Protein AF-A0A7X7EWR9-F1 (afdb_monomer)

Secondary structure (DSSP, 8-state):
-EEEEEETTEEEEEE--TTEEE---GGGGGGBPP---S-----PPPP-------------------------TTS----TTSSPPSEEEEEEESPPPPPTT-EEEEEEEEEEEETTEEEEEEEEEEEEEEETTEEEEEEEEETTEEEEEEEEETT-SEEEEEE----PPP--------------------------------------------------------------------PEEE-S--TTHHHHHHHHHHHHTTPEEEEEEEEEETTEEEEEE-STTSSHHHHHHHHHHHT-EEEESSEEEEEEETTEEEEE--S-STT----EEEEEEEEEEEE-SS-EEEEE-THHHHHHHHTTB---TT-HHHHHHHHHHHHHHHHHSEEEEEEE-SSTHHHHHHHTT--HHHHHHHHHHHHHHHTT--EEEE---STTTTTS-TT-EEEEEE--SPPP-TT-EEEEEETTEEEEEEEEEEEEETTEEEEEEE-SS-SSPPP-EEGGGEEEEEEEEEETTEEEEPP-SPPPHHHHHHHHHHHHHHHTTT-

pLDDT: mean 74.85, std 25.67, range [22.12, 98.25]

Solvent-accessible surface area (backbone atoms only — not comparable to full-atom values): 32845 Å² total; per-residue (Å²): 60,77,50,42,34,48,55,71,88,40,36,39,32,39,35,35,55,86,60,34,44,78,48,63,49,67,26,46,58,61,30,47,58,84,88,64,100,62,84,86,75,79,84,74,78,87,82,87,87,87,83,82,88,86,89,84,89,80,94,75,90,71,89,69,87,75,85,79,74,92,71,66,102,81,69,74,89,75,55,85,85,69,65,81,59,67,29,36,34,41,49,42,81,32,82,60,78,82,67,87,79,46,42,82,65,45,80,41,57,36,71,42,86,47,100,92,48,77,43,74,74,74,44,77,32,36,38,32,30,42,37,92,63,35,37,36,41,41,35,57,39,75,84,72,71,39,48,35,31,40,41,39,44,62,97,53,55,58,31,37,36,18,38,38,64,81,78,74,78,79,91,70,81,85,85,83,84,88,84,84,88,89,87,84,86,85,82,84,88,85,88,87,87,84,87,90,88,93,88,85,92,82,90,87,88,86,89,89,89,84,82,90,87,86,88,89,82,89,83,88,83,92,87,85,86,87,82,93,84,78,90,73,96,63,87,75,75,86,54,49,76,42,57,83,44,50,84,67,55,40,60,50,53,51,47,54,56,36,35,73,71,38,31,46,46,33,45,30,14,33,33,39,50,98,91,38,14,37,36,34,28,54,60,89,88,41,45,42,55,58,51,42,51,52,40,42,74,76,68,35,48,64,44,42,53,49,58,32,40,40,40,82,52,97,91,39,46,31,39,17,29,56,68,82,42,69,84,40,58,85,32,69,41,53,46,55,35,39,32,43,39,35,76,39,77,34,75,45,43,38,68,44,58,65,73,63,27,25,53,56,51,56,74,34,35,74,82,68,93,68,46,67,65,47,51,50,35,46,53,50,44,33,45,55,43,46,75,74,29,50,34,27,40,29,28,35,44,101,51,72,65,47,58,57,59,55,60,75,35,66,48,67,70,54,27,53,52,30,50,51,54,53,49,41,21,74,73,64,36,70,45,77,45,69,35,80,55,58,45,29,18,86,85,43,44,61,74,25,37,36,33,32,32,36,64,59,96,68,81,88,50,60,31,43,41,30,32,30,55,30,56,50,32,68,48,64,29,29,26,72,38,67,48,74,56,96,88,41,67,29,38,26,34,28,29,59,28,44,92,51,51,46,71,77,35,55,65,86,41,48,54,18,34,46,56,31,37,32,51,96,90,45,79,37,71,48,68,55,71,85,77,62,70,70,64,23,51,55,44,40,50,50,51,55,51,54,55,68,72,77,111

Foldseek 3Di:
DWWWFAFPNAIEIEDEDPLAAEDADLLRVLRTDDDDPDDDDDDDDDDDDDDDDDDDDDDDDDPDDPPPDPDDPPDDDPPPVPDDGQAYEYEDEADDDDDPFWDWLDWDFDWDQDVPGIDGPRHTAKTWIDGPQKIKIWGFDVVVTWIKIWIGGHPDRYIYIYTYAPDPDPPDDDDDDDDDDDDDDDDDDDDDDDDDDDDDDDDDDDDDDDDDDDDDDDDDDDDDDDDDDDDDPDDDSVRHYDHRQPPPNVVVVVCCSQLVVLKFKFFFKWWQDPQAIETEFEDPPQCRVLVLVLCVVVPTGTQDRTIWIWDQDPNFIKIWDGSPDSPHHTDMGTHQAYEHGHADPAWAKDWDADPRQLVSRVVGTDDDPSDPVSVVSNSVSSNSCRVRHTYMYTHHDSHNVNVVVVVVLPDPVLLVVQVVVLVCLVVFHKDWDADCDLLQPPLHDGRKIWIWTRDDPDDDDALWWFWFDHVSHTDIWGFHDWDADPNAIWTWTGRLLGPDIGDTHHPVRTGTTTQWIADPNDTDGRGRDRDDVVSSVVSNVVNVVVVVVVD

Sequence (551 aa):
MTVDLVIAGRRIRLCSREDVAIRPDERFRAFEVPSDDRHIMFIDAAPGIFTDADTGMIDTGIPFWTAGAVSDPAAGTESYLAAEADLVVEVEPGAGEIPDGVEKVFDAQMMEEVPGGVRNSGEPFWEVFSGEGVTCARVFLREPERMALLVMPHGEKRWKIFSDTPHGKPDSGSRPGLDAEDTLPGPDVEDTLPGPDATDDQPQDSCGDKPGVNSHTGPIPDRYAPDLSADNSNARTSGITVDPLPWPLDGLLLYFLFSRAGEIMIHGSGVLCGGRGWLFTGRSGSGKTTLARIFDRVGDRVIHDDRLVLRLEDGSWVMHNTPVYRNDEPRSAPLDHLWVIRHGAANVSEPVAGAEAVAMILSNCIQQNWDREVASRLAAAADDLAATVRVSRLSFLPDDTIRDYLMLRETEEKQLAAATVIGMLGEGRTVAVTAGGFSMWPAIRPGDMVVISPHGAGQAAAGQIVALRRDGGFVLHRIIKVMKVSGRKRIVTCGDAAVRADEPAGRETIIGMVLSVTRSGRQLPAPRRRLPRWINRMGAMVAGWVRRRQA

Mean predicted aligned error: 15.95 Å

Structure (mmCIF, N/CA/C/O backbone):
data_AF-A0A7X7EWR9-F1
#
_entry.id   AF-A0A7X7EWR9-F1
#
loop_
_atom_site.group_PDB
_atom_site.id
_atom_site.type_symbol
_atom_site.label_atom_id
_atom_site.label_alt_id
_atom_site.label_comp_id
_atom_site.label_asym_id
_atom_site.label_entity_id
_atom_site.label_seq_id
_atom_site.pdbx_PDB_ins_code
_atom_site.Cartn_x
_atom_site.Cartn_y
_atom_site.Cartn_z
_atom_site.occupancy
_atom_site.B_iso_or_equiv
_atom_site.auth_seq_id
_atom_site.auth_comp_id
_atom_site.auth_asym_id
_atom_site.auth_atom_id
_atom_site.pdbx_PDB_model_num
ATOM 1 N N . MET A 1 1 ? 23.332 -13.056 -27.420 1.00 83.31 1 MET A N 1
ATOM 2 C CA . MET A 1 1 ? 23.043 -13.848 -26.196 1.00 83.31 1 MET A CA 1
ATOM 3 C C . MET A 1 1 ? 21.647 -13.507 -25.678 1.00 83.31 1 MET A C 1
ATOM 5 O O . MET A 1 1 ? 21.093 -12.498 -26.108 1.00 83.31 1 MET A O 1
ATOM 9 N N . THR A 1 2 ? 21.055 -14.317 -24.794 1.00 89.75 2 THR A N 1
ATOM 10 C CA . THR A 1 2 ? 19.721 -14.038 -24.224 1.00 89.75 2 THR A CA 1
ATOM 11 C C . THR A 1 2 ? 19.675 -14.362 -22.736 1.00 89.75 2 THR A C 1
ATOM 13 O O . THR A 1 2 ? 20.201 -15.391 -22.323 1.00 89.75 2 THR A O 1
ATOM 16 N N . VAL A 1 3 ? 19.039 -13.488 -21.956 1.00 91.88 3 VAL A N 1
ATOM 17 C CA . VAL A 1 3 ? 18.732 -13.683 -20.533 1.00 91.88 3 VAL A CA 1
ATOM 18 C C . VAL A 1 3 ? 17.251 -13.376 -20.337 1.00 91.88 3 VAL A C 1
ATOM 20 O O . VAL A 1 3 ? 16.791 -12.306 -20.731 1.00 91.88 3 VAL A O 1
ATOM 23 N N . ASP A 1 4 ? 16.502 -14.305 -19.750 1.00 94.00 4 ASP A N 1
ATOM 24 C CA . ASP A 1 4 ? 15.091 -14.104 -19.417 1.00 94.00 4 ASP A CA 1
ATOM 25 C C . ASP A 1 4 ? 14.954 -13.832 -17.914 1.00 94.00 4 ASP A C 1
ATOM 27 O O . ASP A 1 4 ? 15.455 -14.596 -17.092 1.00 94.00 4 ASP A O 1
ATOM 31 N N . LEU A 1 5 ? 14.256 -12.755 -17.561 1.00 94.94 5 LEU A N 1
ATOM 32 C CA . LEU A 1 5 ? 13.923 -12.375 -16.189 1.00 94.94 5 LEU A CA 1
ATOM 33 C C . LEU A 1 5 ? 12.415 -12.502 -15.970 1.00 94.94 5 LEU A C 1
ATOM 35 O O . LEU A 1 5 ? 11.637 -12.171 -16.866 1.00 94.94 5 LEU A O 1
ATOM 39 N N . VAL A 1 6 ? 11.987 -12.907 -14.775 1.00 95.19 6 VAL A N 1
ATOM 40 C CA . VAL A 1 6 ? 10.580 -12.837 -14.353 1.00 95.19 6 VAL A CA 1
ATOM 41 C C . VAL A 1 6 ? 10.464 -11.933 -13.136 1.00 95.19 6 VAL A C 1
ATOM 43 O O . VAL A 1 6 ? 10.889 -12.300 -12.046 1.00 95.19 6 VAL A O 1
ATOM 46 N N . ILE A 1 7 ? 9.864 -10.754 -13.310 1.00 95.38 7 ILE A N 1
ATOM 47 C CA . ILE A 1 7 ? 9.702 -9.753 -12.245 1.00 95.38 7 ILE A CA 1
ATOM 48 C C . ILE A 1 7 ? 8.221 -9.428 -12.105 1.00 95.38 7 ILE A C 1
ATOM 50 O O . ILE A 1 7 ? 7.577 -9.042 -13.077 1.00 95.38 7 ILE A O 1
ATOM 54 N N . ALA A 1 8 ? 7.675 -9.600 -10.897 1.00 94.62 8 ALA A N 1
ATOM 55 C CA . ALA A 1 8 ? 6.250 -9.410 -10.612 1.00 94.62 8 ALA A CA 1
ATOM 56 C C . ALA A 1 8 ? 5.326 -10.121 -11.623 1.00 94.62 8 ALA A C 1
ATOM 58 O O . ALA A 1 8 ? 4.328 -9.560 -12.069 1.00 94.62 8 ALA A O 1
ATOM 59 N N . GLY A 1 9 ? 5.696 -11.338 -12.041 1.00 91.38 9 GLY A N 1
ATOM 60 C CA . GLY A 1 9 ? 4.954 -12.140 -13.021 1.00 91.38 9 GLY A CA 1
ATOM 61 C C . GLY A 1 9 ? 5.103 -11.714 -14.488 1.00 91.38 9 GLY A C 1
ATOM 62 O O . GLY A 1 9 ? 4.489 -12.341 -15.343 1.00 91.38 9 GLY A O 1
ATOM 63 N N . ARG A 1 10 ? 5.913 -10.692 -14.803 1.00 93.38 10 ARG A N 1
ATOM 64 C CA . ARG A 1 10 ? 6.218 -10.271 -16.182 1.00 93.38 10 ARG A CA 1
ATOM 65 C C . ARG A 1 10 ? 7.530 -10.875 -16.665 1.00 93.38 10 ARG A C 1
ATOM 67 O O . ARG A 1 10 ? 8.547 -10.740 -15.983 1.00 93.38 10 ARG A O 1
ATOM 74 N N . ARG A 1 11 ? 7.525 -11.483 -17.854 1.00 94.94 11 ARG A N 1
ATOM 75 C CA . ARG A 1 11 ? 8.730 -12.007 -18.512 1.00 94.94 11 ARG A CA 1
ATOM 76 C C . ARG A 1 11 ? 9.418 -10.911 -19.324 1.00 94.94 11 ARG A C 1
ATOM 78 O O . ARG A 1 11 ? 8.870 -10.431 -20.316 1.00 94.94 11 ARG A O 1
ATOM 85 N N . ILE A 1 12 ? 10.636 -10.553 -18.932 1.00 96.38 12 ILE A N 1
ATOM 86 C CA . ILE A 1 12 ? 11.490 -9.579 -19.616 1.00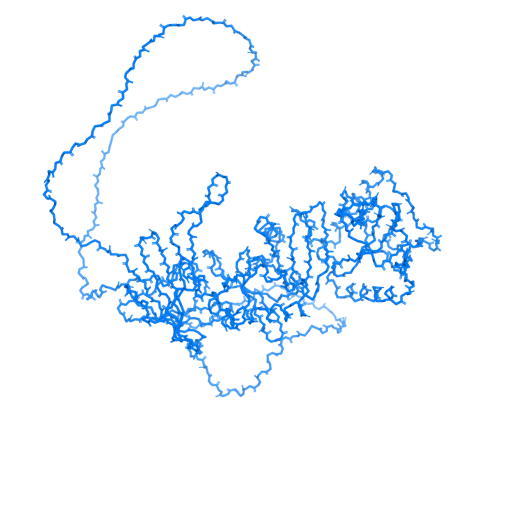 96.38 12 ILE A CA 1
ATOM 87 C C . ILE A 1 12 ? 12.644 -10.336 -20.269 1.00 96.38 12 ILE A C 1
ATOM 89 O O . ILE A 1 12 ? 13.481 -10.918 -19.582 1.00 96.38 12 ILE A O 1
ATOM 93 N N . ARG A 1 13 ? 12.697 -10.319 -21.598 1.00 95.81 13 ARG A N 1
ATOM 94 C CA . ARG A 1 13 ? 13.749 -10.958 -22.387 1.00 95.81 13 ARG A CA 1
ATOM 95 C C . ARG A 1 13 ? 14.803 -9.940 -22.782 1.00 95.81 13 ARG A C 1
ATOM 97 O O . ARG A 1 13 ? 14.536 -9.078 -23.613 1.00 95.81 13 ARG A O 1
ATOM 104 N N . LEU A 1 14 ? 16.005 -10.071 -22.242 1.00 94.81 14 LEU A N 1
ATOM 105 C CA . LEU A 1 14 ? 17.166 -9.279 -22.633 1.00 94.81 14 LEU A CA 1
ATOM 106 C C . LEU A 1 14 ? 17.909 -10.016 -23.746 1.00 94.81 14 LEU A C 1
ATOM 108 O O . LEU A 1 14 ? 18.286 -11.175 -23.569 1.00 94.81 14 LEU A O 1
ATOM 112 N N . CYS A 1 15 ? 18.131 -9.375 -24.889 1.00 93.62 15 CYS A N 1
ATOM 113 C CA . CYS A 1 15 ? 18.844 -9.978 -26.011 1.00 93.62 15 CYS A CA 1
ATOM 114 C C . CYS A 1 15 ? 19.947 -9.071 -26.557 1.00 93.62 15 CYS A C 1
ATOM 116 O O . CYS A 1 15 ? 19.816 -7.856 -26.597 1.00 93.62 15 CYS A O 1
ATOM 118 N N . SER A 1 16 ? 21.047 -9.677 -26.987 1.00 91.69 16 SER A N 1
ATOM 119 C CA . SER A 1 16 ? 22.197 -8.998 -27.590 1.00 91.69 16 SER A CA 1
ATOM 120 C C . SER A 1 16 ? 22.708 -9.768 -28.804 1.00 91.69 16 SER A C 1
ATOM 122 O O . SER A 1 16 ? 22.370 -10.943 -29.005 1.00 91.69 16 SER A O 1
ATOM 124 N N . ARG A 1 17 ? 23.593 -9.130 -29.574 1.00 87.44 17 ARG A N 1
ATOM 125 C CA . ARG A 1 17 ? 24.391 -9.774 -30.630 1.00 87.44 17 ARG A CA 1
ATOM 126 C C . ARG A 1 17 ? 25.307 -10.864 -30.038 1.00 87.44 17 ARG A C 1
ATOM 128 O O . ARG A 1 17 ? 25.497 -10.937 -28.823 1.00 87.44 17 ARG A O 1
ATOM 135 N N . GLU A 1 18 ? 25.807 -11.777 -30.868 1.00 79.19 18 GLU A N 1
ATOM 136 C CA . GLU A 1 18 ? 26.559 -12.963 -30.408 1.00 79.19 18 GLU A CA 1
ATOM 137 C C . GLU A 1 18 ? 27.879 -12.626 -29.697 1.00 79.19 18 GLU A C 1
ATOM 139 O O . GLU A 1 18 ? 28.294 -13.346 -28.792 1.00 79.19 18 GLU A O 1
ATOM 144 N N . ASP A 1 19 ? 28.505 -11.513 -30.065 1.00 83.19 19 ASP A N 1
ATOM 145 C CA . ASP A 1 19 ? 29.769 -11.001 -29.532 1.00 83.19 19 ASP A CA 1
ATOM 146 C C . ASP A 1 19 ? 29.621 -10.192 -28.230 1.00 83.19 19 ASP A C 1
ATOM 148 O O . ASP A 1 19 ? 30.621 -9.812 -27.612 1.00 83.19 19 ASP A O 1
ATOM 152 N N . VAL A 1 20 ? 28.384 -9.957 -27.785 1.00 85.25 20 VAL A N 1
ATOM 153 C CA . VAL A 1 20 ? 28.067 -9.182 -26.582 1.00 85.25 20 VAL A CA 1
ATOM 154 C C . VAL A 1 20 ? 27.455 -10.099 -25.527 1.00 85.25 20 VAL A C 1
ATOM 156 O O . VAL A 1 20 ? 26.320 -10.565 -25.659 1.00 85.25 20 VAL A O 1
ATOM 159 N N . ALA A 1 21 ? 28.190 -10.338 -24.446 1.00 86.56 21 ALA A N 1
ATOM 160 C CA . ALA A 1 21 ? 27.691 -11.054 -23.283 1.00 86.56 21 ALA A CA 1
ATOM 161 C C . ALA A 1 21 ? 26.853 -10.113 -22.403 1.00 86.56 21 ALA A C 1
ATOM 163 O O . ALA A 1 21 ? 27.320 -9.054 -21.982 1.00 86.56 21 ALA A O 1
ATOM 164 N N . ILE A 1 22 ? 25.617 -10.512 -22.104 1.00 88.62 22 ILE A N 1
ATOM 165 C CA . ILE A 1 22 ? 24.742 -9.797 -21.173 1.00 88.62 22 ILE A CA 1
ATOM 166 C C . ILE A 1 22 ? 24.907 -10.418 -19.792 1.00 88.62 22 ILE A C 1
ATOM 168 O O . ILE A 1 22 ? 24.756 -11.631 -19.642 1.00 88.62 22 ILE A O 1
ATOM 172 N N . ARG A 1 23 ? 25.178 -9.590 -18.785 1.00 87.88 23 ARG A N 1
ATOM 173 C CA . ARG A 1 23 ? 25.214 -10.026 -17.391 1.00 87.88 23 ARG A CA 1
ATOM 174 C C . ARG A 1 23 ? 24.553 -8.970 -16.507 1.00 87.88 23 ARG A C 1
ATOM 176 O O . ARG A 1 23 ? 25.231 -8.009 -16.150 1.00 87.88 23 ARG A O 1
ATOM 183 N N . PRO A 1 24 ? 23.257 -9.125 -16.187 1.00 86.50 24 PRO A N 1
ATOM 184 C CA . PRO A 1 24 ? 22.575 -8.230 -15.264 1.00 86.50 24 PRO A CA 1
ATOM 185 C C . PRO A 1 24 ? 23.285 -8.170 -13.911 1.00 86.50 24 PRO A C 1
ATOM 187 O O . PRO A 1 24 ? 23.968 -9.119 -13.507 1.00 86.50 24 PRO A O 1
ATOM 190 N N . ASP A 1 25 ? 23.108 -7.052 -13.211 1.00 87.19 25 ASP A N 1
ATOM 191 C CA . ASP A 1 25 ? 23.540 -6.893 -11.825 1.00 87.19 25 ASP A CA 1
ATOM 192 C C . ASP A 1 25 ? 23.084 -8.072 -10.939 1.00 87.19 25 ASP A C 1
ATOM 194 O O . ASP A 1 25 ? 22.011 -8.649 -11.129 1.00 87.19 25 ASP A O 1
ATOM 198 N N . GLU A 1 26 ? 23.894 -8.423 -9.934 1.00 86.94 26 GLU A N 1
ATOM 199 C CA . GLU A 1 26 ? 23.669 -9.587 -9.064 1.00 86.94 26 GLU A CA 1
ATOM 200 C C . GLU A 1 26 ? 22.282 -9.591 -8.395 1.00 86.94 26 GLU A C 1
ATOM 202 O O . GLU A 1 26 ? 21.737 -10.664 -8.140 1.00 86.94 26 GLU A O 1
ATOM 207 N N . ARG A 1 27 ? 21.668 -8.416 -8.182 1.00 91.94 27 ARG A N 1
ATOM 208 C CA . ARG A 1 27 ? 20.291 -8.274 -7.669 1.00 91.94 27 ARG A CA 1
ATOM 209 C C . ARG A 1 27 ? 19.231 -8.982 -8.515 1.00 91.94 27 ARG A C 1
ATOM 211 O O . ARG A 1 27 ? 18.191 -9.363 -7.991 1.00 91.94 27 ARG A O 1
ATOM 218 N N . PHE A 1 28 ? 19.476 -9.172 -9.809 1.00 91.81 28 PHE A N 1
ATOM 219 C CA . PHE A 1 28 ? 18.539 -9.826 -10.724 1.00 91.81 28 PHE A CA 1
ATOM 220 C C . PHE A 1 28 ? 18.692 -11.342 -10.761 1.00 91.81 28 PHE A C 1
ATOM 222 O O . PHE A 1 28 ? 17.815 -12.023 -11.284 1.00 91.81 28 PHE A O 1
ATOM 229 N N . ARG A 1 29 ? 19.761 -11.892 -10.177 1.00 90.38 29 ARG A N 1
ATOM 230 C CA . ARG A 1 29 ? 20.120 -13.305 -10.324 1.00 90.38 29 ARG A CA 1
ATOM 231 C C . ARG A 1 29 ? 19.018 -14.263 -9.871 1.00 90.38 29 ARG A C 1
ATOM 233 O O . ARG A 1 29 ? 18.795 -15.280 -10.513 1.00 90.38 29 ARG A O 1
ATOM 240 N N . ALA A 1 30 ? 18.317 -13.948 -8.783 1.00 91.19 30 ALA A N 1
ATOM 241 C CA . ALA A 1 30 ? 17.209 -14.771 -8.288 1.00 91.19 30 ALA A CA 1
ATOM 242 C C . ALA A 1 30 ? 15.930 -14.665 -9.145 1.00 91.19 30 ALA A C 1
ATOM 244 O O . ALA A 1 30 ? 15.002 -15.449 -8.964 1.00 91.19 30 ALA A O 1
ATOM 245 N N . PHE A 1 31 ? 15.874 -13.691 -10.056 1.00 93.12 31 PHE A N 1
ATOM 246 C CA . PHE A 1 31 ? 14.770 -13.446 -10.984 1.00 93.12 31 PHE A CA 1
ATOM 247 C C . PHE A 1 31 ? 15.066 -13.997 -12.389 1.00 93.12 31 PHE A C 1
ATOM 249 O O . PHE A 1 31 ? 14.184 -13.966 -13.247 1.00 93.12 31 PHE A O 1
ATOM 256 N N . GLU A 1 32 ? 16.284 -14.492 -12.640 1.00 92.25 32 GLU A N 1
ATOM 257 C CA . GLU A 1 32 ? 16.662 -15.139 -13.897 1.00 92.25 32 GLU A CA 1
ATOM 258 C C . GLU A 1 32 ? 15.968 -16.496 -14.047 1.00 92.25 32 GLU A C 1
ATOM 260 O O . GLU A 1 32 ? 15.961 -17.326 -13.137 1.00 92.25 32 GLU A O 1
ATOM 265 N N . VAL A 1 33 ? 15.405 -16.740 -15.230 1.00 87.06 33 VAL A N 1
ATOM 266 C CA . VAL A 1 33 ? 14.894 -18.056 -15.610 1.00 87.06 33 VAL A CA 1
ATOM 267 C C . VAL A 1 33 ? 16.094 -18.938 -15.963 1.00 87.06 33 VAL A C 1
ATOM 269 O O . VAL A 1 33 ? 16.835 -18.590 -16.888 1.00 87.06 33 VAL A O 1
ATOM 272 N N . PRO A 1 34 ? 16.307 -20.075 -15.272 1.00 77.38 34 PRO A N 1
ATOM 273 C CA . PRO A 1 34 ? 17.408 -20.974 -15.586 1.00 77.38 34 PRO A CA 1
ATOM 274 C C . PRO A 1 34 ? 17.345 -21.426 -17.047 1.00 77.38 34 PRO A C 1
ATOM 276 O O . PRO A 1 34 ? 16.294 -21.840 -17.534 1.00 77.38 34 PRO A O 1
ATOM 279 N N . SER A 1 35 ? 18.475 -21.355 -17.745 1.00 62.25 35 SER A N 1
ATOM 280 C CA . SER A 1 35 ? 18.558 -21.604 -19.186 1.00 62.25 35 SER A CA 1
ATOM 281 C C . SER A 1 35 ? 18.685 -23.078 -19.591 1.00 62.25 35 SER A C 1
ATOM 283 O O . SER A 1 35 ? 18.746 -23.357 -20.784 1.00 62.25 35 SER A O 1
ATOM 285 N N . ASP A 1 36 ? 18.765 -24.032 -18.662 1.00 50.50 36 ASP A N 1
ATOM 286 C CA . ASP A 1 36 ? 19.327 -25.346 -18.996 1.00 50.50 36 ASP A CA 1
ATOM 287 C C . ASP A 1 36 ? 18.300 -26.420 -19.392 1.00 50.50 36 ASP A C 1
ATOM 289 O O . ASP A 1 36 ? 17.354 -26.724 -18.661 1.00 50.50 36 ASP A O 1
ATOM 293 N N . ASP A 1 37 ? 18.624 -27.109 -20.495 1.00 42.78 37 ASP A N 1
ATOM 294 C CA . ASP A 1 37 ? 18.532 -28.566 -20.622 1.00 42.78 37 ASP A CA 1
ATOM 295 C C . ASP A 1 37 ? 19.024 -29.223 -19.323 1.00 42.78 37 ASP A C 1
ATOM 297 O O . ASP A 1 37 ? 20.202 -29.544 -19.159 1.00 42.78 37 ASP A O 1
ATOM 301 N N . ARG A 1 38 ? 18.127 -29.385 -18.354 1.00 33.78 38 ARG A N 1
ATOM 302 C CA . ARG A 1 38 ? 18.253 -30.308 -17.228 1.00 33.78 38 ARG A CA 1
ATOM 303 C C . ARG A 1 38 ? 16.894 -30.417 -16.555 1.00 33.78 38 ARG A C 1
ATOM 305 O O . ARG A 1 38 ? 16.368 -29.448 -16.023 1.00 33.78 38 ARG A O 1
ATOM 312 N N . HIS A 1 39 ? 16.341 -31.625 -16.632 1.00 32.59 39 HIS A N 1
ATOM 313 C CA . HIS A 1 39 ? 15.123 -32.078 -15.971 1.00 32.59 39 HIS A CA 1
ATOM 314 C C . HIS A 1 39 ? 14.792 -31.301 -14.692 1.00 32.59 39 HIS A C 1
ATOM 316 O O . HIS A 1 39 ? 15.553 -31.320 -13.724 1.00 32.59 39 HIS A O 1
ATOM 322 N N . ILE A 1 40 ? 13.616 -30.673 -14.695 1.00 32.19 40 ILE A N 1
ATOM 323 C CA . ILE A 1 40 ? 12.989 -30.086 -13.515 1.00 32.19 40 ILE A CA 1
ATOM 324 C C . ILE A 1 40 ? 12.788 -31.212 -12.491 1.00 32.19 40 ILE A C 1
ATOM 326 O O . ILE A 1 40 ? 11.903 -32.054 -12.635 1.00 32.19 40 ILE A O 1
ATOM 330 N N . MET A 1 41 ? 13.637 -31.240 -11.465 1.00 26.11 41 MET A N 1
ATOM 331 C CA . MET A 1 41 ? 13.340 -31.911 -10.205 1.00 26.11 41 MET A CA 1
ATOM 332 C C . MET A 1 41 ? 12.395 -30.995 -9.430 1.00 26.11 41 MET A C 1
ATOM 334 O O . MET A 1 41 ? 12.760 -29.880 -9.058 1.00 26.11 41 MET A O 1
ATOM 338 N N . PHE A 1 42 ? 11.172 -31.470 -9.213 1.00 31.11 42 PHE A N 1
ATOM 339 C CA . PHE A 1 42 ? 10.254 -30.911 -8.230 1.00 31.11 42 PHE A CA 1
ATOM 340 C C . PHE A 1 42 ? 10.941 -30.901 -6.859 1.00 31.11 42 PHE A C 1
ATOM 342 O O . PHE A 1 42 ? 11.499 -31.914 -6.439 1.00 31.11 42 PHE A O 1
ATOM 349 N N . ILE A 1 43 ? 10.912 -29.765 -6.159 1.00 29.80 43 ILE A N 1
ATOM 350 C CA . ILE A 1 43 ? 11.293 -29.727 -4.746 1.00 29.80 43 ILE A CA 1
ATOM 351 C C . ILE A 1 43 ? 10.119 -30.287 -3.945 1.00 29.80 43 ILE A C 1
ATOM 353 O O . ILE A 1 43 ? 9.044 -29.689 -3.885 1.00 29.80 43 ILE A O 1
ATOM 357 N N . ASP A 1 44 ? 10.367 -31.461 -3.370 1.00 28.06 44 ASP A N 1
ATOM 358 C CA . ASP A 1 44 ? 9.532 -32.166 -2.408 1.00 28.06 44 ASP A CA 1
ATOM 359 C C . ASP A 1 44 ? 9.156 -31.280 -1.212 1.00 28.06 44 ASP A C 1
ATOM 361 O O . ASP A 1 44 ? 9.999 -30.640 -0.576 1.00 28.06 44 ASP A O 1
ATOM 365 N N . ALA A 1 45 ? 7.875 -31.335 -0.851 1.00 30.67 45 ALA A N 1
ATOM 366 C CA . ALA A 1 45 ? 7.430 -31.064 0.504 1.00 30.67 45 ALA A CA 1
ATOM 367 C C . ALA A 1 45 ? 8.057 -32.110 1.444 1.00 30.67 45 ALA A C 1
ATOM 369 O O . ALA A 1 45 ? 8.028 -33.308 1.167 1.00 30.67 45 ALA A O 1
ATOM 370 N N . ALA A 1 46 ? 8.639 -31.660 2.555 1.00 27.11 46 ALA A N 1
ATOM 371 C CA . ALA A 1 46 ? 9.313 -32.533 3.513 1.00 27.11 46 ALA A CA 1
ATOM 372 C C . ALA A 1 46 ? 8.390 -33.661 4.053 1.00 27.11 46 ALA A C 1
ATOM 374 O O . ALA A 1 46 ? 7.222 -33.391 4.349 1.00 27.11 46 ALA A O 1
ATOM 375 N N . PRO A 1 47 ? 8.896 -34.902 4.241 1.00 29.25 47 PRO A N 1
ATOM 376 C CA . PRO A 1 47 ? 8.101 -36.039 4.707 1.00 29.25 47 PRO A CA 1
ATOM 377 C C . PRO A 1 47 ? 8.204 -36.318 6.223 1.00 29.25 47 PRO A C 1
ATOM 379 O O . PRO A 1 47 ? 9.265 -36.174 6.829 1.00 29.25 47 PRO A O 1
ATOM 382 N N . GLY A 1 48 ? 7.108 -36.857 6.785 1.00 26.25 48 GLY A N 1
ATOM 383 C CA . GLY A 1 48 ? 7.028 -37.583 8.070 1.00 26.25 48 GLY A CA 1
ATOM 384 C C . GLY A 1 48 ? 6.448 -36.750 9.226 1.00 26.25 48 GLY A C 1
ATOM 385 O O . GLY A 1 48 ? 6.903 -35.646 9.470 1.00 26.25 48 GLY A O 1
ATOM 386 N N . ILE A 1 49 ? 5.468 -37.186 10.027 1.00 24.73 49 ILE A N 1
ATOM 387 C CA . ILE A 1 49 ? 5.005 -38.533 10.399 1.00 24.73 49 ILE A CA 1
ATOM 388 C C . ILE A 1 49 ? 3.507 -38.438 10.762 1.00 24.73 49 ILE A C 1
ATOM 390 O O . ILE A 1 49 ? 3.135 -37.618 11.597 1.00 24.73 49 ILE A O 1
ATOM 394 N N . PHE A 1 50 ? 2.666 -39.313 10.201 1.00 24.78 50 PHE A N 1
ATOM 395 C CA . PHE A 1 50 ? 1.371 -39.689 10.782 1.00 24.78 50 PHE A CA 1
ATOM 396 C C . PHE A 1 50 ? 1.379 -41.205 10.994 1.00 24.78 50 PHE A C 1
ATOM 398 O O . PHE A 1 50 ? 1.628 -41.957 10.053 1.00 24.78 50 PHE A O 1
ATOM 405 N N . THR A 1 51 ? 1.089 -41.640 12.218 1.00 27.38 51 THR A N 1
ATOM 406 C CA . THR A 1 51 ? 0.588 -42.986 12.504 1.00 27.38 51 THR A CA 1
ATOM 407 C C . THR A 1 51 ? -0.795 -42.849 13.127 1.00 27.38 51 THR A C 1
ATOM 409 O O . THR A 1 51 ? -0.930 -42.262 14.198 1.00 27.38 51 THR A O 1
ATOM 412 N N . ASP A 1 52 ? -1.762 -43.395 12.394 1.00 26.59 52 ASP A N 1
ATOM 413 C CA . ASP A 1 52 ? -3.012 -44.039 12.796 1.00 26.59 52 ASP A CA 1
ATOM 414 C C . ASP A 1 52 ? -4.089 -43.282 13.598 1.00 26.59 52 ASP A C 1
ATOM 416 O O . ASP A 1 52 ? -3.962 -42.995 14.782 1.00 26.59 52 ASP A O 1
ATOM 420 N N . ALA A 1 53 ? -5.203 -43.098 12.872 1.00 27.27 53 ALA A N 1
ATOM 421 C CA . ALA A 1 53 ? -6.596 -43.390 13.226 1.00 27.27 53 ALA A CA 1
ATOM 422 C C . ALA A 1 53 ? -7.188 -42.789 14.517 1.00 27.27 53 ALA A C 1
ATOM 424 O O . ALA A 1 53 ? -6.841 -43.190 15.619 1.00 27.27 53 ALA A O 1
ATOM 425 N N . ASP A 1 54 ? -8.226 -41.951 14.387 1.00 24.72 54 ASP A N 1
ATOM 426 C CA . ASP A 1 54 ? -9.606 -42.459 14.398 1.00 24.72 54 ASP A CA 1
ATOM 427 C C . ASP A 1 54 ? -10.646 -41.386 13.996 1.00 24.72 54 ASP A C 1
ATOM 429 O O . ASP A 1 54 ? -10.362 -40.203 13.832 1.00 24.72 54 ASP A O 1
ATOM 433 N N . THR A 1 55 ? -11.857 -41.877 13.786 1.00 31.47 55 THR A N 1
ATOM 434 C CA . THR A 1 55 ? -12.949 -41.413 12.929 1.00 31.47 55 THR A CA 1
ATOM 435 C C . THR A 1 55 ? -13.847 -40.320 13.547 1.00 31.47 55 THR A C 1
ATOM 437 O O . THR A 1 55 ? -14.294 -40.473 14.680 1.00 31.47 55 THR A O 1
ATOM 440 N N . GLY A 1 56 ? -14.258 -39.301 12.764 1.00 24.14 56 GLY A N 1
ATOM 441 C CA . GLY A 1 56 ? -15.591 -38.677 12.921 1.00 24.14 56 GLY A CA 1
ATOM 442 C C . GLY A 1 56 ? -15.731 -37.152 12.754 1.00 24.14 56 GLY A C 1
ATOM 443 O O . GLY A 1 56 ? -15.472 -36.433 13.707 1.00 24.14 56 GLY A O 1
ATOM 444 N N . MET A 1 57 ? -16.312 -36.731 11.609 1.00 24.91 57 MET A N 1
ATOM 445 C CA . MET A 1 57 ? -17.010 -35.448 11.305 1.00 24.91 57 MET A CA 1
ATOM 446 C C . MET A 1 57 ? -16.189 -34.144 11.507 1.00 24.91 57 MET A C 1
ATOM 448 O O . MET A 1 57 ? -15.432 -34.013 12.449 1.00 24.91 57 MET A O 1
ATOM 452 N N . ILE A 1 58 ? -16.252 -33.085 10.694 1.00 26.59 58 ILE A N 1
ATOM 453 C CA . ILE A 1 58 ? -17.368 -32.397 10.035 1.00 26.59 58 ILE A CA 1
ATOM 454 C C . ILE A 1 58 ? -16.775 -31.498 8.931 1.00 26.59 58 ILE A C 1
ATOM 456 O O . ILE A 1 58 ? -15.667 -30.986 9.060 1.00 26.59 58 ILE A O 1
ATOM 460 N N . ASP A 1 59 ? -17.567 -31.310 7.886 1.00 34.06 59 ASP A N 1
ATOM 461 C CA . ASP A 1 59 ? -17.424 -30.417 6.737 1.00 34.06 59 ASP A CA 1
ATOM 462 C C . ASP A 1 59 ? -16.992 -28.971 7.091 1.00 34.06 59 ASP A C 1
ATOM 464 O O . ASP A 1 59 ? -17.740 -28.228 7.728 1.00 34.06 59 ASP A O 1
ATOM 468 N N . THR A 1 60 ? -15.795 -28.567 6.648 1.00 27.06 60 THR A N 1
ATOM 469 C CA . THR A 1 60 ? -15.399 -27.162 6.454 1.00 27.06 60 THR A CA 1
ATOM 470 C C . THR A 1 60 ? -14.626 -27.031 5.143 1.00 27.06 60 THR A C 1
ATOM 472 O O . THR A 1 60 ? -13.424 -27.282 5.050 1.00 27.06 60 THR A O 1
ATOM 475 N N . GLY A 1 61 ? -15.355 -26.639 4.098 1.00 24.23 61 GLY A N 1
ATOM 476 C CA . GLY A 1 61 ? -14.811 -26.301 2.790 1.00 24.23 61 GLY A CA 1
ATOM 477 C C . GLY A 1 61 ? -13.820 -25.139 2.860 1.00 24.23 61 GLY A C 1
ATOM 478 O O . GLY A 1 61 ? -14.194 -23.988 3.066 1.00 24.23 61 GLY A O 1
ATOM 479 N N . ILE A 1 62 ? -12.551 -25.458 2.628 1.00 28.09 62 ILE A N 1
ATOM 480 C CA . ILE A 1 62 ? -11.550 -24.532 2.100 1.00 28.09 62 ILE A CA 1
ATOM 481 C C . ILE A 1 62 ? -11.735 -24.561 0.576 1.00 28.09 62 ILE A C 1
ATOM 483 O O . ILE A 1 62 ? -11.694 -25.659 0.011 1.00 28.09 62 ILE A O 1
ATOM 487 N N . PRO A 1 63 ? -11.943 -23.429 -0.124 1.00 25.86 63 PRO A N 1
ATOM 488 C CA . PRO A 1 63 ? -11.944 -23.438 -1.577 1.00 25.86 63 PRO A CA 1
ATOM 489 C C . PRO A 1 63 ? -10.514 -23.715 -2.046 1.00 25.86 63 PRO A C 1
ATOM 491 O O . PRO A 1 63 ? -9.635 -22.856 -2.039 1.00 25.86 63 PRO A O 1
ATOM 494 N N . PHE A 1 64 ? -10.292 -24.980 -2.387 1.00 25.83 64 PHE A N 1
ATOM 495 C CA . PHE A 1 64 ? -9.140 -25.461 -3.122 1.00 25.83 64 PHE A CA 1
ATOM 496 C C . PHE A 1 64 ? -9.099 -24.766 -4.483 1.00 25.83 64 PHE A C 1
ATOM 498 O O . PHE A 1 64 ? -10.125 -24.591 -5.140 1.00 25.83 64 PHE A O 1
ATOM 505 N N . TRP A 1 65 ? -7.892 -24.408 -4.905 1.00 24.92 65 TRP A N 1
ATOM 506 C CA . TRP A 1 65 ? -7.583 -23.937 -6.244 1.00 24.92 65 TRP A CA 1
ATOM 507 C C . TRP A 1 65 ? -8.073 -24.951 -7.283 1.00 24.92 65 TRP A C 1
ATOM 509 O O . TRP A 1 65 ? -7.425 -25.966 -7.534 1.00 24.92 65 TRP A O 1
ATOM 519 N N . THR A 1 66 ? -9.214 -24.685 -7.911 1.00 23.45 66 THR A N 1
ATOM 520 C CA . THR A 1 66 ? -9.567 -25.316 -9.181 1.00 23.45 66 THR A CA 1
ATOM 521 C C . THR A 1 66 ? -8.832 -24.587 -10.294 1.00 23.45 66 THR A C 1
ATOM 523 O O . THR A 1 66 ? -9.359 -23.653 -10.894 1.00 23.45 66 THR A O 1
ATOM 526 N N . ALA A 1 67 ? -7.617 -25.046 -10.594 1.00 30.22 67 ALA A N 1
ATOM 527 C CA . ALA A 1 67 ? -7.057 -24.925 -11.933 1.00 30.22 67 ALA A CA 1
ATOM 528 C C . ALA A 1 67 ? -7.912 -25.799 -12.867 1.00 30.22 67 ALA A C 1
ATOM 530 O O . ALA A 1 67 ? -7.674 -26.991 -13.043 1.00 30.22 67 ALA A O 1
ATOM 531 N N . GLY A 1 68 ? -8.995 -25.218 -13.378 1.00 22.44 68 GLY A N 1
ATOM 532 C CA . GLY A 1 68 ? -9.905 -25.845 -14.325 1.00 22.44 68 GLY A CA 1
ATOM 533 C C . GLY A 1 68 ? -9.574 -25.439 -15.754 1.00 22.44 68 GLY A C 1
ATOM 534 O O . GLY A 1 68 ? -10.323 -24.681 -16.356 1.00 22.44 68 GLY A O 1
ATOM 535 N N . ALA A 1 69 ? -8.482 -25.968 -16.303 1.00 26.02 69 ALA A N 1
ATOM 536 C CA . ALA A 1 69 ? -8.332 -26.144 -17.742 1.00 26.02 69 ALA A CA 1
ATOM 537 C C . ALA A 1 69 ? -8.236 -27.650 -17.999 1.00 26.02 69 ALA A C 1
ATOM 539 O O . ALA A 1 69 ? -7.180 -28.261 -17.865 1.00 26.02 69 ALA A O 1
ATOM 540 N N . VAL A 1 70 ? -9.375 -28.270 -18.317 1.00 29.67 70 VAL A N 1
ATOM 541 C CA . VAL A 1 70 ? -9.376 -29.584 -18.960 1.00 29.67 70 VAL A CA 1
ATOM 542 C C . VAL A 1 70 ? -9.014 -29.330 -20.415 1.00 29.67 70 VAL A C 1
ATOM 544 O O . VAL A 1 70 ? -9.875 -29.011 -21.231 1.00 29.67 70 VAL A O 1
ATOM 547 N N . SER A 1 71 ? -7.729 -29.440 -20.724 1.00 29.88 71 SER A N 1
ATOM 548 C CA . SER A 1 71 ? -7.252 -29.641 -22.086 1.00 29.88 71 SER A CA 1
ATOM 549 C C . SER A 1 71 ? -6.561 -30.998 -22.153 1.00 29.88 71 SER A C 1
ATOM 551 O O . SER A 1 71 ? -5.554 -31.225 -21.492 1.00 29.88 71 SER A O 1
ATOM 553 N N . ASP A 1 72 ? -7.212 -31.885 -22.899 1.00 27.45 72 ASP A N 1
ATOM 554 C CA . ASP A 1 72 ? -6.726 -33.067 -23.614 1.00 27.45 72 ASP A CA 1
ATOM 555 C C . ASP A 1 72 ? -5.322 -33.621 -23.246 1.00 27.45 72 ASP A C 1
ATOM 557 O O . ASP A 1 72 ? -4.325 -32.925 -23.452 1.00 27.45 72 ASP A O 1
ATOM 561 N N . PRO A 1 73 ? -5.170 -34.899 -22.824 1.00 28.98 73 PRO A N 1
ATOM 562 C CA . PRO A 1 73 ? -3.868 -35.492 -22.478 1.00 28.98 73 PRO A CA 1
ATOM 563 C C . PRO A 1 73 ? -2.921 -35.720 -23.677 1.00 28.98 73 PRO A C 1
ATOM 565 O O . PRO A 1 73 ? -1.929 -36.434 -23.545 1.00 28.98 73 PRO A O 1
ATOM 568 N N . ALA A 1 74 ? -3.228 -35.162 -24.850 1.00 31.39 74 ALA A N 1
ATOM 569 C CA . ALA A 1 74 ? -2.486 -35.353 -26.094 1.00 31.39 74 ALA A CA 1
ATOM 570 C C . ALA A 1 74 ? -1.847 -34.066 -26.659 1.00 31.39 74 ALA A C 1
ATOM 572 O O . ALA A 1 74 ? -1.245 -34.115 -27.732 1.00 31.39 74 ALA A O 1
ATOM 573 N N . ALA A 1 75 ? -1.934 -32.928 -25.960 1.00 30.22 75 ALA A N 1
ATOM 574 C CA . ALA A 1 75 ? -1.225 -31.705 -26.337 1.00 30.22 75 ALA A CA 1
ATOM 575 C C . ALA A 1 75 ? 0.108 -31.609 -25.582 1.00 30.22 75 ALA A C 1
ATOM 577 O O . ALA A 1 75 ? 0.171 -31.748 -24.363 1.00 30.22 75 ALA A O 1
ATOM 578 N N . GLY A 1 76 ? 1.176 -31.459 -26.357 1.00 29.59 76 GLY A N 1
ATOM 579 C CA . GLY A 1 76 ? 2.553 -31.704 -25.962 1.00 29.59 76 GLY A CA 1
ATOM 580 C C . GLY A 1 76 ? 3.120 -30.770 -24.901 1.00 29.59 76 GLY A C 1
ATOM 581 O O . GLY A 1 76 ? 2.600 -29.706 -24.589 1.00 29.59 76 GLY A O 1
ATOM 582 N N . THR A 1 77 ? 4.264 -31.209 -24.393 1.00 31.94 77 THR A N 1
ATOM 583 C CA . THR A 1 77 ? 5.228 -30.460 -23.598 1.00 31.94 77 THR A CA 1
ATOM 584 C C . THR A 1 77 ? 5.573 -29.135 -24.291 1.00 31.94 77 THR A C 1
ATOM 586 O O . THR A 1 77 ? 6.505 -29.073 -25.092 1.00 31.94 77 THR A O 1
ATOM 589 N N . GLU A 1 78 ? 4.828 -28.064 -24.015 1.00 31.19 78 G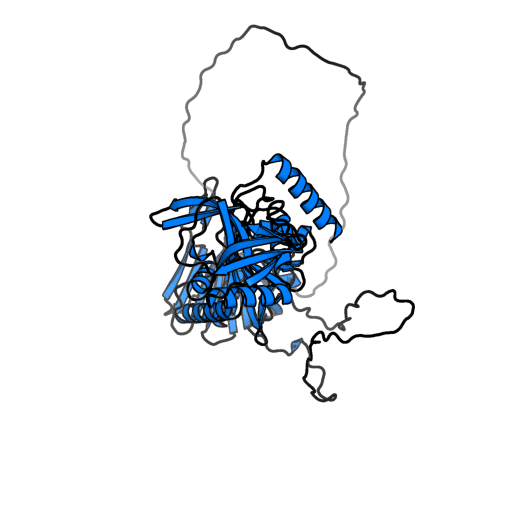LU A N 1
ATOM 590 C CA . GLU A 1 78 ? 5.281 -26.719 -24.353 1.00 31.19 78 GLU A CA 1
ATOM 591 C C . GLU A 1 78 ? 6.481 -26.406 -23.462 1.00 31.19 78 GLU A C 1
ATOM 593 O O . GLU A 1 78 ? 6.391 -26.273 -22.243 1.00 31.19 78 GLU A O 1
ATOM 598 N N . SER A 1 79 ? 7.648 -26.373 -24.096 1.00 38.00 79 SER A N 1
ATOM 599 C CA . SER A 1 79 ? 8.887 -25.902 -23.498 1.00 38.00 79 SER A CA 1
ATOM 600 C C . SER A 1 79 ? 8.656 -24.543 -22.828 1.00 38.00 79 SER A C 1
ATOM 602 O O . SER A 1 79 ? 8.184 -23.611 -23.476 1.00 38.00 79 SER A O 1
ATOM 604 N N . TYR A 1 80 ? 9.055 -24.384 -21.563 1.00 39.34 80 TYR A N 1
ATOM 605 C CA . TYR A 1 80 ? 9.063 -23.089 -20.860 1.00 39.34 80 TYR A CA 1
ATOM 606 C C . TYR A 1 80 ? 9.847 -21.988 -21.625 1.00 39.34 80 TYR A C 1
ATOM 608 O O . TYR A 1 80 ? 9.663 -20.790 -21.383 1.00 39.34 80 TYR A O 1
ATOM 616 N N . LEU A 1 81 ? 10.686 -22.358 -22.603 1.00 39.34 81 LEU A N 1
ATOM 617 C CA . LEU A 1 81 ? 11.381 -21.429 -23.505 1.00 39.34 81 LEU A CA 1
ATOM 618 C C . LEU A 1 81 ? 10.465 -20.807 -24.583 1.00 39.34 81 LEU A C 1
ATOM 620 O O . LEU A 1 81 ? 10.825 -19.771 -25.143 1.00 39.34 81 LEU A O 1
ATOM 624 N N . ALA A 1 82 ? 9.292 -21.393 -24.852 1.00 43.19 82 ALA A N 1
ATOM 625 C CA . ALA A 1 82 ? 8.370 -20.975 -25.913 1.00 43.19 82 ALA A CA 1
ATOM 626 C C . ALA A 1 82 ? 7.348 -19.900 -25.494 1.00 43.19 82 ALA A C 1
ATOM 628 O O . ALA A 1 82 ? 6.753 -19.276 -26.369 1.00 43.19 82 ALA A O 1
ATOM 629 N N . ALA A 1 83 ? 7.149 -19.645 -24.195 1.00 60.00 83 ALA A N 1
ATOM 630 C CA . ALA A 1 83 ? 6.209 -18.609 -23.760 1.00 60.00 83 ALA A CA 1
ATOM 631 C C . ALA A 1 83 ? 6.693 -17.206 -24.181 1.00 60.00 83 ALA A C 1
ATOM 633 O O . ALA A 1 83 ? 7.844 -16.836 -23.917 1.00 60.00 83 ALA A O 1
ATOM 634 N N . GLU A 1 84 ? 5.814 -16.439 -24.837 1.00 80.25 84 GLU A N 1
ATOM 635 C CA . GLU A 1 84 ? 6.102 -15.082 -25.314 1.00 80.25 84 GLU A CA 1
ATOM 636 C C . GLU A 1 84 ? 6.553 -14.168 -24.166 1.00 80.25 84 GLU A C 1
ATOM 638 O O . GLU A 1 84 ? 6.029 -14.223 -23.054 1.00 80.25 84 GLU A O 1
ATOM 643 N N . ALA A 1 85 ? 7.546 -13.319 -24.432 1.00 87.62 85 ALA A N 1
ATOM 644 C CA . ALA A 1 85 ? 7.983 -12.319 -23.467 1.00 87.62 85 ALA A CA 1
ATOM 645 C C . ALA A 1 85 ? 6.977 -11.156 -23.413 1.00 87.62 85 ALA A C 1
ATOM 647 O O . ALA A 1 85 ? 6.534 -10.665 -24.455 1.00 87.62 85 ALA A O 1
ATOM 648 N N . ASP A 1 86 ? 6.661 -10.670 -22.209 1.00 93.69 86 ASP A N 1
ATOM 649 C CA . ASP A 1 86 ? 5.881 -9.441 -22.025 1.00 93.69 86 ASP A CA 1
ATOM 650 C C . ASP A 1 86 ? 6.633 -8.218 -22.563 1.00 93.69 86 ASP A C 1
ATOM 652 O O . ASP A 1 86 ? 6.017 -7.281 -23.075 1.00 93.69 86 ASP A O 1
ATOM 656 N N . LEU A 1 87 ? 7.964 -8.251 -22.461 1.00 96.25 87 LEU A N 1
ATOM 657 C CA . LEU A 1 87 ? 8.873 -7.232 -22.964 1.00 96.25 87 LEU A CA 1
ATOM 658 C C . LEU A 1 87 ? 10.147 -7.885 -23.512 1.00 96.25 87 LEU A C 1
ATOM 660 O O . LEU A 1 87 ? 10.771 -8.704 -22.843 1.00 96.25 87 LEU A O 1
ATOM 664 N N . VAL A 1 88 ? 10.568 -7.477 -24.705 1.00 96.69 88 VAL A N 1
ATOM 665 C CA . VAL A 1 88 ? 11.882 -7.785 -25.276 1.00 96.69 88 VAL A CA 1
ATOM 666 C C . VAL A 1 88 ? 12.727 -6.517 -25.246 1.00 96.69 88 VAL A C 1
ATOM 668 O O . VAL A 1 88 ? 12.272 -5.463 -25.684 1.00 96.69 88 VAL A O 1
ATOM 671 N N . VAL A 1 89 ? 13.956 -6.613 -24.753 1.00 96.88 89 VAL A N 1
ATOM 672 C CA . VAL A 1 89 ? 14.900 -5.498 -24.665 1.00 96.88 89 VAL A CA 1
ATOM 673 C C . VAL A 1 89 ? 16.178 -5.870 -25.398 1.00 96.88 89 VAL A C 1
ATOM 675 O O . VAL A 1 89 ? 16.913 -6.763 -24.976 1.00 96.88 89 VAL A O 1
ATOM 678 N N . GLU A 1 90 ? 16.443 -5.176 -26.497 1.00 95.69 90 GLU A N 1
ATOM 679 C CA . GLU A 1 90 ? 17.693 -5.297 -27.242 1.00 95.69 90 GLU A CA 1
ATOM 680 C C . GLU A 1 90 ? 18.780 -4.475 -26.547 1.00 95.69 90 GLU A C 1
ATOM 682 O O . GLU A 1 90 ? 18.622 -3.275 -26.340 1.00 95.69 90 GLU A O 1
ATOM 687 N N . VAL A 1 91 ? 19.879 -5.120 -26.172 1.00 94.06 91 VAL A N 1
ATOM 688 C CA . VAL A 1 91 ? 21.017 -4.506 -25.487 1.00 94.06 91 VAL A CA 1
ATOM 689 C C . VAL A 1 91 ? 22.135 -4.286 -26.499 1.00 94.06 91 VAL A C 1
ATOM 691 O O . VAL A 1 91 ? 22.697 -5.245 -27.038 1.00 94.06 91 VAL A O 1
ATOM 694 N N . GLU A 1 92 ? 22.473 -3.021 -26.732 1.00 91.62 92 GLU A N 1
ATOM 695 C CA . GLU A 1 92 ? 23.545 -2.602 -27.629 1.00 91.62 92 GLU A CA 1
ATOM 696 C C . GLU A 1 92 ? 24.653 -1.876 -26.839 1.00 91.62 92 GLU A C 1
ATOM 698 O O . GLU A 1 92 ? 24.368 -0.952 -26.073 1.00 91.62 92 GLU A O 1
ATOM 703 N N . PRO A 1 93 ? 25.930 -2.280 -26.975 1.00 87.62 93 PRO A N 1
ATOM 704 C CA . PRO A 1 93 ? 27.041 -1.520 -26.415 1.00 87.62 93 PRO A CA 1
ATOM 705 C C . PRO A 1 93 ? 27.224 -0.171 -27.117 1.00 87.62 93 PRO A C 1
ATOM 707 O O . PRO A 1 93 ? 27.057 -0.071 -28.333 1.00 87.62 93 PRO A O 1
ATOM 710 N N . GLY A 1 94 ? 27.675 0.827 -26.360 1.00 84.56 94 GLY A N 1
ATOM 711 C CA . GLY A 1 94 ? 28.044 2.148 -26.867 1.00 84.56 94 GLY A CA 1
ATOM 712 C C . GLY A 1 94 ? 27.013 3.233 -26.564 1.00 84.56 94 GLY A C 1
ATOM 713 O O . GLY A 1 94 ? 26.004 3.003 -25.896 1.00 84.56 94 GLY A O 1
ATOM 714 N N . ALA A 1 95 ? 27.302 4.442 -27.042 1.00 79.50 95 ALA A N 1
ATOM 715 C CA . ALA A 1 95 ? 26.438 5.597 -26.853 1.00 79.50 95 ALA A CA 1
ATOM 716 C C . ALA A 1 95 ? 25.221 5.516 -27.789 1.00 79.50 95 ALA A C 1
ATOM 718 O O . ALA A 1 95 ? 25.363 5.474 -29.009 1.00 79.50 95 ALA A O 1
ATOM 719 N N . GLY A 1 96 ? 24.023 5.498 -27.207 1.00 84.12 96 GLY A N 1
ATOM 720 C CA . GLY A 1 96 ? 22.779 5.659 -27.954 1.00 84.12 96 GLY A CA 1
ATOM 721 C C . GLY A 1 96 ? 22.514 7.126 -28.283 1.00 84.12 96 GLY A C 1
ATOM 722 O O . GLY A 1 96 ? 22.861 8.016 -27.504 1.00 84.12 96 GLY A O 1
ATOM 723 N N . GLU A 1 97 ? 21.849 7.375 -29.406 1.00 88.62 97 GLU A N 1
ATOM 724 C CA . GLU A 1 97 ? 21.402 8.711 -29.796 1.00 88.62 97 GLU A CA 1
ATOM 725 C C . GLU A 1 97 ? 19.922 8.902 -29.457 1.00 88.62 97 GLU A C 1
ATOM 727 O O . GLU A 1 97 ? 19.098 7.999 -29.619 1.00 88.62 97 GLU A O 1
ATOM 732 N N . ILE A 1 98 ? 19.585 10.093 -28.962 1.00 89.94 98 ILE A N 1
ATOM 733 C CA . ILE A 1 98 ? 18.190 10.484 -28.773 1.00 89.94 98 ILE A CA 1
ATOM 734 C C . ILE A 1 98 ? 17.616 10.783 -30.167 1.00 89.94 98 ILE A C 1
ATOM 736 O O . ILE A 1 98 ? 18.209 11.604 -30.866 1.00 89.94 98 ILE A O 1
ATOM 740 N N . PRO A 1 99 ? 16.495 10.159 -30.574 1.00 89.62 99 PRO A N 1
ATOM 741 C CA . PRO A 1 99 ? 15.891 10.405 -31.882 1.00 89.62 99 PRO A CA 1
ATOM 742 C C . PRO A 1 99 ? 15.560 11.884 -32.112 1.00 89.62 99 PRO A C 1
ATOM 744 O O . PRO A 1 99 ? 15.149 12.579 -31.185 1.00 89.62 99 PRO A O 1
ATOM 747 N N . ASP A 1 100 ? 15.674 12.355 -33.352 1.00 86.94 100 ASP A N 1
ATOM 748 C CA . ASP A 1 100 ? 15.248 13.711 -33.710 1.00 86.94 100 ASP A CA 1
ATOM 749 C C . ASP A 1 100 ? 13.740 13.907 -33.467 1.00 86.94 100 ASP A C 1
ATOM 751 O O . ASP A 1 100 ? 12.937 12.992 -33.648 1.00 86.94 100 ASP A O 1
ATOM 755 N N . GLY A 1 101 ? 13.337 15.120 -33.077 1.00 86.19 101 GLY A N 1
ATOM 756 C CA . GLY A 1 101 ? 11.923 15.483 -32.897 1.00 86.19 101 GLY A CA 1
ATOM 757 C C . GLY A 1 101 ? 11.306 15.110 -31.544 1.00 86.19 101 GLY A C 1
ATOM 758 O O . GLY A 1 101 ? 10.141 15.423 -31.308 1.00 86.19 101 GLY A O 1
ATOM 759 N N . VAL A 1 102 ? 12.062 14.497 -30.626 1.00 93.38 102 VAL A N 1
ATOM 760 C CA . VAL A 1 102 ? 11.607 14.286 -29.241 1.00 93.38 102 VAL A CA 1
ATOM 761 C C . VAL A 1 102 ? 11.988 15.464 -28.346 1.00 93.38 102 VAL A C 1
ATOM 763 O O . VAL A 1 102 ? 13.076 16.031 -28.457 1.00 93.38 102 VAL A O 1
ATOM 766 N N . GLU A 1 103 ? 11.112 15.815 -27.407 1.00 94.25 103 GLU A N 1
ATOM 767 C CA . GLU A 1 103 ? 11.342 16.915 -26.469 1.00 94.25 103 GLU A CA 1
ATOM 768 C C . GLU A 1 103 ? 11.664 16.384 -25.072 1.00 94.25 103 GLU A C 1
ATOM 770 O O . GLU A 1 103 ? 11.164 15.333 -24.664 1.00 94.25 103 GLU A O 1
ATOM 775 N N . LYS A 1 104 ? 12.485 17.114 -24.304 1.00 95.12 104 LYS A N 1
ATOM 776 C CA . LYS A 1 104 ? 12.723 16.783 -22.893 1.00 95.12 104 LYS A CA 1
ATOM 777 C C . LYS A 1 104 ? 11.465 17.091 -22.079 1.00 95.12 104 LYS A C 1
ATOM 779 O O . LYS A 1 104 ? 11.064 18.246 -21.970 1.00 95.12 104 LYS A O 1
ATOM 784 N N . VAL A 1 105 ? 10.886 16.062 -21.466 1.00 93.88 105 VAL A N 1
ATOM 785 C CA . VAL A 1 105 ? 9.635 16.134 -20.690 1.00 93.88 105 VAL A CA 1
ATOM 786 C C . VAL A 1 105 ? 9.848 15.969 -19.184 1.00 93.88 105 VAL A C 1
ATOM 788 O O . VAL A 1 105 ? 8.974 16.326 -18.395 1.00 93.88 105 VAL A O 1
ATOM 791 N N . PHE A 1 106 ? 11.004 15.449 -18.766 1.00 92.31 106 PHE A N 1
ATOM 792 C CA . PHE A 1 106 ? 11.354 15.275 -17.358 1.00 92.31 106 PHE A CA 1
ATOM 793 C C . PHE A 1 106 ? 12.863 15.384 -17.141 1.00 92.31 106 PHE A C 1
ATOM 795 O O . PHE A 1 106 ? 13.654 14.968 -17.989 1.00 92.31 106 PHE A O 1
ATOM 802 N N . ASP A 1 107 ? 13.246 15.906 -15.980 1.00 90.56 107 ASP A N 1
ATOM 803 C CA . ASP A 1 107 ? 14.633 16.105 -15.574 1.00 90.56 107 ASP A CA 1
ATOM 804 C C . ASP A 1 107 ? 14.755 15.869 -14.062 1.00 90.56 107 ASP A C 1
ATOM 806 O O . ASP A 1 107 ? 14.121 16.567 -13.264 1.00 90.56 107 ASP A O 1
ATOM 810 N N . ALA A 1 108 ? 15.517 14.848 -13.672 1.00 87.31 108 ALA A N 1
ATOM 811 C CA . ALA A 1 108 ? 15.856 14.567 -12.287 1.00 87.31 108 ALA A CA 1
ATOM 812 C C . ALA A 1 108 ? 17.299 14.961 -12.004 1.00 87.31 108 ALA A C 1
ATOM 814 O O . ALA A 1 108 ? 18.239 14.472 -12.631 1.00 87.31 108 ALA A O 1
ATOM 815 N N . GLN A 1 109 ? 17.453 15.784 -10.972 1.00 85.94 109 GLN A N 1
ATOM 816 C CA . GLN A 1 109 ? 18.744 16.189 -10.442 1.00 85.94 109 GLN A CA 1
ATOM 817 C C . GLN A 1 109 ? 19.173 15.261 -9.306 1.00 85.94 109 GLN A C 1
ATOM 819 O O . GLN A 1 109 ? 18.343 14.722 -8.567 1.00 85.94 109 GLN A O 1
ATOM 824 N N . MET A 1 110 ? 20.481 15.083 -9.165 1.00 80.38 110 MET A N 1
ATOM 825 C CA . MET A 1 110 ? 21.073 14.257 -8.127 1.00 80.38 110 MET A CA 1
ATOM 826 C C . MET A 1 110 ? 20.845 14.878 -6.743 1.00 80.38 110 MET A C 1
ATOM 828 O O . MET A 1 110 ? 21.115 16.055 -6.491 1.00 80.38 110 MET A O 1
ATOM 832 N N . MET A 1 111 ? 20.355 14.048 -5.828 1.00 78.25 111 MET A N 1
ATOM 833 C CA . MET A 1 111 ? 20.068 14.412 -4.446 1.00 78.25 111 MET A CA 1
ATOM 834 C C . MET A 1 111 ? 21.012 13.631 -3.531 1.00 78.25 111 MET A C 1
ATOM 836 O O . MET A 1 111 ? 20.981 12.404 -3.514 1.00 78.25 111 MET A O 1
ATOM 840 N N . GLU A 1 112 ? 21.839 14.335 -2.764 1.00 73.50 112 GLU A N 1
ATOM 841 C CA . GLU A 1 112 ? 22.809 13.753 -1.834 1.00 73.50 112 GLU A CA 1
ATOM 842 C C . GLU A 1 112 ? 22.302 13.882 -0.393 1.00 73.50 112 GLU A C 1
ATOM 844 O O . GLU A 1 112 ? 21.915 14.967 0.052 1.00 73.50 112 GLU A O 1
ATOM 849 N N . GLU A 1 113 ? 22.323 12.789 0.368 1.00 66.50 113 GLU A N 1
ATOM 850 C CA . GLU A 1 113 ? 22.117 12.859 1.815 1.00 66.50 113 GLU A CA 1
ATOM 851 C C . GLU A 1 113 ? 23.395 13.371 2.486 1.00 66.50 113 GLU A C 1
ATOM 853 O O . GLU A 1 113 ? 24.430 12.707 2.488 1.00 66.50 113 GLU A O 1
ATOM 858 N N . VAL A 1 114 ? 23.325 14.567 3.069 1.00 76.12 114 VAL A N 1
ATOM 859 C CA . VAL A 1 114 ? 24.415 15.177 3.837 1.00 76.12 114 VAL A CA 1
ATOM 860 C C . VAL A 1 114 ? 24.010 15.312 5.308 1.00 76.12 114 VAL A C 1
ATOM 862 O O . VAL A 1 114 ? 22.816 15.385 5.621 1.00 76.12 114 VAL A O 1
ATOM 865 N N . PRO A 1 115 ? 24.965 15.382 6.257 1.00 54.09 115 PRO A N 1
ATOM 866 C CA . PRO A 1 115 ? 24.646 15.702 7.645 1.00 54.09 115 PRO A CA 1
ATOM 867 C C . PRO A 1 115 ? 23.899 17.046 7.724 1.00 54.09 115 PRO A C 1
ATOM 869 O O . PRO A 1 115 ? 24.484 18.104 7.512 1.00 54.09 115 PRO A O 1
ATOM 872 N N . GLY A 1 116 ? 22.588 17.002 7.986 1.00 65.25 116 GLY A N 1
ATOM 873 C CA . GLY A 1 116 ? 21.706 18.178 7.981 1.00 65.25 116 GLY A CA 1
ATOM 874 C C . GLY A 1 116 ? 20.535 18.122 6.992 1.00 65.25 116 GLY A C 1
ATOM 875 O O . GLY A 1 116 ? 19.659 18.982 7.065 1.00 65.25 116 GLY A O 1
ATOM 876 N N . GLY A 1 117 ? 20.464 17.113 6.118 1.00 69.81 117 GLY A N 1
ATOM 877 C CA . GLY A 1 117 ? 19.323 16.882 5.230 1.00 69.81 117 GLY A CA 1
ATOM 878 C C . GLY A 1 117 ? 19.735 16.483 3.817 1.00 69.81 117 GLY A C 1
ATOM 879 O O . GLY A 1 117 ? 20.855 16.050 3.574 1.00 69.81 117 GLY A O 1
ATOM 880 N N . VAL A 1 118 ? 18.813 16.633 2.871 1.00 72.06 118 VAL A N 1
ATOM 881 C CA . VAL A 1 118 ? 19.073 16.319 1.463 1.00 72.06 118 VAL A CA 1
ATOM 882 C C . VAL A 1 118 ? 19.560 17.577 0.753 1.00 72.06 118 VAL A C 1
ATOM 884 O O . VAL A 1 118 ? 18.873 18.602 0.770 1.00 72.06 118 VAL A O 1
ATOM 887 N N . ARG A 1 119 ? 20.736 17.508 0.129 1.00 74.81 119 ARG A N 1
ATOM 888 C CA . ARG A 1 119 ? 21.298 18.570 -0.706 1.00 74.81 119 ARG A CA 1
ATOM 889 C C . ARG A 1 119 ? 21.158 18.180 -2.171 1.00 74.81 119 ARG A C 1
ATOM 891 O O . ARG A 1 119 ? 21.639 17.135 -2.583 1.00 74.81 119 ARG A O 1
ATOM 898 N N . ASN A 1 120 ? 20.531 19.042 -2.960 1.00 75.62 120 ASN A N 1
ATOM 899 C CA . ASN A 1 120 ? 20.530 18.910 -4.413 1.00 75.62 120 ASN A CA 1
ATOM 900 C C . ASN A 1 120 ? 21.886 19.393 -4.947 1.00 75.62 120 ASN A C 1
ATOM 902 O O . ASN A 1 120 ? 22.249 20.544 -4.694 1.00 75.62 120 ASN A O 1
ATOM 906 N N . SER A 1 121 ? 22.643 18.535 -5.634 1.00 69.81 121 SER A N 1
ATOM 907 C CA . SER A 1 121 ? 23.920 18.939 -6.240 1.00 69.81 121 SER A CA 1
ATOM 908 C C . SER A 1 121 ? 23.727 19.737 -7.535 1.00 69.81 121 SER A C 1
ATOM 910 O O . SER A 1 121 ? 24.654 20.403 -7.985 1.00 69.81 121 SER A O 1
ATOM 912 N N . GLY A 1 122 ? 22.523 19.706 -8.120 1.00 72.62 122 GLY A N 1
ATOM 913 C CA . GLY A 1 122 ? 22.185 20.330 -9.400 1.00 72.62 122 GLY A CA 1
ATOM 914 C C . GLY A 1 122 ? 22.676 19.544 -10.616 1.00 72.62 122 GLY A C 1
ATOM 915 O O . GLY A 1 122 ? 22.346 19.905 -11.744 1.00 72.62 122 GLY A O 1
ATOM 916 N N . GLU A 1 123 ? 23.437 18.471 -10.402 1.00 76.62 123 GLU A N 1
ATOM 917 C CA . GLU A 1 123 ? 23.931 17.613 -11.472 1.00 76.62 123 GLU A CA 1
ATOM 918 C C . GLU A 1 123 ? 22.814 16.720 -12.024 1.00 76.62 123 GLU A C 1
ATOM 920 O O . GLU A 1 123 ? 21.968 16.252 -11.254 1.00 76.62 123 GLU A O 1
ATOM 925 N N . PRO A 1 124 ? 22.794 16.463 -13.342 1.00 77.88 124 PRO A N 1
ATOM 926 C CA . PRO A 1 124 ? 21.786 15.608 -13.945 1.00 77.88 124 PRO A CA 1
ATOM 927 C C . PRO A 1 124 ? 21.969 14.167 -13.465 1.00 77.88 124 PRO A C 1
ATOM 929 O O . PRO A 1 124 ? 23.080 13.639 -13.438 1.00 77.88 124 PRO A O 1
ATOM 932 N N . PHE A 1 125 ? 20.866 13.524 -13.092 1.00 88.38 125 PHE A N 1
ATOM 933 C CA . PHE A 1 125 ? 20.860 12.125 -12.684 1.00 88.38 125 PHE A CA 1
ATOM 934 C C . PHE A 1 125 ? 20.172 11.250 -13.734 1.00 88.38 125 PHE A C 1
ATOM 936 O O . PHE A 1 125 ? 20.773 10.305 -14.249 1.00 88.38 125 PHE A O 1
ATOM 943 N N . TRP A 1 126 ? 18.948 11.608 -14.128 1.00 92.81 126 TRP A N 1
ATOM 944 C CA . TRP A 1 126 ? 18.310 11.038 -15.312 1.00 92.81 126 TRP A CA 1
ATOM 945 C C . TRP A 1 126 ? 17.320 12.014 -15.949 1.00 92.81 126 TRP A C 1
ATOM 947 O O . TRP A 1 126 ? 16.755 12.884 -15.291 1.00 92.81 126 TRP A O 1
ATOM 957 N N . GLU A 1 127 ? 17.071 11.836 -17.237 1.00 94.38 127 GLU A N 1
ATOM 958 C CA . GLU A 1 127 ? 16.172 12.667 -18.034 1.00 94.38 127 GLU A CA 1
ATOM 959 C C . GLU A 1 127 ? 15.212 11.784 -18.827 1.00 94.38 127 GLU A C 1
ATOM 961 O O . GLU A 1 127 ? 15.544 10.649 -19.181 1.00 94.38 127 GLU A O 1
ATOM 966 N N . VAL A 1 128 ? 14.027 12.310 -19.137 1.00 95.62 128 VAL A N 1
ATOM 967 C CA . VAL A 1 128 ? 13.073 11.647 -20.032 1.00 95.62 128 VAL A CA 1
ATOM 968 C C . VAL A 1 128 ? 12.739 12.565 -21.191 1.00 95.62 128 VAL A C 1
ATOM 970 O O . VAL A 1 128 ? 12.460 13.751 -21.006 1.00 95.62 128 VAL A O 1
ATOM 973 N N . PHE A 1 129 ? 12.734 11.979 -22.379 1.00 95.94 129 PHE A N 1
ATOM 974 C CA . PHE A 1 129 ? 12.365 12.602 -23.634 1.00 95.94 129 PHE A CA 1
ATOM 975 C C . PHE A 1 129 ? 11.163 11.870 -24.219 1.00 95.94 129 PHE A C 1
ATOM 977 O O . PHE A 1 129 ? 11.074 10.647 -24.107 1.00 95.94 129 PHE A O 1
ATOM 984 N N . SER A 1 130 ? 10.235 12.589 -24.836 1.00 95.25 130 SER A N 1
ATOM 985 C CA . SER A 1 130 ? 9.069 11.981 -25.476 1.00 95.25 130 SER A CA 1
ATOM 986 C C . SER A 1 130 ? 8.617 12.818 -26.669 1.00 95.25 130 SER A C 1
ATOM 988 O O . SER A 1 130 ? 8.667 14.045 -26.623 1.00 95.25 130 SER A O 1
ATOM 990 N N . GLY A 1 131 ? 8.190 12.157 -27.738 1.00 93.25 131 GLY A N 1
ATOM 991 C CA . GLY A 1 131 ? 7.747 12.781 -28.986 1.00 93.25 131 GLY A CA 1
ATOM 992 C C . GLY A 1 131 ? 7.717 11.751 -30.110 1.00 93.25 131 GLY A C 1
ATOM 993 O O . GLY A 1 131 ? 8.284 10.675 -29.952 1.00 93.25 131 GLY A O 1
ATOM 994 N N . GLU A 1 132 ? 7.018 12.041 -31.210 1.00 90.38 132 GLU A N 1
ATOM 995 C CA . GLU A 1 132 ? 7.033 11.210 -32.433 1.00 90.38 132 GLU A CA 1
ATOM 996 C C . GLU A 1 132 ? 6.797 9.696 -32.199 1.00 90.38 132 GLU A C 1
ATOM 998 O O . GLU A 1 132 ? 7.363 8.840 -32.874 1.00 90.38 132 GLU A O 1
ATOM 1003 N N . GLY A 1 133 ? 5.966 9.339 -31.211 1.00 92.19 133 GLY A N 1
ATOM 1004 C CA . GLY A 1 133 ? 5.645 7.940 -30.895 1.00 92.19 133 GLY A CA 1
ATOM 1005 C C . GLY A 1 133 ? 6.747 7.164 -30.161 1.00 92.19 133 GLY A C 1
ATOM 1006 O O . GLY A 1 133 ? 6.698 5.936 -30.119 1.00 92.19 133 GLY A O 1
ATOM 1007 N N . VAL A 1 134 ? 7.734 7.837 -29.564 1.00 95.19 134 VAL A N 1
ATOM 1008 C CA . VAL A 1 134 ? 8.797 7.205 -28.771 1.00 95.19 134 VAL A CA 1
ATOM 1009 C C . VAL A 1 134 ? 9.021 7.942 -27.450 1.00 95.19 134 VAL A C 1
ATOM 1011 O O . VAL A 1 134 ? 8.869 9.157 -27.347 1.00 95.19 134 VAL A O 1
ATOM 1014 N N . THR A 1 135 ? 9.387 7.196 -26.407 1.00 96.31 135 THR A N 1
ATOM 1015 C CA . THR A 1 135 ? 9.895 7.751 -25.145 1.00 96.31 135 THR A CA 1
ATOM 1016 C C . THR A 1 135 ? 11.308 7.243 -24.918 1.00 96.31 135 THR A C 1
ATOM 1018 O O . THR A 1 135 ? 11.560 6.049 -25.062 1.00 96.31 135 THR A O 1
ATOM 1021 N N . CYS A 1 136 ? 12.222 8.127 -24.536 1.00 96.56 136 CYS A N 1
ATOM 1022 C CA . CYS A 1 136 ? 13.598 7.779 -24.210 1.00 96.56 136 CYS A CA 1
ATOM 1023 C C . CYS A 1 136 ? 13.924 8.196 -22.775 1.00 96.56 136 CYS A C 1
ATOM 1025 O O . CYS A 1 136 ? 13.570 9.297 -22.363 1.00 96.56 136 CYS A O 1
ATOM 1027 N N . ALA A 1 137 ? 14.620 7.349 -22.025 1.00 95.75 137 ALA A N 1
ATOM 1028 C CA . ALA A 1 137 ? 15.140 7.675 -20.704 1.00 95.75 137 ALA A CA 1
ATOM 1029 C C . ALA A 1 137 ? 16.669 7.622 -20.728 1.00 95.75 137 ALA A C 1
ATOM 1031 O O . ALA A 1 137 ? 17.252 6.595 -21.075 1.00 95.75 137 ALA A O 1
ATOM 1032 N N . ARG A 1 138 ? 17.311 8.732 -20.369 1.00 94.75 138 ARG A N 1
ATOM 1033 C CA . ARG A 1 138 ? 18.768 8.881 -20.355 1.00 94.75 138 ARG A CA 1
ATOM 1034 C C . ARG A 1 138 ? 19.264 8.940 -18.923 1.00 94.75 138 ARG A C 1
ATOM 1036 O O . ARG A 1 138 ? 18.741 9.722 -18.137 1.00 94.75 138 ARG A O 1
ATOM 1043 N N . VAL A 1 139 ? 20.263 8.133 -18.591 1.00 93.31 139 VAL A N 1
ATOM 1044 C CA . VAL A 1 139 ? 20.805 8.000 -17.235 1.00 93.31 139 VAL A CA 1
ATOM 1045 C C . VAL A 1 139 ? 22.297 8.307 -17.241 1.00 93.31 139 VAL A C 1
ATOM 1047 O O . VAL A 1 139 ? 23.030 7.812 -18.101 1.00 93.31 139 VAL A O 1
ATOM 1050 N N . PHE A 1 140 ? 22.735 9.094 -16.257 1.00 90.81 140 PHE A N 1
ATOM 1051 C CA . PHE A 1 140 ? 24.137 9.431 -16.025 1.00 90.81 140 PHE A CA 1
ATOM 1052 C C . PHE A 1 140 ? 24.669 8.590 -14.859 1.00 90.81 140 PHE A C 1
ATOM 1054 O O . PHE A 1 140 ? 24.211 8.711 -13.722 1.00 90.81 140 PHE A O 1
ATOM 1061 N N . LEU A 1 141 ? 25.617 7.701 -15.145 1.00 86.94 141 LEU A N 1
ATOM 1062 C CA . LEU A 1 141 ? 26.242 6.804 -14.172 1.00 86.94 141 LEU A CA 1
ATOM 1063 C C . LEU A 1 141 ? 27.620 7.366 -13.824 1.00 86.94 141 LEU A C 1
ATOM 1065 O O . LEU A 1 141 ? 28.323 7.783 -14.734 1.00 86.94 141 LEU A O 1
ATOM 1069 N N . ARG A 1 142 ? 28.013 7.390 -12.542 1.00 81.12 142 ARG A N 1
ATOM 1070 C CA . ARG A 1 142 ? 29.289 7.996 -12.095 1.00 81.12 142 ARG A CA 1
ATOM 1071 C C . ARG A 1 142 ? 30.456 7.018 -11.982 1.00 81.12 142 ARG A C 1
ATOM 1073 O O . ARG A 1 142 ? 31.605 7.425 -12.103 1.00 81.12 142 ARG A O 1
ATOM 1080 N N . GLU A 1 143 ? 30.184 5.739 -11.735 1.00 75.94 143 GLU A N 1
ATOM 1081 C CA . GLU A 1 143 ? 31.231 4.762 -11.421 1.00 75.94 143 GLU A CA 1
ATOM 1082 C C . GLU A 1 143 ? 31.057 3.453 -12.214 1.00 75.94 143 GLU A C 1
ATOM 1084 O O . GLU A 1 143 ? 30.196 2.626 -11.900 1.00 75.94 143 GLU A O 1
ATOM 1089 N N . PRO A 1 144 ? 31.878 3.236 -13.259 1.00 77.56 144 PRO A N 1
ATOM 1090 C CA . PRO A 1 144 ? 32.591 4.266 -14.027 1.00 77.56 144 PRO A CA 1
ATOM 1091 C C . PRO A 1 144 ? 31.632 5.266 -14.684 1.00 77.56 144 PRO A C 1
ATOM 1093 O O . PRO A 1 144 ? 30.480 4.914 -14.963 1.00 77.56 144 PRO A O 1
ATOM 1096 N N . GLU A 1 145 ? 32.133 6.479 -14.943 1.00 83.88 145 GLU A N 1
ATOM 1097 C CA . GLU A 1 145 ? 31.373 7.538 -15.605 1.00 83.88 145 GLU A CA 1
ATOM 1098 C C . GLU A 1 145 ? 30.970 7.093 -17.007 1.00 83.88 145 GLU A C 1
ATOM 1100 O O . GLU A 1 145 ? 31.826 6.780 -17.836 1.00 83.88 145 GLU A O 1
ATOM 1105 N N . ARG A 1 146 ? 29.663 6.987 -17.240 1.00 87.00 146 ARG A N 1
ATOM 1106 C CA . ARG A 1 146 ? 29.106 6.517 -18.507 1.00 87.00 146 ARG A CA 1
ATOM 1107 C C . ARG A 1 146 ? 27.648 6.922 -18.645 1.00 87.00 146 ARG A C 1
ATOM 1109 O O . ARG A 1 146 ? 26.984 7.271 -17.666 1.00 87.00 146 ARG A O 1
ATOM 1116 N N . MET A 1 147 ? 27.132 6.811 -19.861 1.00 89.00 147 MET A N 1
ATOM 1117 C CA . MET A 1 147 ? 25.732 7.088 -20.158 1.00 89.00 147 MET A CA 1
ATOM 1118 C C . MET A 1 147 ? 24.999 5.818 -20.573 1.00 89.00 147 MET A C 1
ATOM 1120 O O . MET A 1 147 ? 25.541 4.967 -21.278 1.00 89.00 147 MET A O 1
ATOM 1124 N N . ALA A 1 148 ? 23.744 5.711 -20.147 1.00 92.88 148 ALA A N 1
ATOM 1125 C CA . ALA A 1 148 ? 22.830 4.693 -20.639 1.00 92.88 148 ALA A CA 1
ATOM 1126 C C . ALA A 1 148 ? 21.567 5.344 -21.207 1.00 92.88 148 ALA A C 1
ATOM 1128 O O . ALA A 1 148 ? 21.075 6.341 -20.671 1.00 92.88 148 ALA A O 1
ATOM 1129 N N . LEU A 1 149 ? 21.046 4.778 -22.293 1.00 95.44 149 LEU A N 1
ATOM 1130 C CA . LEU A 1 149 ? 19.838 5.250 -22.960 1.00 95.44 149 LEU A CA 1
ATOM 1131 C C . LEU A 1 149 ? 18.866 4.088 -23.150 1.00 95.44 149 LEU A C 1
ATOM 1133 O O . LEU A 1 149 ? 19.165 3.134 -23.860 1.00 95.44 149 LEU A O 1
ATOM 1137 N N . LEU A 1 150 ? 17.687 4.196 -22.549 1.00 96.81 150 LEU A N 1
ATOM 1138 C CA . LEU A 1 150 ? 16.556 3.304 -22.781 1.00 96.81 150 LEU A CA 1
ATOM 1139 C C . LEU A 1 150 ? 15.610 3.950 -23.798 1.00 96.81 150 LEU A C 1
ATOM 1141 O O . LEU A 1 150 ? 15.092 5.033 -23.543 1.00 96.81 150 LEU A O 1
ATOM 1145 N N . VAL A 1 151 ? 15.359 3.282 -24.922 1.00 96.88 151 VAL A N 1
ATOM 1146 C CA . VAL A 1 151 ? 14.468 3.727 -26.005 1.00 96.88 151 VAL A CA 1
ATOM 1147 C C . VAL A 1 151 ? 13.231 2.835 -26.046 1.00 96.88 151 VAL A C 1
ATOM 1149 O O . VAL A 1 151 ? 13.336 1.613 -26.166 1.00 96.88 151 VAL A O 1
ATOM 1152 N N . MET A 1 152 ? 12.053 3.450 -25.948 1.00 96.94 152 MET A N 1
ATOM 1153 C CA . MET A 1 152 ? 10.770 2.772 -25.753 1.00 96.94 152 MET A CA 1
ATOM 1154 C C . MET A 1 152 ? 9.724 3.293 -26.750 1.00 96.94 152 MET A C 1
ATOM 1156 O O . MET A 1 152 ? 8.979 4.232 -26.420 1.00 96.94 152 MET A O 1
ATOM 1160 N N . PRO A 1 153 ? 9.627 2.693 -27.950 1.00 95.62 153 PRO A N 1
ATOM 1161 C CA . PRO A 1 153 ? 8.555 3.003 -28.890 1.00 95.62 153 PRO A CA 1
ATOM 1162 C C . PRO A 1 153 ? 7.175 2.800 -28.245 1.00 95.62 153 PRO A C 1
ATOM 1164 O O . PRO A 1 153 ? 6.988 1.958 -27.357 1.00 95.62 153 PRO A O 1
ATOM 1167 N N . HIS A 1 154 ? 6.207 3.627 -28.625 1.00 92.62 154 HIS A N 1
ATOM 1168 C CA . HIS A 1 154 ? 4.852 3.587 -28.078 1.00 92.62 154 HIS A CA 1
ATOM 1169 C C . HIS A 1 154 ? 4.090 2.393 -28.653 1.00 92.62 154 HIS A C 1
ATOM 1171 O O . HIS A 1 154 ? 4.117 2.141 -29.851 1.00 92.62 154 HIS A O 1
ATOM 1177 N N . GLY A 1 155 ? 3.400 1.641 -27.793 1.00 88.88 155 GLY A N 1
ATOM 1178 C CA . GLY A 1 155 ? 2.619 0.466 -28.202 1.00 88.88 155 GLY A CA 1
ATOM 1179 C C . GLY A 1 155 ? 3.442 -0.782 -28.548 1.00 88.88 155 GLY A C 1
ATOM 1180 O O . GLY A 1 155 ? 2.863 -1.852 -28.724 1.00 88.88 155 GLY A O 1
ATOM 1181 N N . GLU A 1 156 ? 4.772 -0.689 -28.589 1.00 91.12 156 GLU A N 1
ATOM 1182 C CA . GLU A 1 156 ? 5.643 -1.826 -28.880 1.00 91.12 156 GLU A CA 1
ATOM 1183 C C . GLU A 1 156 ? 6.164 -2.505 -27.608 1.00 91.12 156 GLU A C 1
ATOM 1185 O O . GLU A 1 156 ? 6.552 -1.859 -26.630 1.00 91.12 156 GLU A O 1
ATOM 1190 N N . LYS A 1 157 ? 6.242 -3.840 -27.660 1.00 92.06 157 LYS A N 1
ATOM 1191 C CA . LYS A 1 157 ? 6.864 -4.692 -26.631 1.00 92.06 157 LYS A CA 1
ATOM 1192 C C . LYS A 1 157 ? 8.359 -4.929 -26.879 1.00 92.06 157 LYS A C 1
ATOM 1194 O O . LYS A 1 157 ? 8.935 -5.852 -26.312 1.00 92.06 157 LYS A O 1
ATOM 1199 N N . ARG A 1 158 ? 8.978 -4.152 -27.771 1.00 95.88 158 ARG A N 1
ATOM 1200 C CA . ARG A 1 158 ? 10.393 -4.260 -28.133 1.00 95.88 158 ARG A CA 1
ATOM 1201 C C . ARG A 1 158 ? 11.083 -2.934 -27.864 1.00 95.88 158 ARG A C 1
ATOM 1203 O O . ARG A 1 158 ? 10.835 -1.955 -28.558 1.00 95.88 158 ARG A O 1
ATOM 1210 N N . TRP A 1 159 ? 11.915 -2.900 -26.835 1.00 96.88 159 TRP A N 1
ATOM 1211 C CA . TRP A 1 159 ? 12.669 -1.718 -26.424 1.00 96.88 159 TRP A CA 1
ATOM 1212 C C . TRP A 1 159 ? 14.155 -1.932 -26.669 1.00 96.88 159 TRP A C 1
ATOM 1214 O O . TRP A 1 159 ? 14.593 -3.049 -26.953 1.00 96.88 159 TRP A O 1
ATOM 1224 N N . LYS A 1 160 ? 14.936 -0.859 -26.555 1.00 96.62 160 LYS A N 1
ATOM 1225 C CA . LYS A 1 160 ? 16.392 -0.917 -26.697 1.00 96.62 160 LYS A CA 1
ATOM 1226 C C . LYS A 1 160 ? 17.084 -0.249 -25.525 1.00 96.62 160 LYS A C 1
ATOM 1228 O O . LYS A 1 160 ? 16.636 0.801 -25.076 1.00 96.62 160 LYS A O 1
ATOM 1233 N N . ILE A 1 161 ? 18.177 -0.836 -25.060 1.00 95.81 161 ILE A N 1
ATOM 1234 C CA . ILE A 1 161 ? 19.102 -0.2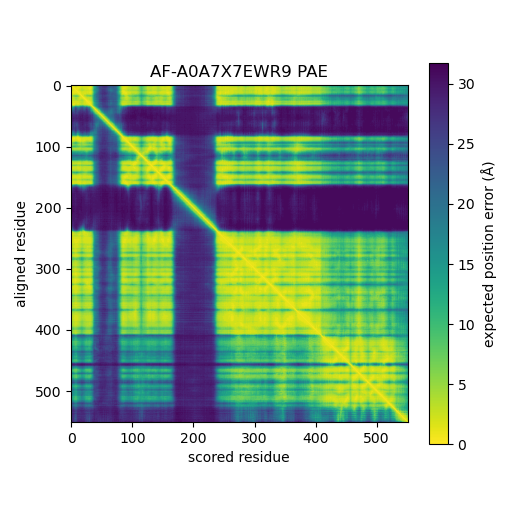26 -24.110 1.00 95.81 161 ILE A CA 1
ATOM 1235 C C . ILE A 1 161 ? 20.448 -0.077 -24.798 1.00 95.81 161 ILE A C 1
ATOM 1237 O O . ILE A 1 161 ? 21.050 -1.063 -25.216 1.00 95.81 161 ILE A O 1
ATOM 1241 N N . PHE A 1 162 ? 20.930 1.156 -24.847 1.00 92.62 162 PHE A N 1
ATOM 1242 C CA . PHE A 1 162 ? 22.314 1.465 -25.152 1.00 92.62 162 PHE A CA 1
ATOM 1243 C C . PHE A 1 162 ? 23.054 1.648 -23.837 1.00 92.62 162 PHE A C 1
ATOM 1245 O O . PHE A 1 162 ? 22.665 2.494 -23.028 1.00 92.62 162 PHE A O 1
ATOM 1252 N N . SER A 1 163 ? 24.087 0.846 -23.603 1.00 83.31 163 SER A N 1
ATOM 1253 C CA . SER A 1 163 ? 24.957 1.005 -22.441 1.00 83.31 163 SER A CA 1
ATOM 1254 C C . SER A 1 163 ? 26.357 1.298 -22.929 1.00 83.31 163 SER A C 1
ATOM 1256 O O . SER A 1 163 ? 27.015 0.430 -23.511 1.00 83.31 163 SER A O 1
ATOM 1258 N N . ASP A 1 164 ? 26.835 2.502 -22.640 1.00 76.00 164 ASP A N 1
ATOM 1259 C CA . ASP A 1 164 ? 28.210 2.845 -22.938 1.00 76.00 164 ASP A CA 1
ATOM 1260 C C . ASP A 1 164 ? 29.140 1.926 -22.130 1.00 76.00 164 ASP A C 1
ATOM 1262 O O . ASP A 1 164 ? 28.928 1.668 -20.942 1.00 76.00 164 ASP A O 1
ATOM 1266 N N . THR A 1 165 ? 30.110 1.309 -22.793 1.00 62.66 165 THR A N 1
ATOM 1267 C CA . THR A 1 165 ? 31.042 0.399 -22.121 1.00 62.66 165 THR A CA 1
ATOM 1268 C C . THR A 1 165 ? 32.168 1.217 -21.518 1.00 62.66 165 THR A C 1
ATOM 1270 O O . THR A 1 165 ? 32.650 2.126 -22.190 1.00 62.66 165 THR A O 1
ATOM 1273 N N . PRO A 1 166 ? 32.665 0.892 -20.311 1.00 55.25 166 PRO A N 1
ATOM 1274 C CA . PRO A 1 166 ? 33.829 1.577 -19.771 1.00 55.25 166 PRO A CA 1
ATOM 1275 C C . PRO A 1 166 ? 34.978 1.438 -20.772 1.00 55.25 166 PRO A C 1
ATOM 1277 O O . PRO A 1 166 ? 35.442 0.324 -21.027 1.00 55.25 166 PRO A O 1
ATOM 1280 N N . HIS A 1 167 ? 35.415 2.545 -21.376 1.00 42.50 167 HIS A N 1
ATOM 1281 C CA . HIS A 1 167 ? 36.572 2.532 -22.257 1.00 42.50 167 HIS A CA 1
ATOM 1282 C C . HIS A 1 167 ? 37.773 1.985 -21.476 1.00 42.50 167 HIS A C 1
ATOM 1284 O O . HIS A 1 167 ? 38.314 2.645 -20.586 1.00 42.50 167 HIS A O 1
ATOM 1290 N N . GLY A 1 168 ? 38.213 0.771 -21.814 1.00 35.81 168 GLY A N 1
ATOM 1291 C CA . GLY A 1 168 ? 39.567 0.343 -21.502 1.00 35.81 168 GLY A CA 1
ATOM 1292 C C . GLY A 1 168 ? 40.506 1.344 -22.163 1.00 35.81 168 GLY A C 1
ATOM 1293 O O . GLY A 1 168 ? 40.448 1.520 -23.380 1.00 35.81 168 GLY A O 1
ATOM 1294 N N . LYS A 1 169 ? 41.315 2.054 -21.370 1.00 25.75 169 LYS A N 1
ATOM 1295 C CA . LYS A 1 169 ? 42.344 2.951 -21.908 1.00 25.75 169 LYS A CA 1
ATOM 1296 C C . LYS A 1 169 ? 43.133 2.202 -22.989 1.00 25.75 169 LYS A C 1
ATOM 1298 O O . LYS A 1 169 ? 43.661 1.131 -22.680 1.00 25.75 169 LYS A O 1
ATOM 1303 N N . PRO A 1 170 ? 43.261 2.737 -24.214 1.00 29.02 170 PRO A N 1
ATOM 1304 C CA . PRO A 1 170 ? 44.276 2.243 -25.118 1.00 29.02 170 PRO A CA 1
ATOM 1305 C C . PRO A 1 170 ? 45.634 2.581 -24.504 1.00 29.02 170 PRO A C 1
ATOM 1307 O O . PRO A 1 170 ? 45.919 3.729 -24.153 1.00 29.02 170 PRO A O 1
ATOM 1310 N N . ASP A 1 171 ? 46.453 1.552 -24.335 1.00 37.25 171 ASP A N 1
ATOM 1311 C CA . ASP A 1 171 ? 47.867 1.692 -24.031 1.00 37.25 171 ASP A CA 1
ATOM 1312 C C . ASP A 1 171 ? 48.524 2.394 -25.230 1.00 37.25 171 ASP A C 1
ATOM 1314 O O . ASP A 1 171 ? 48.766 1.795 -26.277 1.00 37.25 171 ASP A O 1
ATOM 1318 N N . SER A 1 172 ? 48.752 3.703 -25.122 1.00 30.09 172 SER A N 1
ATOM 1319 C CA . SER A 1 172 ? 49.563 4.441 -26.088 1.00 30.09 172 SER A CA 1
ATOM 1320 C C . SER A 1 172 ? 50.304 5.594 -25.412 1.00 30.09 172 SER A C 1
ATOM 1322 O O . SER A 1 172 ? 49.744 6.659 -25.169 1.00 30.09 172 SER A O 1
ATOM 1324 N N . GLY A 1 173 ? 51.577 5.336 -25.109 1.00 28.09 173 GLY A N 1
ATOM 1325 C CA . GLY A 1 173 ? 52.714 6.195 -25.448 1.00 28.09 173 GLY A CA 1
ATOM 1326 C C . GLY A 1 173 ? 52.711 7.667 -25.015 1.00 28.09 173 GLY A C 1
ATOM 1327 O O . GLY A 1 173 ? 52.040 8.502 -25.603 1.00 28.09 173 GLY A O 1
ATOM 1328 N N . SER A 1 174 ? 53.668 7.978 -24.134 1.00 28.53 174 SER A N 1
ATOM 1329 C CA . SER A 1 174 ? 54.497 9.196 -24.188 1.00 28.53 174 SER A CA 1
ATOM 1330 C C . SER A 1 174 ? 53.825 10.540 -23.861 1.00 28.53 174 SER A C 1
ATOM 1332 O O . SER A 1 174 ? 53.289 11.222 -24.729 1.00 28.53 174 SER A O 1
ATOM 1334 N N . ARG A 1 175 ? 53.997 11.013 -22.618 1.00 26.69 175 ARG A N 1
ATOM 1335 C CA . ARG A 1 175 ? 53.934 12.453 -22.297 1.00 26.69 175 ARG A CA 1
ATOM 1336 C C . ARG A 1 175 ? 55.303 13.106 -22.565 1.00 26.69 175 ARG A C 1
ATOM 1338 O O . ARG A 1 175 ? 56.278 12.645 -21.970 1.00 26.69 175 ARG A O 1
ATOM 1345 N N . PRO A 1 176 ? 55.408 14.180 -23.367 1.00 29.41 176 PRO A N 1
ATOM 1346 C CA . PRO A 1 176 ? 56.478 15.164 -23.231 1.00 29.41 176 PRO A CA 1
ATOM 1347 C C . PRO A 1 176 ? 56.124 16.164 -22.113 1.00 29.41 176 PRO A C 1
ATOM 1349 O O . PRO A 1 176 ? 54.949 16.434 -21.871 1.00 29.41 176 PRO A O 1
ATOM 1352 N N . GLY A 1 177 ? 57.138 16.653 -21.397 1.00 25.59 177 GLY A N 1
ATOM 1353 C CA . GLY A 1 177 ? 56.994 17.541 -20.236 1.00 25.59 177 GLY A CA 1
ATOM 1354 C C . GLY A 1 177 ? 56.941 19.046 -20.541 1.00 25.59 177 GLY A C 1
ATOM 1355 O O . GLY A 1 177 ? 56.867 19.437 -21.706 1.00 25.59 177 GLY A O 1
ATOM 1356 N N . LEU A 1 178 ? 57.110 19.813 -19.445 1.00 28.66 178 LEU A N 1
ATOM 1357 C CA . LEU A 1 178 ? 57.234 21.282 -19.272 1.00 28.66 178 LEU A CA 1
ATOM 1358 C C . LEU A 1 178 ? 55.880 22.028 -19.147 1.00 28.66 178 LEU A C 1
ATOM 1360 O O . LEU A 1 178 ? 54.977 21.746 -19.923 1.00 28.66 178 LEU A O 1
ATOM 1364 N N . ASP A 1 179 ? 55.615 22.992 -18.251 1.00 26.23 179 ASP A N 1
ATOM 1365 C CA . ASP A 1 179 ? 56.322 23.639 -17.125 1.00 26.23 179 ASP A CA 1
ATOM 1366 C C . ASP A 1 179 ? 55.324 24.540 -16.335 1.00 26.23 179 ASP A C 1
ATOM 1368 O O . ASP A 1 179 ? 54.270 24.894 -16.863 1.00 26.23 179 ASP A O 1
ATOM 1372 N N . ALA A 1 180 ? 55.757 24.974 -15.137 1.00 27.72 180 ALA A N 1
ATOM 1373 C CA . ALA A 1 180 ? 55.440 26.227 -14.411 1.00 27.72 180 ALA A CA 1
ATOM 1374 C C . ALA A 1 180 ? 54.258 26.313 -13.403 1.00 27.72 180 ALA A C 1
ATOM 1376 O O . ALA A 1 180 ? 53.090 26.423 -13.760 1.00 27.72 180 ALA A O 1
ATOM 1377 N N . GLU A 1 181 ? 54.665 26.293 -12.122 1.00 26.77 181 GLU A N 1
ATOM 1378 C CA . GLU A 1 181 ? 54.390 27.229 -11.004 1.00 26.77 181 GLU A CA 1
ATOM 1379 C C . GLU A 1 181 ? 53.036 27.958 -10.895 1.00 26.77 181 GLU A C 1
ATOM 1381 O O . GLU A 1 181 ? 52.694 28.767 -11.748 1.00 26.77 181 GLU A O 1
ATOM 1386 N N . ASP A 1 182 ? 52.380 27.834 -9.727 1.00 27.17 182 ASP A N 1
ATOM 1387 C CA . ASP A 1 182 ? 52.108 29.031 -8.918 1.00 27.17 182 ASP A CA 1
ATOM 1388 C C . ASP A 1 182 ? 51.879 28.743 -7.420 1.00 27.17 182 ASP A C 1
ATOM 1390 O O . ASP A 1 182 ? 51.481 27.655 -7.001 1.00 27.17 182 ASP A O 1
ATOM 1394 N N . THR A 1 183 ? 52.202 29.756 -6.623 1.00 26.95 183 THR A N 1
ATOM 1395 C CA . THR A 1 183 ? 52.635 29.716 -5.218 1.00 26.95 183 THR A CA 1
ATOM 1396 C C . THR A 1 183 ? 51.494 30.024 -4.233 1.00 26.95 183 THR A C 1
ATOM 1398 O O . THR A 1 183 ? 50.663 30.888 -4.496 1.00 26.95 183 THR A O 1
ATOM 1401 N N . LEU A 1 184 ? 51.488 29.405 -3.043 1.00 26.64 184 LEU A N 1
ATOM 1402 C CA . LEU A 1 184 ? 50.696 29.842 -1.877 1.00 26.64 184 LEU A CA 1
ATOM 1403 C C . LEU A 1 184 ? 51.641 30.209 -0.718 1.00 26.64 184 LEU A C 1
ATOM 1405 O O . LEU A 1 184 ? 52.504 29.392 -0.393 1.00 26.64 184 LEU A O 1
ATOM 1409 N N . PRO A 1 185 ? 51.486 31.370 -0.051 1.00 30.25 185 PRO A N 1
ATOM 1410 C CA . PRO A 1 185 ? 52.237 31.678 1.157 1.00 30.25 185 PRO A CA 1
ATOM 1411 C C . PRO A 1 185 ? 51.432 31.322 2.418 1.00 30.25 185 PRO A C 1
ATOM 1413 O O . PRO A 1 185 ? 50.246 31.637 2.531 1.00 30.25 185 PRO A O 1
ATOM 1416 N N . GLY A 1 186 ? 52.100 30.699 3.387 1.00 25.56 186 GLY A N 1
ATOM 1417 C CA . GLY A 1 186 ? 51.689 30.724 4.794 1.00 25.56 186 GLY A CA 1
ATOM 1418 C C . GLY A 1 186 ? 52.327 31.909 5.532 1.00 25.56 186 GLY A C 1
ATOM 1419 O O . GLY A 1 186 ? 53.147 32.624 4.949 1.00 25.56 186 GLY A O 1
ATOM 1420 N N . PRO A 1 187 ? 51.996 32.106 6.817 1.00 31.20 187 PRO A N 1
ATOM 1421 C CA . PRO A 1 187 ? 52.899 32.781 7.736 1.00 31.20 187 PRO A CA 1
ATOM 1422 C C . PRO A 1 187 ? 53.298 31.893 8.926 1.00 31.20 187 PRO A C 1
ATOM 1424 O O . PRO A 1 187 ? 52.476 31.202 9.531 1.00 31.20 187 PRO A O 1
ATOM 1427 N N . ASP A 1 188 ? 54.590 31.981 9.226 1.00 26.08 188 ASP A N 1
ATOM 1428 C CA . ASP A 1 188 ? 55.353 31.433 10.349 1.00 26.08 188 ASP A CA 1
ATOM 1429 C C . ASP A 1 188 ? 55.002 32.128 11.693 1.00 26.08 188 ASP A C 1
ATOM 1431 O O . ASP A 1 188 ? 54.660 33.309 11.703 1.00 26.08 188 ASP A O 1
ATOM 1435 N N . VAL A 1 189 ? 54.848 31.373 12.795 1.00 28.89 189 VAL A N 1
ATOM 1436 C CA . VAL A 1 189 ? 55.804 31.133 13.918 1.00 28.89 189 VAL A CA 1
ATOM 1437 C C . VAL A 1 189 ? 55.760 32.198 15.029 1.00 28.89 189 VAL A C 1
ATOM 1439 O O . VAL A 1 189 ? 55.995 33.368 14.769 1.00 28.89 189 VAL A O 1
ATOM 1442 N N . GLU A 1 190 ? 55.533 31.769 16.282 1.00 26.34 190 GLU A N 1
ATOM 1443 C CA . GLU A 1 190 ? 56.505 31.958 17.382 1.00 26.34 190 GLU A CA 1
ATOM 1444 C C . GLU A 1 190 ? 56.159 31.160 18.658 1.00 26.34 190 GLU A C 1
ATOM 1446 O O . GLU A 1 190 ? 54.999 30.990 19.035 1.00 26.34 190 GLU A O 1
ATOM 1451 N N . ASP A 1 191 ? 57.233 30.642 19.260 1.00 26.56 191 ASP A N 1
ATOM 1452 C CA . ASP A 1 191 ? 57.377 29.788 20.444 1.00 26.56 191 ASP A CA 1
ATOM 1453 C C . ASP A 1 191 ? 56.819 30.383 21.753 1.00 26.56 191 ASP A C 1
ATOM 1455 O O . ASP A 1 191 ? 56.638 31.591 21.862 1.00 26.56 191 ASP A O 1
ATOM 1459 N N . THR A 1 192 ? 56.615 29.551 22.793 1.00 25.72 192 THR A N 1
ATOM 1460 C CA . THR A 1 192 ? 57.391 29.534 24.071 1.00 25.72 192 THR A CA 1
ATOM 1461 C C . THR A 1 192 ? 56.703 28.625 25.128 1.00 25.72 192 THR A C 1
ATOM 1463 O O . THR A 1 192 ? 55.512 28.756 25.396 1.00 25.72 192 THR A O 1
ATOM 1466 N N . LEU A 1 193 ? 57.460 27.723 25.773 1.00 31.06 193 LEU A N 1
ATOM 1467 C CA . LEU A 1 193 ? 57.140 26.991 27.029 1.00 31.06 193 LEU A CA 1
ATOM 1468 C C . LEU A 1 193 ? 57.820 27.704 28.226 1.00 31.06 193 LEU A C 1
ATOM 1470 O O . LEU A 1 193 ? 58.875 28.294 27.984 1.00 31.06 193 LEU A O 1
ATOM 1474 N N . PRO A 1 194 ? 57.337 27.647 29.499 1.00 32.78 194 PRO A N 1
ATOM 1475 C CA . PRO A 1 194 ? 57.468 26.450 30.371 1.00 32.78 194 PRO A CA 1
ATOM 1476 C C . PRO A 1 194 ? 56.366 26.250 31.466 1.00 32.78 194 PRO A C 1
ATOM 1478 O O . PRO A 1 194 ? 55.525 27.116 31.676 1.00 32.78 194 PRO A O 1
ATOM 1481 N N . GLY A 1 195 ? 56.363 25.088 32.159 1.00 23.59 195 GLY A N 1
ATOM 1482 C CA . GLY A 1 195 ? 55.495 24.749 33.331 1.00 23.59 195 GLY A CA 1
ATOM 1483 C C . GLY A 1 195 ? 55.915 25.437 34.657 1.00 23.59 195 GLY A C 1
ATOM 1484 O O . GLY A 1 195 ? 56.685 26.392 34.552 1.00 23.59 195 GLY A O 1
ATOM 1485 N N . PRO A 1 196 ? 55.544 24.984 35.895 1.00 44.53 196 PRO A N 1
ATOM 1486 C CA . PRO A 1 196 ? 54.832 23.759 36.341 1.00 44.53 196 PRO A CA 1
ATOM 1487 C C . PRO A 1 196 ? 53.766 23.974 37.487 1.00 44.53 196 PRO A C 1
ATOM 1489 O O . PRO A 1 196 ? 53.356 25.100 37.741 1.00 44.53 196 PRO A O 1
ATOM 1492 N N . ASP A 1 197 ? 53.385 22.874 38.175 1.00 26.89 197 ASP A N 1
ATOM 1493 C CA . ASP A 1 197 ? 52.806 22.704 39.545 1.00 26.89 197 ASP A CA 1
ATOM 1494 C C . ASP A 1 197 ? 51.325 22.286 39.792 1.00 26.89 197 ASP A C 1
ATOM 1496 O O . ASP A 1 197 ? 50.388 23.075 39.759 1.00 26.89 197 ASP A O 1
ATOM 1500 N N . ALA A 1 198 ? 51.190 20.981 40.095 1.00 26.28 198 ALA A N 1
ATOM 1501 C CA . ALA A 1 198 ? 50.656 20.296 41.293 1.00 26.28 198 ALA A CA 1
ATOM 1502 C C . ALA A 1 198 ? 49.318 20.663 41.987 1.00 26.28 198 ALA A C 1
ATOM 1504 O O . ALA A 1 198 ? 49.147 21.753 42.527 1.00 26.28 198 ALA A O 1
ATOM 1505 N N . THR A 1 199 ? 48.468 19.627 42.128 1.00 28.41 199 THR A N 1
ATOM 1506 C CA . THR A 1 199 ? 47.758 19.054 43.322 1.00 28.41 199 THR A CA 1
ATOM 1507 C C . THR A 1 199 ? 46.373 18.519 42.890 1.00 28.41 199 THR A C 1
ATOM 1509 O O . THR A 1 199 ? 45.798 19.063 41.955 1.00 28.41 199 THR A O 1
ATOM 1512 N N . ASP A 1 200 ? 45.684 17.539 43.481 1.00 28.20 200 ASP A N 1
ATOM 1513 C CA . ASP A 1 200 ? 45.934 16.279 44.209 1.00 28.20 200 ASP A CA 1
ATOM 1514 C C . ASP A 1 200 ? 44.525 15.626 44.408 1.00 28.20 200 ASP A C 1
ATOM 1516 O O . ASP A 1 200 ? 43.510 16.314 44.282 1.00 28.20 200 ASP A O 1
ATOM 1520 N N . ASP A 1 201 ? 44.479 14.330 44.733 1.00 28.41 201 ASP A N 1
ATOM 1521 C CA . ASP A 1 201 ? 43.380 13.534 45.329 1.00 28.41 201 ASP A CA 1
ATOM 1522 C C . ASP A 1 201 ? 42.188 12.968 44.509 1.00 28.41 201 ASP A C 1
ATOM 1524 O O . ASP A 1 201 ? 41.110 13.550 44.372 1.00 28.41 201 ASP A O 1
ATOM 1528 N N . GLN A 1 202 ? 42.335 11.674 44.177 1.00 27.36 202 GLN A N 1
ATOM 1529 C CA . GLN A 1 202 ? 41.305 10.616 44.210 1.00 27.36 202 GLN A CA 1
ATOM 1530 C C . GLN A 1 202 ? 41.970 9.308 44.721 1.00 27.36 202 GLN A C 1
ATOM 1532 O O . GLN A 1 202 ? 43.010 8.937 44.171 1.00 27.36 202 GLN A O 1
ATOM 1537 N N . PRO A 1 203 ? 41.406 8.559 45.697 1.00 35.62 203 PRO A N 1
ATOM 1538 C CA . PRO A 1 203 ? 41.900 7.227 46.077 1.00 35.62 203 PRO A CA 1
ATOM 1539 C C . PRO A 1 203 ? 41.139 6.117 45.317 1.00 35.62 203 PRO A C 1
ATOM 1541 O O . PRO A 1 203 ? 39.917 6.167 45.197 1.00 35.62 203 PRO A O 1
ATOM 1544 N N . GLN A 1 204 ? 41.847 5.255 44.578 1.00 28.73 204 GLN A N 1
ATOM 1545 C CA . GLN A 1 204 ? 42.373 3.921 44.947 1.00 28.73 204 GLN A CA 1
ATOM 1546 C C . GLN A 1 204 ? 41.333 2.786 44.993 1.00 28.73 204 GLN A C 1
ATOM 1548 O O . GLN A 1 204 ? 40.469 2.765 45.858 1.00 28.73 204 GLN A O 1
ATOM 1553 N N . ASP A 1 205 ? 41.515 1.789 44.115 1.00 27.84 205 ASP A N 1
ATOM 1554 C CA . ASP A 1 205 ? 41.731 0.400 44.545 1.00 27.84 205 ASP A CA 1
ATOM 1555 C C . ASP A 1 205 ? 42.426 -0.435 43.451 1.00 27.84 205 ASP A C 1
ATOM 1557 O O . ASP A 1 205 ? 42.365 -0.127 42.261 1.00 27.84 205 ASP A O 1
ATOM 1561 N N . SER A 1 206 ? 43.188 -1.437 43.893 1.00 26.39 206 SER A N 1
ATOM 1562 C CA . SER A 1 206 ? 44.378 -2.003 43.240 1.00 26.39 206 SER A CA 1
ATOM 1563 C C . SER A 1 206 ? 44.388 -3.547 43.215 1.00 26.39 206 SER A C 1
ATOM 1565 O O . SER A 1 206 ? 43.462 -4.178 43.714 1.00 26.39 206 SER A O 1
ATOM 1567 N N . CYS A 1 207 ? 45.492 -4.108 42.683 1.00 25.84 207 CYS A N 1
ATOM 1568 C CA . CYS A 1 207 ? 45.922 -5.516 42.494 1.00 25.84 207 CYS A CA 1
ATOM 1569 C C . CYS A 1 207 ? 45.556 -6.149 41.135 1.00 25.84 207 CYS A C 1
ATOM 1571 O O . CYS A 1 207 ? 44.386 -6.272 40.806 1.00 25.84 207 CYS A O 1
ATOM 1573 N N . GLY A 1 208 ? 46.471 -6.611 40.271 1.00 23.86 208 GLY A N 1
ATOM 1574 C CA . GLY A 1 208 ? 47.920 -6.848 40.368 1.00 23.86 208 GLY A CA 1
ATOM 1575 C C . GLY A 1 208 ? 48.241 -8.333 40.142 1.00 23.86 208 GLY A C 1
ATOM 1576 O O . GLY A 1 208 ? 47.902 -9.135 40.999 1.00 23.86 208 GLY A O 1
ATOM 1577 N N . ASP A 1 209 ? 48.809 -8.693 38.978 1.00 26.91 209 ASP A N 1
ATOM 1578 C CA . ASP A 1 209 ? 50.046 -9.501 38.856 1.00 26.91 209 ASP A CA 1
ATOM 1579 C C . ASP A 1 209 ? 50.348 -9.975 37.412 1.00 26.91 209 ASP A C 1
ATOM 1581 O O . ASP A 1 209 ? 49.507 -10.517 36.696 1.00 26.91 209 ASP A O 1
ATOM 1585 N N . LYS A 1 210 ? 51.611 -9.776 37.008 1.00 27.97 210 LYS A N 1
ATOM 1586 C CA . LYS A 1 210 ? 52.360 -10.416 35.901 1.00 27.97 210 LYS A CA 1
ATOM 1587 C C . LYS A 1 210 ? 53.688 -10.925 36.494 1.00 27.97 210 LYS A C 1
ATOM 1589 O O . LYS A 1 210 ? 54.107 -10.395 37.523 1.00 27.97 210 LYS A O 1
ATOM 1594 N N . PRO A 1 211 ? 54.401 -11.871 35.850 1.00 32.22 211 PRO A N 1
ATOM 1595 C CA . PRO A 1 211 ? 55.545 -11.513 34.969 1.00 32.22 211 PRO A CA 1
ATOM 1596 C C . PRO A 1 211 ? 55.641 -12.430 33.714 1.00 32.22 211 PRO A C 1
ATOM 1598 O O . PRO A 1 211 ? 55.172 -13.558 33.750 1.00 32.22 211 PRO A O 1
ATOM 1601 N N . GLY A 1 212 ? 56.043 -11.984 32.508 1.00 22.98 212 GLY A N 1
ATOM 1602 C CA . GLY A 1 212 ? 57.426 -11.744 32.020 1.00 22.98 212 GLY A CA 1
ATOM 1603 C C . GLY A 1 212 ? 58.044 -13.054 31.456 1.00 22.98 212 GLY A C 1
ATOM 1604 O O . GLY A 1 212 ? 58.064 -14.031 32.185 1.00 22.98 212 GLY A O 1
ATOM 1605 N N . VAL A 1 213 ? 58.540 -13.206 30.211 1.00 26.09 213 VAL A N 1
ATOM 1606 C CA . VAL A 1 213 ? 59.761 -12.587 29.637 1.00 26.09 213 VAL A CA 1
ATOM 1607 C C . VAL A 1 213 ? 60.052 -13.108 28.188 1.00 26.09 213 VAL A C 1
ATOM 1609 O O . VAL A 1 213 ? 59.919 -14.297 27.925 1.00 26.09 213 VAL A O 1
ATOM 1612 N N . ASN A 1 214 ? 60.501 -12.178 27.320 1.00 25.53 214 ASN A N 1
ATOM 1613 C CA . ASN A 1 214 ? 61.429 -12.169 26.150 1.00 25.53 214 ASN A CA 1
ATOM 1614 C C . ASN A 1 214 ? 61.290 -12.987 24.831 1.00 25.53 214 ASN A C 1
ATOM 1616 O O . ASN A 1 214 ? 61.529 -14.186 24.768 1.00 25.53 214 ASN A O 1
ATOM 1620 N N . SER A 1 215 ? 61.051 -12.208 23.758 1.00 26.31 215 SER A N 1
ATOM 1621 C CA . SER A 1 215 ? 61.779 -12.015 22.471 1.00 26.31 215 SER A CA 1
ATOM 1622 C C . SER A 1 215 ? 62.799 -13.036 21.931 1.00 26.31 215 SER A C 1
ATOM 1624 O O . SER A 1 215 ? 63.684 -13.451 22.664 1.00 26.31 215 SER A O 1
ATOM 1626 N N . HIS A 1 216 ? 62.796 -13.245 20.596 1.00 26.64 216 HIS A N 1
ATOM 1627 C CA . HIS A 1 216 ? 63.978 -13.305 19.697 1.00 26.64 216 HIS A CA 1
ATOM 1628 C C . HIS A 1 216 ? 63.587 -13.150 18.199 1.00 26.64 216 HIS A C 1
ATOM 1630 O O . HIS A 1 216 ? 62.432 -13.304 17.818 1.00 26.64 216 HIS A O 1
ATOM 1636 N N . THR A 1 217 ? 64.572 -12.759 17.388 1.00 25.39 217 THR A N 1
ATOM 1637 C CA . THR A 1 217 ? 64.557 -12.011 16.110 1.00 25.39 217 THR A CA 1
ATOM 1638 C C . THR A 1 217 ? 64.884 -12.828 14.834 1.00 25.39 217 THR A C 1
ATOM 1640 O O . THR A 1 217 ? 65.893 -13.520 14.851 1.00 25.39 217 THR A O 1
ATOM 1643 N N . GLY A 1 218 ? 64.130 -12.602 13.730 1.00 22.12 218 GLY A N 1
ATOM 1644 C CA . GLY A 1 218 ? 64.477 -12.639 12.267 1.00 22.12 218 GLY A CA 1
ATOM 1645 C C . GLY A 1 218 ? 64.994 -13.937 11.582 1.00 22.12 218 GLY A C 1
ATOM 1646 O O . GLY A 1 218 ? 65.353 -14.871 12.287 1.00 22.12 218 GLY A O 1
ATOM 1647 N N . PRO A 1 219 ? 65.199 -13.996 10.232 1.00 29.67 219 PRO A N 1
ATOM 1648 C CA . PRO A 1 219 ? 64.468 -13.450 9.064 1.00 29.67 219 PRO A CA 1
ATOM 1649 C C . PRO A 1 219 ? 64.131 -14.513 7.946 1.00 29.67 219 PRO A C 1
ATOM 1651 O O . PRO A 1 219 ? 64.411 -15.697 8.087 1.00 29.67 219 PRO A O 1
ATOM 1654 N N . ILE A 1 220 ? 63.516 -14.038 6.846 1.00 30.81 220 ILE A N 1
ATOM 1655 C CA . ILE A 1 220 ? 62.951 -14.656 5.600 1.00 30.81 220 ILE A CA 1
ATOM 1656 C C . ILE A 1 220 ? 63.880 -15.654 4.836 1.00 30.81 220 ILE A C 1
ATOM 1658 O O . ILE A 1 220 ? 65.100 -15.557 4.979 1.00 30.81 220 ILE A O 1
ATOM 1662 N N . PRO A 1 221 ? 63.357 -16.546 3.949 1.00 27.67 221 PRO A N 1
ATOM 1663 C CA . PRO A 1 221 ? 63.395 -16.211 2.506 1.00 27.67 221 PRO A CA 1
ATOM 1664 C C . PRO A 1 221 ? 62.203 -16.686 1.633 1.00 27.67 221 PRO A C 1
ATOM 1666 O O . PRO A 1 221 ? 61.626 -17.754 1.831 1.00 27.67 221 PRO A O 1
ATOM 1669 N N . ASP A 1 222 ? 61.926 -15.884 0.598 1.00 25.91 222 ASP A N 1
ATOM 1670 C CA . ASP A 1 222 ? 61.126 -16.191 -0.595 1.00 25.91 222 ASP A CA 1
ATOM 1671 C C . ASP A 1 222 ? 61.688 -17.360 -1.424 1.00 25.91 222 ASP A C 1
ATOM 1673 O O . ASP A 1 222 ? 62.907 -17.482 -1.573 1.00 25.91 222 ASP A O 1
ATOM 1677 N N . ARG A 1 223 ? 60.780 -18.124 -2.059 1.00 26.25 223 ARG A N 1
ATOM 1678 C CA . ARG A 1 223 ? 60.801 -18.624 -3.461 1.00 26.25 223 ARG A CA 1
ATOM 1679 C C . ARG A 1 223 ? 59.897 -19.855 -3.602 1.00 26.25 223 ARG A C 1
ATOM 1681 O O . ARG A 1 223 ? 60.183 -20.871 -2.983 1.00 26.25 223 ARG A O 1
ATOM 1688 N N . TYR A 1 224 ? 58.885 -19.788 -4.470 1.00 25.47 224 TYR A N 1
ATOM 1689 C CA . TYR A 1 224 ? 58.739 -20.645 -5.665 1.00 25.47 224 TYR A CA 1
ATOM 1690 C C . TYR A 1 224 ? 57.401 -20.366 -6.373 1.00 25.47 224 TYR A C 1
ATOM 1692 O O . TYR A 1 224 ? 56.329 -20.608 -5.826 1.00 25.47 224 TYR A O 1
ATOM 1700 N N . ALA A 1 225 ? 57.494 -19.877 -7.610 1.00 28.47 225 ALA A N 1
ATOM 1701 C CA . ALA A 1 225 ? 56.440 -19.952 -8.617 1.00 28.47 225 ALA A CA 1
ATOM 1702 C C . ALA A 1 225 ? 56.491 -21.318 -9.329 1.00 28.47 225 ALA A C 1
ATOM 1704 O O . ALA A 1 225 ? 57.559 -21.931 -9.401 1.00 28.47 225 ALA A O 1
ATOM 1705 N N . PRO A 1 226 ? 55.360 -21.778 -9.873 1.00 29.34 226 PRO A N 1
ATOM 1706 C CA . PRO A 1 226 ? 55.329 -22.287 -11.252 1.00 29.34 226 PRO A CA 1
ATOM 1707 C C . PRO A 1 226 ? 54.044 -21.805 -11.961 1.00 29.34 226 PRO A C 1
ATOM 1709 O O . PRO A 1 226 ? 53.092 -21.399 -11.306 1.00 29.34 226 PRO A O 1
ATOM 1712 N N . ASP A 1 227 ? 53.831 -21.845 -13.267 1.00 24.41 227 ASP A N 1
ATOM 1713 C CA . ASP A 1 227 ? 54.600 -21.964 -14.504 1.00 24.41 227 ASP A CA 1
ATOM 1714 C C . ASP A 1 227 ? 53.546 -21.599 -15.576 1.00 24.41 227 ASP A C 1
ATOM 1716 O O . ASP A 1 227 ? 52.404 -22.066 -15.511 1.00 24.41 227 ASP A O 1
ATOM 1720 N N . LEU A 1 228 ? 53.884 -20.702 -16.499 1.00 30.62 228 LEU A N 1
ATOM 1721 C CA . LEU A 1 228 ? 53.051 -20.327 -17.639 1.00 30.62 228 LEU A CA 1
ATOM 1722 C C . LEU A 1 228 ? 53.580 -21.085 -18.858 1.00 30.62 228 LEU A C 1
ATOM 1724 O O . LEU A 1 228 ? 54.596 -20.684 -19.412 1.00 30.62 228 LEU A O 1
ATOM 1728 N N . SER A 1 229 ? 52.878 -22.122 -19.316 1.00 31.03 229 SER A N 1
ATOM 1729 C CA . SER A 1 229 ? 52.712 -22.425 -20.751 1.00 31.03 229 SER A CA 1
ATOM 1730 C C . SER A 1 229 ? 51.917 -23.716 -20.966 1.00 31.03 229 SER A C 1
ATOM 1732 O O . SER A 1 229 ? 52.426 -24.826 -20.872 1.00 31.03 229 SER A O 1
ATOM 1734 N N . ALA A 1 230 ? 50.651 -23.562 -21.338 1.00 30.61 230 ALA A N 1
ATOM 1735 C CA . ALA A 1 230 ? 49.986 -24.523 -22.203 1.00 30.61 230 ALA A CA 1
ATOM 1736 C C . ALA A 1 230 ? 49.071 -23.729 -23.133 1.00 30.61 230 ALA A C 1
ATOM 1738 O O . ALA A 1 230 ? 48.036 -23.202 -22.720 1.00 30.61 230 ALA A O 1
ATOM 1739 N N . ASP A 1 231 ? 49.530 -23.595 -24.375 1.00 30.78 231 ASP A N 1
ATOM 1740 C CA . ASP A 1 231 ? 48.745 -23.133 -25.508 1.00 30.78 231 ASP A CA 1
ATOM 1741 C C . ASP A 1 231 ? 47.413 -23.882 -25.554 1.00 30.78 231 ASP A C 1
ATOM 1743 O O . ASP A 1 231 ? 47.372 -25.105 -25.688 1.00 30.78 231 ASP A O 1
ATOM 1747 N N . ASN A 1 232 ? 46.320 -23.129 -25.496 1.00 31.98 232 ASN A N 1
ATOM 1748 C CA . ASN A 1 232 ? 45.067 -23.570 -26.078 1.00 31.98 232 ASN A CA 1
ATOM 1749 C C . ASN A 1 232 ? 44.616 -22.471 -27.037 1.00 31.98 232 ASN A C 1
ATOM 1751 O O . ASN A 1 232 ? 43.969 -21.489 -26.666 1.00 31.98 232 ASN A O 1
ATOM 1755 N N . SER A 1 233 ? 45.059 -22.629 -28.278 1.00 36.69 233 SER A N 1
ATOM 1756 C CA . SER A 1 233 ? 44.661 -21.877 -29.455 1.00 36.69 233 SER A CA 1
ATOM 1757 C C . SER A 1 233 ? 43.206 -22.192 -29.813 1.00 36.69 233 SER A C 1
ATOM 1759 O O . SER A 1 233 ? 42.912 -22.840 -30.808 1.00 36.69 233 SER A O 1
ATOM 1761 N N . ASN A 1 234 ? 42.276 -21.680 -29.008 1.00 33.12 234 ASN A N 1
ATOM 1762 C CA . ASN A 1 234 ? 40.924 -21.383 -29.462 1.00 33.12 234 ASN A CA 1
ATOM 1763 C C . ASN A 1 234 ? 40.794 -19.865 -29.518 1.00 33.12 234 ASN A C 1
ATOM 1765 O O . ASN A 1 234 ? 40.986 -19.179 -28.513 1.00 33.12 234 ASN A O 1
ATOM 1769 N N . ALA A 1 235 ? 40.531 -19.356 -30.720 1.00 35.38 235 ALA A N 1
ATOM 1770 C CA . ALA A 1 235 ? 40.327 -17.948 -31.016 1.00 35.38 235 ALA A CA 1
ATOM 1771 C C . ALA A 1 235 ? 39.400 -17.307 -29.971 1.00 35.38 235 ALA A C 1
ATOM 1773 O O . ALA A 1 235 ? 38.200 -17.567 -29.940 1.00 35.38 235 ALA A O 1
ATOM 1774 N N . ARG A 1 236 ? 39.977 -16.488 -29.084 1.00 38.44 236 ARG A N 1
ATOM 1775 C CA . ARG A 1 236 ? 39.216 -15.665 -28.148 1.00 38.44 236 ARG A CA 1
ATOM 1776 C C . ARG A 1 236 ? 38.589 -14.542 -28.961 1.00 38.44 236 ARG A C 1
ATOM 1778 O O . ARG A 1 236 ? 39.244 -13.540 -29.229 1.00 38.44 236 ARG A O 1
ATOM 1785 N N . THR A 1 237 ? 37.330 -14.698 -29.353 1.00 40.94 237 THR A N 1
ATOM 1786 C CA . THR A 1 237 ? 36.462 -13.539 -29.551 1.00 40.94 237 THR A CA 1
ATOM 1787 C C . THR A 1 237 ? 36.488 -12.768 -28.235 1.00 40.94 237 THR A C 1
ATOM 1789 O O . THR A 1 237 ? 36.030 -13.252 -27.202 1.00 40.94 237 THR A O 1
ATOM 1792 N N . SER A 1 238 ? 37.137 -11.608 -28.238 1.00 45.97 238 SER A N 1
ATOM 1793 C CA . SER A 1 238 ? 37.141 -10.645 -27.141 1.00 45.97 238 SER A CA 1
ATOM 1794 C C . SER A 1 238 ? 35.720 -10.107 -26.962 1.00 45.97 238 SER A C 1
ATOM 1796 O O . SER A 1 238 ? 35.387 -9.049 -27.486 1.00 45.97 238 SER A O 1
ATOM 1798 N N . GLY A 1 239 ? 34.859 -10.895 -26.317 1.00 62.91 239 GLY A N 1
ATOM 1799 C CA . GLY A 1 239 ? 33.455 -10.562 -26.117 1.00 62.91 239 GLY A CA 1
ATOM 1800 C C . GLY A 1 239 ? 33.303 -9.426 -25.113 1.00 62.91 239 GLY A C 1
ATOM 1801 O O . GLY A 1 239 ? 33.875 -9.463 -24.022 1.00 62.91 239 GLY A O 1
ATOM 1802 N N . ILE A 1 240 ? 32.528 -8.412 -25.481 1.00 80.38 240 ILE A N 1
ATOM 1803 C CA . ILE A 1 240 ? 32.185 -7.297 -24.599 1.00 80.38 240 ILE A CA 1
ATOM 1804 C C . ILE A 1 240 ? 31.151 -7.811 -23.593 1.00 80.38 240 ILE A C 1
ATOM 1806 O O . ILE A 1 240 ? 30.134 -8.366 -23.998 1.00 80.38 240 ILE A O 1
ATOM 1810 N N . THR A 1 241 ? 31.389 -7.644 -22.289 1.00 84.12 241 THR A N 1
ATOM 1811 C CA . THR A 1 241 ? 30.382 -7.946 -21.255 1.00 84.12 241 THR A CA 1
ATOM 1812 C C . THR A 1 241 ? 29.721 -6.657 -20.787 1.00 84.12 241 THR A C 1
ATOM 1814 O O . THR A 1 241 ? 30.419 -5.720 -20.404 1.00 84.12 241 THR A O 1
ATOM 1817 N N . VAL A 1 242 ? 28.389 -6.616 -20.802 1.00 87.31 242 VAL A N 1
ATOM 1818 C CA . VAL A 1 242 ? 27.587 -5.439 -20.442 1.00 87.31 242 VAL A CA 1
ATOM 1819 C C . VAL A 1 242 ? 26.595 -5.799 -19.339 1.00 87.31 242 VAL A C 1
ATOM 1821 O O . VAL A 1 242 ? 25.922 -6.828 -19.428 1.00 87.31 242 VAL A O 1
ATOM 1824 N N . ASP A 1 243 ? 26.484 -4.929 -18.333 1.00 88.56 243 ASP A N 1
ATOM 1825 C CA . ASP A 1 243 ? 25.338 -4.903 -17.421 1.00 88.56 243 ASP A CA 1
ATOM 1826 C C . ASP A 1 243 ? 24.235 -4.022 -18.032 1.00 88.56 243 ASP A C 1
ATOM 1828 O O . ASP A 1 243 ? 24.419 -2.806 -18.131 1.00 88.56 243 ASP A O 1
ATOM 1832 N N . PRO A 1 244 ? 23.115 -4.607 -18.489 1.00 89.25 244 PRO A N 1
ATOM 1833 C CA . PRO A 1 244 ? 22.030 -3.871 -19.129 1.00 89.25 244 PRO A CA 1
ATOM 1834 C C . PRO A 1 244 ? 21.121 -3.131 -18.145 1.00 89.25 244 PRO A C 1
ATOM 1836 O O . PRO A 1 244 ? 20.325 -2.308 -18.588 1.00 89.25 244 PRO A O 1
ATOM 1839 N N . LEU A 1 245 ? 21.178 -3.434 -16.843 1.00 91.31 245 LEU A N 1
ATOM 1840 C CA . LEU A 1 245 ? 20.241 -2.912 -15.843 1.00 91.31 245 LEU A CA 1
ATOM 1841 C C . LEU A 1 245 ? 20.965 -2.242 -14.658 1.00 91.31 245 LEU A C 1
ATOM 1843 O O . LEU A 1 245 ? 20.663 -2.547 -13.499 1.00 91.31 245 LEU A O 1
ATOM 1847 N N . PRO A 1 246 ? 21.891 -1.295 -14.909 1.00 89.50 246 PRO A N 1
ATOM 1848 C CA . PRO A 1 246 ? 22.532 -0.557 -13.834 1.00 89.50 246 PRO A CA 1
ATOM 1849 C C . PRO A 1 246 ? 21.504 0.323 -13.118 1.00 89.50 246 PRO A C 1
ATOM 1851 O O . PRO A 1 246 ? 20.571 0.843 -13.731 1.00 89.50 246 PRO A O 1
ATOM 1854 N N . TRP A 1 247 ? 21.694 0.563 -11.825 1.00 87.50 247 TRP A N 1
ATOM 1855 C CA . TRP A 1 247 ? 20.886 1.554 -11.116 1.00 87.50 247 TRP A CA 1
ATOM 1856 C C . TRP A 1 247 ? 21.190 2.976 -11.619 1.00 87.50 247 TRP A C 1
ATOM 1858 O O . TRP A 1 247 ? 22.371 3.301 -11.762 1.00 87.50 247 TRP A O 1
ATOM 1868 N N . PRO A 1 248 ? 20.186 3.854 -11.837 1.00 90.62 248 PRO A N 1
ATOM 1869 C CA . PRO A 1 248 ? 18.732 3.675 -11.665 1.00 90.62 248 PRO A CA 1
ATOM 1870 C C . PRO A 1 248 ? 17.964 3.229 -12.932 1.00 90.62 248 PRO A C 1
ATOM 1872 O O . PRO A 1 248 ? 16.732 3.315 -12.958 1.00 90.62 248 PRO A O 1
ATOM 1875 N N . LEU A 1 249 ? 18.652 2.835 -14.011 1.00 92.81 249 LEU A N 1
ATOM 1876 C CA . LEU A 1 249 ? 18.016 2.438 -15.275 1.00 92.81 249 LEU A CA 1
ATOM 1877 C C . LEU A 1 249 ? 17.061 1.255 -15.084 1.00 92.81 249 LEU A C 1
ATOM 1879 O O . LEU A 1 249 ? 15.980 1.237 -15.670 1.00 92.81 249 LEU A O 1
ATOM 1883 N N . ASP A 1 250 ? 17.433 0.313 -14.220 1.00 92.88 250 ASP A N 1
ATOM 1884 C CA . ASP A 1 250 ? 16.573 -0.774 -13.761 1.00 92.88 250 ASP A CA 1
ATOM 1885 C C . ASP A 1 250 ? 15.187 -0.300 -13.299 1.00 92.88 250 ASP A C 1
ATOM 1887 O O . ASP A 1 250 ? 14.158 -0.752 -13.801 1.00 92.88 250 ASP A O 1
ATOM 1891 N N . GLY A 1 251 ? 15.149 0.649 -12.365 1.00 93.00 251 GLY A N 1
ATOM 1892 C CA . GLY A 1 251 ? 13.926 1.192 -11.800 1.00 93.00 251 GLY A CA 1
ATOM 1893 C C . GLY A 1 251 ? 13.098 1.938 -12.838 1.00 93.00 251 GLY A C 1
ATOM 1894 O O . GLY A 1 251 ? 11.873 1.867 -12.784 1.00 93.00 251 GLY A O 1
ATOM 1895 N N . LEU A 1 252 ? 13.742 2.610 -13.799 1.00 94.56 252 LEU A N 1
ATOM 1896 C CA . LEU A 1 252 ? 13.055 3.274 -14.910 1.00 94.56 252 LEU A CA 1
ATOM 1897 C C . LEU A 1 252 ? 12.422 2.266 -15.869 1.00 94.56 252 LEU A C 1
ATOM 1899 O O . LEU A 1 252 ? 11.266 2.444 -16.247 1.00 94.56 252 LEU A O 1
ATOM 1903 N N . LEU A 1 253 ? 13.133 1.193 -16.219 1.00 96.12 253 LEU A N 1
ATOM 1904 C CA . LEU A 1 253 ? 12.586 0.125 -17.051 1.00 96.12 253 LEU A CA 1
ATOM 1905 C C . LEU A 1 253 ? 11.357 -0.506 -16.394 1.00 96.12 253 LEU A C 1
ATOM 1907 O O . LEU A 1 253 ? 10.317 -0.628 -17.041 1.00 96.12 253 LEU A O 1
ATOM 1911 N N . LEU A 1 254 ? 11.449 -0.848 -15.104 1.00 95.75 254 LEU A N 1
ATOM 1912 C CA . LEU A 1 254 ? 10.315 -1.391 -14.351 1.00 95.75 254 LEU A CA 1
ATOM 1913 C C . LEU A 1 254 ? 9.173 -0.372 -14.258 1.00 95.75 254 LEU A C 1
ATOM 1915 O O . LEU A 1 254 ? 8.023 -0.719 -14.522 1.00 95.75 254 LEU A O 1
ATOM 1919 N N . TYR A 1 255 ? 9.480 0.895 -13.969 1.00 95.19 255 TYR A N 1
ATOM 1920 C CA . TYR A 1 255 ? 8.490 1.970 -13.933 1.00 95.19 255 TYR A CA 1
ATOM 1921 C C . TYR A 1 255 ? 7.707 2.069 -15.237 1.00 95.19 255 TYR A C 1
ATOM 1923 O O . TYR A 1 255 ? 6.478 2.029 -15.205 1.00 95.19 255 TYR A O 1
ATOM 1931 N N . PHE A 1 256 ? 8.379 2.156 -16.384 1.00 95.44 256 PHE A N 1
ATOM 1932 C CA . PHE A 1 256 ? 7.694 2.258 -17.670 1.00 95.44 256 PHE A CA 1
ATOM 1933 C C . PHE A 1 256 ? 6.950 0.977 -18.042 1.00 95.44 256 PHE A C 1
ATOM 1935 O O . PHE A 1 256 ? 5.866 1.071 -18.614 1.00 95.44 256 PHE A O 1
ATOM 1942 N N . LEU A 1 257 ? 7.477 -0.201 -17.696 1.00 95.94 257 LEU A N 1
ATOM 1943 C CA . LEU A 1 257 ? 6.814 -1.479 -17.958 1.00 95.94 257 LEU A CA 1
ATOM 1944 C C . LEU A 1 257 ? 5.472 -1.566 -17.220 1.00 95.94 257 LEU A C 1
ATOM 1946 O O . LEU A 1 257 ? 4.432 -1.762 -17.849 1.00 95.94 257 LEU A O 1
ATOM 1950 N N . PHE A 1 258 ? 5.488 -1.364 -15.901 1.00 96.06 258 PHE A N 1
ATOM 1951 C CA . PHE A 1 258 ? 4.302 -1.512 -15.057 1.00 96.06 258 PHE A CA 1
ATOM 1952 C C . PHE A 1 258 ? 3.320 -0.345 -15.234 1.00 96.06 258 PHE A C 1
ATOM 1954 O O . PHE A 1 258 ? 2.117 -0.556 -15.383 1.00 96.06 258 PHE A O 1
ATOM 1961 N N . SER A 1 259 ? 3.808 0.897 -15.312 1.00 93.62 259 SER A N 1
ATOM 1962 C CA . SER A 1 259 ? 2.929 2.069 -15.443 1.00 93.62 259 SER A CA 1
ATOM 1963 C C . SER A 1 259 ? 2.188 2.113 -16.786 1.00 93.62 259 SER A C 1
ATOM 1965 O O . SER A 1 259 ? 1.002 2.451 -16.823 1.00 93.62 259 SER A O 1
ATOM 1967 N N . ARG A 1 260 ? 2.824 1.685 -17.889 1.00 92.25 260 ARG A N 1
ATOM 1968 C CA . ARG A 1 260 ? 2.147 1.530 -19.189 1.00 92.25 260 ARG A CA 1
ATOM 1969 C C . ARG A 1 260 ? 1.133 0.385 -19.169 1.00 92.25 260 ARG A C 1
ATOM 1971 O O . ARG A 1 260 ? 0.135 0.475 -19.874 1.00 92.25 260 ARG A O 1
ATOM 1978 N N . ALA A 1 261 ? 1.320 -0.643 -18.348 1.00 92.06 261 ALA A N 1
ATOM 1979 C CA . ALA A 1 261 ? 0.319 -1.691 -18.153 1.00 92.06 261 ALA A CA 1
ATOM 1980 C C . ALA A 1 261 ? -0.851 -1.268 -17.236 1.00 92.06 261 ALA A C 1
ATOM 1982 O O . ALA A 1 261 ? -1.808 -2.024 -17.097 1.00 92.06 261 ALA A O 1
ATOM 1983 N N . GLY A 1 262 ? -0.806 -0.070 -16.634 1.00 92.56 262 GLY A N 1
ATOM 1984 C CA . GLY A 1 262 ? -1.793 0.375 -15.643 1.00 92.56 262 GLY A CA 1
ATOM 1985 C C . GLY A 1 262 ? -1.606 -0.266 -14.263 1.00 92.56 262 GLY A C 1
ATOM 1986 O O . GLY A 1 262 ? -2.514 -0.227 -13.438 1.00 92.56 262 GLY A O 1
ATOM 1987 N N . GLU A 1 263 ? -0.440 -0.856 -14.008 1.00 96.00 263 GLU A N 1
ATOM 1988 C CA . GLU A 1 263 ? -0.083 -1.497 -12.744 1.00 96.00 263 GLU A CA 1
ATOM 1989 C C . GLU A 1 263 ? 0.569 -0.471 -11.802 1.00 96.00 263 GLU A C 1
ATOM 1991 O O . GLU A 1 263 ? 1.192 0.506 -12.232 1.00 96.00 263 GLU A O 1
ATOM 1996 N N . ILE A 1 264 ? 0.406 -0.661 -10.491 1.00 97.19 264 ILE A N 1
ATOM 1997 C CA . ILE A 1 264 ? 0.788 0.355 -9.504 1.00 97.19 264 ILE A CA 1
ATOM 1998 C C . ILE A 1 264 ? 2.170 0.033 -8.947 1.00 97.19 264 ILE A C 1
ATOM 2000 O O . ILE A 1 264 ? 2.340 -0.960 -8.246 1.00 97.19 264 ILE A O 1
ATOM 2004 N N . MET A 1 265 ? 3.144 0.915 -9.167 1.00 96.69 265 MET A N 1
ATOM 2005 C CA . MET A 1 265 ? 4.384 0.901 -8.390 1.00 96.69 265 MET A CA 1
ATOM 2006 C C . MET A 1 265 ? 4.253 1.795 -7.161 1.00 96.69 265 MET A C 1
ATOM 2008 O O . MET A 1 265 ? 4.034 3.003 -7.278 1.00 96.69 265 MET A O 1
ATOM 2012 N N . ILE A 1 266 ? 4.418 1.208 -5.979 1.00 95.81 266 ILE A N 1
ATOM 2013 C CA . ILE A 1 266 ? 4.215 1.879 -4.694 1.00 95.81 266 ILE A CA 1
ATOM 2014 C C . ILE A 1 266 ? 5.414 1.686 -3.774 1.00 95.81 266 ILE A C 1
ATOM 2016 O O . ILE A 1 266 ? 6.006 0.608 -3.702 1.00 95.81 266 ILE A O 1
ATOM 2020 N N . HIS A 1 267 ? 5.760 2.744 -3.044 1.00 94.75 267 HIS A N 1
ATOM 2021 C CA . HIS A 1 267 ? 6.769 2.667 -1.999 1.00 94.75 267 HIS A CA 1
ATOM 2022 C C . HIS A 1 267 ? 6.120 2.236 -0.678 1.00 94.75 267 HIS A C 1
ATOM 2024 O O . HIS A 1 267 ? 5.188 2.879 -0.176 1.00 94.75 267 HIS A O 1
ATOM 2030 N N . GLY A 1 268 ? 6.587 1.136 -0.099 1.00 95.25 268 GLY A N 1
ATOM 2031 C CA . GLY A 1 268 ? 5.893 0.473 0.995 1.00 95.25 268 GLY A CA 1
ATOM 2032 C C . GLY A 1 268 ? 6.645 -0.727 1.552 1.00 95.25 268 GLY A C 1
ATOM 2033 O O . GLY A 1 268 ? 7.650 -1.158 1.006 1.00 95.25 268 GLY A O 1
ATOM 2034 N N . SER A 1 269 ? 6.118 -1.293 2.632 1.00 96.88 269 SER A N 1
ATOM 2035 C CA . SER A 1 269 ? 6.534 -2.604 3.120 1.00 96.88 269 SER A CA 1
ATOM 2036 C C . SER A 1 269 ? 5.367 -3.578 3.099 1.00 96.88 269 SER A C 1
ATOM 2038 O O . SER A 1 269 ? 4.360 -3.347 3.764 1.00 96.88 269 SER A O 1
ATOM 2040 N N . GLY A 1 270 ? 5.501 -4.644 2.318 1.00 97.56 270 GLY A N 1
ATOM 2041 C CA . GLY A 1 270 ? 4.527 -5.719 2.189 1.00 97.56 270 GLY A CA 1
ATOM 2042 C C . GLY A 1 270 ? 4.879 -6.891 3.098 1.00 97.56 270 GLY A C 1
ATOM 2043 O O . GLY A 1 270 ? 6.0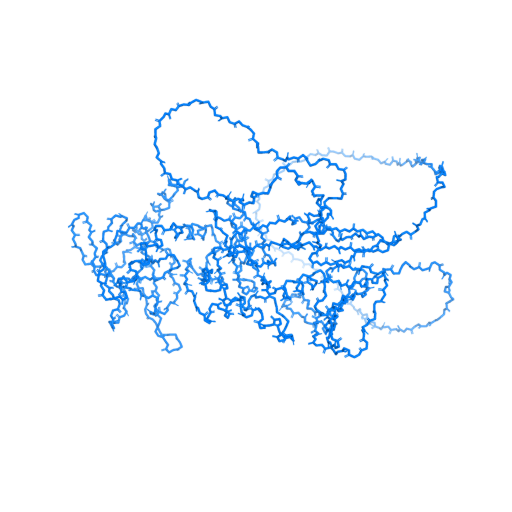20 -7.355 3.098 1.00 97.56 270 GLY A O 1
ATOM 2044 N N . VAL A 1 271 ? 3.905 -7.400 3.847 1.00 97.25 271 VAL A N 1
ATOM 2045 C CA . VAL A 1 271 ? 4.051 -8.590 4.699 1.00 97.25 271 VAL A CA 1
ATOM 2046 C C . VAL A 1 271 ? 2.884 -9.546 4.487 1.00 97.25 271 VAL A C 1
ATOM 2048 O O . VAL A 1 271 ? 1.766 -9.107 4.245 1.00 97.25 271 VAL A O 1
ATOM 2051 N N . LEU A 1 272 ? 3.129 -10.846 4.608 1.00 95.94 272 LEU A N 1
ATOM 2052 C CA . LEU A 1 272 ? 2.112 -11.888 4.662 1.00 95.94 272 LEU A CA 1
ATOM 2053 C C . LEU A 1 272 ? 2.026 -12.401 6.105 1.00 95.94 272 LEU A C 1
ATOM 2055 O O . LEU A 1 272 ? 2.939 -13.076 6.584 1.00 95.94 272 LEU A O 1
ATOM 2059 N N . CYS A 1 273 ? 0.930 -12.075 6.787 1.00 91.12 273 CYS A N 1
ATOM 2060 C CA . CYS A 1 273 ? 0.673 -12.430 8.182 1.00 91.12 273 CYS A CA 1
ATOM 2061 C C . CYS A 1 273 ? -0.682 -13.140 8.285 1.00 91.12 273 CYS A C 1
ATOM 2063 O O . CYS A 1 273 ? -1.686 -12.646 7.780 1.00 91.12 273 CYS A O 1
ATOM 2065 N N . GLY A 1 274 ? -0.724 -14.331 8.892 1.00 84.19 274 GLY A N 1
ATOM 2066 C CA . GLY A 1 274 ? -1.981 -15.077 9.067 1.00 84.19 274 GLY A CA 1
ATOM 2067 C C . GLY A 1 274 ? -2.731 -15.392 7.761 1.00 84.19 274 GLY A C 1
ATOM 2068 O O . GLY A 1 274 ? -3.957 -15.440 7.766 1.00 84.19 274 GLY A O 1
ATOM 2069 N N . GLY A 1 275 ? -2.010 -15.553 6.644 1.00 86.94 275 GLY A N 1
ATOM 2070 C CA . GLY A 1 275 ? -2.591 -15.774 5.312 1.00 86.94 275 GLY A CA 1
ATOM 2071 C C . GLY A 1 275 ? -3.084 -14.507 4.598 1.00 86.94 275 GLY A C 1
ATOM 2072 O O . GLY A 1 275 ? -3.601 -14.607 3.491 1.00 86.94 275 GLY A O 1
ATOM 2073 N N . ARG A 1 276 ? -2.907 -13.322 5.194 1.00 88.94 276 ARG A N 1
ATOM 2074 C CA . ARG A 1 276 ? -3.339 -12.031 4.644 1.00 88.94 276 ARG A CA 1
ATOM 2075 C C . ARG A 1 276 ? -2.136 -11.170 4.288 1.00 88.94 276 ARG A C 1
ATOM 2077 O O . ARG A 1 276 ? -1.199 -11.055 5.081 1.00 88.94 276 ARG A O 1
ATOM 2084 N N . GLY A 1 277 ? -2.141 -10.576 3.098 1.00 95.19 277 GLY A N 1
ATOM 2085 C CA . GLY A 1 277 ? -1.100 -9.637 2.704 1.00 95.19 277 GLY A CA 1
ATOM 2086 C C . GLY A 1 277 ? -1.453 -8.211 3.103 1.00 95.19 277 GLY A C 1
ATOM 2087 O O . GLY A 1 277 ? -2.488 -7.674 2.703 1.00 95.19 277 GLY A O 1
ATOM 2088 N N . TRP A 1 278 ? -0.576 -7.590 3.883 1.00 96.06 278 TRP A N 1
ATOM 2089 C CA . TRP A 1 278 ? -0.702 -6.208 4.323 1.00 96.06 278 TRP A CA 1
ATOM 2090 C C . TRP A 1 278 ? 0.403 -5.356 3.723 1.00 96.06 278 TRP A C 1
ATOM 2092 O O . TRP A 1 278 ? 1.583 -5.697 3.810 1.00 96.06 278 TRP A O 1
ATOM 2102 N N . LEU A 1 279 ? 0.015 -4.209 3.175 1.00 97.81 279 LEU A N 1
ATOM 2103 C CA . LEU A 1 279 ? 0.931 -3.203 2.666 1.00 97.81 279 LEU A CA 1
ATOM 2104 C C . LEU A 1 279 ? 0.967 -2.002 3.606 1.00 97.81 279 LEU A C 1
ATOM 2106 O O . LEU A 1 279 ? -0.035 -1.318 3.788 1.00 97.81 279 LEU A O 1
ATOM 2110 N N . PHE A 1 280 ? 2.134 -1.696 4.159 1.00 97.62 280 PHE A N 1
ATOM 2111 C CA . PHE A 1 280 ? 2.368 -0.505 4.967 1.00 97.62 280 PHE A CA 1
ATOM 2112 C C . PHE A 1 280 ? 3.039 0.579 4.131 1.00 97.62 280 PHE A C 1
ATOM 2114 O O . PHE A 1 280 ? 4.179 0.428 3.698 1.00 97.62 280 PHE A O 1
ATOM 2121 N N . THR A 1 281 ? 2.365 1.706 3.934 1.00 96.75 281 THR A N 1
ATOM 2122 C CA . THR A 1 281 ? 2.876 2.827 3.140 1.00 96.75 281 THR A CA 1
ATOM 2123 C C . THR A 1 281 ? 2.769 4.154 3.889 1.00 96.75 281 THR A C 1
ATOM 2125 O O . THR A 1 281 ? 2.049 4.276 4.876 1.00 96.75 281 THR A O 1
ATOM 2128 N N . GLY A 1 282 ? 3.524 5.163 3.470 1.00 92.94 282 GLY A N 1
ATOM 2129 C CA . GLY A 1 282 ? 3.547 6.478 4.098 1.00 92.94 282 GLY A CA 1
ATOM 2130 C C . GLY A 1 282 ? 4.839 7.239 3.817 1.00 92.94 282 GLY A C 1
ATOM 2131 O O . GLY A 1 282 ? 5.789 6.710 3.229 1.00 92.94 282 GLY A O 1
ATO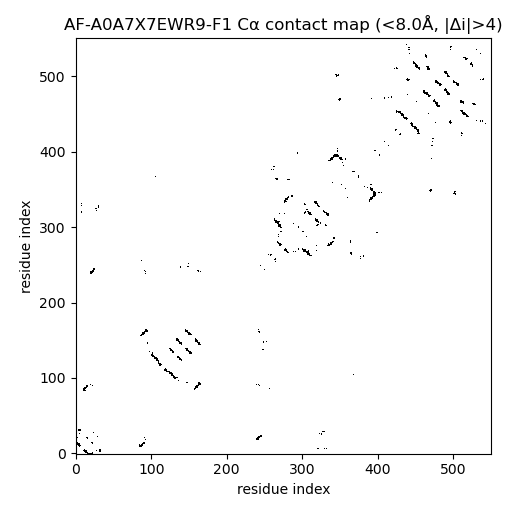M 2132 N N . ARG A 1 283 ? 4.896 8.481 4.315 1.00 87.06 283 ARG A N 1
ATOM 2133 C CA . ARG A 1 283 ? 6.045 9.392 4.153 1.00 87.06 283 ARG A CA 1
ATOM 2134 C C . ARG A 1 283 ? 7.372 8.724 4.538 1.00 87.06 283 ARG A C 1
ATOM 2136 O O . ARG A 1 283 ? 7.414 7.851 5.405 1.00 87.06 283 ARG A O 1
ATOM 2143 N N . SER A 1 284 ? 8.477 9.153 3.928 1.00 81.88 284 SER A N 1
ATOM 2144 C CA . SER A 1 284 ? 9.806 8.713 4.375 1.00 81.88 284 SER A CA 1
ATOM 2145 C C . SER A 1 284 ? 9.986 8.967 5.882 1.00 81.88 284 SER A C 1
ATOM 2147 O O . SER A 1 284 ? 9.481 9.956 6.417 1.00 81.88 284 SER A O 1
ATOM 2149 N N . GLY A 1 285 ? 10.613 8.019 6.582 1.00 83.56 285 GLY A N 1
ATOM 2150 C CA . GLY A 1 285 ? 10.754 8.044 8.043 1.00 83.56 285 GLY A CA 1
ATOM 2151 C C . GLY A 1 285 ? 9.503 7.659 8.850 1.00 83.56 285 GLY A C 1
ATOM 2152 O O . GLY A 1 285 ? 9.551 7.670 10.079 1.00 83.56 285 GLY A O 1
ATOM 2153 N N . SER A 1 286 ? 8.387 7.274 8.216 1.00 86.75 286 SER A N 1
ATOM 2154 C CA . SER A 1 286 ? 7.164 6.852 8.926 1.00 86.75 286 SER A CA 1
ATOM 2155 C C . SER A 1 286 ? 7.276 5.501 9.650 1.00 86.75 286 SER A C 1
ATOM 2157 O O . SER A 1 286 ? 6.400 5.174 10.443 1.00 86.75 286 SER A O 1
ATOM 2159 N N . GLY A 1 287 ? 8.351 4.739 9.408 1.00 89.75 287 GLY A N 1
ATOM 2160 C CA . GLY A 1 287 ? 8.631 3.457 10.066 1.00 89.75 287 GLY A CA 1
ATOM 2161 C C . GLY A 1 287 ? 8.213 2.205 9.283 1.00 89.75 287 GLY A C 1
ATOM 2162 O O . GLY A 1 287 ? 7.961 1.175 9.896 1.00 89.75 287 GLY A O 1
ATOM 2163 N N . LYS A 1 288 ? 8.174 2.269 7.945 1.00 93.00 288 LYS A N 1
ATOM 2164 C CA . LYS A 1 288 ? 7.852 1.134 7.053 1.00 93.00 288 LYS A CA 1
ATOM 2165 C C . LYS A 1 288 ? 8.777 -0.074 7.279 1.00 93.00 288 LYS A C 1
ATOM 2167 O O . LYS A 1 288 ? 8.322 -1.122 7.724 1.00 93.00 288 LYS A O 1
ATOM 2172 N N . THR A 1 289 ? 10.091 0.132 7.158 1.00 90.69 289 THR A N 1
ATOM 2173 C CA . THR A 1 289 ? 11.112 -0.882 7.479 1.00 90.69 289 THR A CA 1
ATOM 2174 C C . THR A 1 289 ? 11.054 -1.338 8.942 1.00 90.69 289 THR A C 1
ATOM 2176 O O . THR A 1 289 ? 11.343 -2.491 9.250 1.00 90.69 289 THR A O 1
ATOM 2179 N N . THR A 1 290 ? 10.657 -0.460 9.873 1.00 93.56 290 THR A N 1
ATOM 2180 C CA . THR A 1 290 ? 10.458 -0.849 11.279 1.00 93.56 290 THR A CA 1
ATOM 2181 C C . THR A 1 290 ? 9.334 -1.872 11.412 1.00 93.56 290 THR A C 1
ATOM 2183 O O . THR A 1 290 ? 9.514 -2.858 12.119 1.00 93.56 290 THR A O 1
ATOM 2186 N N . LEU A 1 291 ? 8.209 -1.678 10.715 1.00 94.19 291 LEU A N 1
ATOM 2187 C CA . LEU A 1 291 ? 7.127 -2.662 10.674 1.00 94.19 291 LEU A CA 1
ATOM 2188 C C . LEU A 1 291 ? 7.595 -3.962 10.022 1.00 94.19 291 LEU A C 1
ATOM 2190 O O . LEU A 1 291 ? 7.443 -5.004 10.644 1.00 94.19 291 LEU A O 1
ATOM 2194 N N . ALA A 1 292 ? 8.254 -3.912 8.860 1.00 93.44 292 ALA A N 1
ATOM 2195 C CA . ALA A 1 292 ? 8.792 -5.117 8.218 1.00 93.44 292 ALA A CA 1
ATOM 2196 C C . ALA A 1 292 ? 9.635 -5.964 9.194 1.00 93.44 292 ALA A C 1
ATOM 2198 O O . ALA A 1 292 ? 9.390 -7.156 9.345 1.00 93.44 292 ALA A O 1
ATOM 2199 N N . ARG A 1 293 ? 10.541 -5.331 9.955 1.00 94.50 293 ARG A N 1
ATOM 2200 C CA . ARG A 1 293 ? 11.377 -6.005 10.968 1.00 94.50 293 ARG A CA 1
ATOM 2201 C C . ARG A 1 293 ? 10.599 -6.578 12.153 1.00 94.50 293 ARG A C 1
ATOM 2203 O O . ARG A 1 293 ? 11.020 -7.589 12.706 1.00 94.50 293 ARG A O 1
ATOM 2210 N N . ILE A 1 294 ? 9.528 -5.917 12.601 1.00 94.75 294 ILE A N 1
ATOM 2211 C CA . ILE A 1 294 ? 8.686 -6.426 13.699 1.00 94.75 294 ILE A CA 1
ATOM 2212 C C . ILE A 1 294 ? 8.013 -7.730 13.266 1.00 94.75 294 ILE A C 1
ATOM 2214 O O . ILE A 1 294 ? 8.036 -8.705 14.009 1.00 94.75 294 ILE A O 1
ATOM 2218 N N . PHE A 1 295 ? 7.454 -7.752 12.057 1.00 94.81 295 PHE A N 1
ATOM 2219 C CA . PHE A 1 295 ? 6.780 -8.923 11.498 1.00 94.81 295 PHE A CA 1
ATOM 2220 C C . PHE A 1 295 ? 7.764 -10.065 11.214 1.00 94.81 295 PHE A C 1
ATOM 2222 O O . PHE A 1 295 ? 7.537 -11.191 11.654 1.00 94.81 295 PHE A O 1
ATOM 2229 N N . ASP A 1 296 ? 8.901 -9.751 10.590 1.00 93.38 296 ASP A N 1
ATOM 2230 C CA . ASP A 1 296 ? 9.972 -10.712 10.302 1.00 93.38 296 ASP A CA 1
ATOM 2231 C C . ASP A 1 296 ? 10.490 -11.405 11.572 1.00 93.38 296 ASP A C 1
ATOM 2233 O O . ASP A 1 296 ? 10.590 -12.628 11.635 1.00 93.38 296 ASP A O 1
ATOM 2237 N N . ARG A 1 297 ? 10.721 -10.641 12.651 1.00 93.50 297 ARG A N 1
ATOM 2238 C CA . ARG A 1 297 ? 11.210 -11.177 13.935 1.00 93.50 297 ARG A CA 1
ATOM 2239 C C . ARG A 1 297 ? 10.270 -12.210 14.558 1.00 93.50 297 ARG A C 1
ATOM 2241 O O . ARG A 1 297 ? 10.731 -13.091 15.281 1.00 93.50 297 ARG A O 1
ATOM 2248 N N . VAL A 1 298 ? 8.965 -12.077 14.330 1.00 88.94 298 VAL A N 1
ATOM 2249 C CA . VAL A 1 298 ? 7.941 -12.998 14.853 1.00 88.94 298 VAL A CA 1
ATOM 2250 C C . VAL A 1 298 ? 7.727 -14.194 13.909 1.00 88.94 298 VAL A C 1
ATOM 2252 O O . VAL A 1 298 ? 7.035 -15.143 14.271 1.00 88.94 298 VAL A O 1
ATOM 2255 N N . GLY A 1 299 ? 8.367 -14.192 12.735 1.00 90.50 299 GLY A N 1
ATOM 2256 C CA . GLY A 1 299 ? 8.305 -15.265 11.744 1.00 90.50 299 GLY A CA 1
ATOM 2257 C C . GLY A 1 299 ? 7.250 -15.064 10.655 1.00 90.50 299 GLY A C 1
ATOM 2258 O O . GLY A 1 299 ? 6.981 -16.002 9.906 1.00 90.50 299 GLY A O 1
ATOM 2259 N N . ASP A 1 300 ? 6.641 -13.877 10.545 1.00 94.25 300 ASP A N 1
ATOM 2260 C CA . ASP A 1 300 ? 5.801 -13.558 9.387 1.00 94.25 300 ASP A CA 1
ATOM 2261 C C . ASP A 1 300 ? 6.667 -13.306 8.150 1.00 94.25 300 ASP A C 1
ATOM 2263 O O . ASP A 1 300 ? 7.809 -12.854 8.239 1.00 94.25 300 ASP A O 1
ATOM 2267 N N . ARG A 1 301 ? 6.113 -13.556 6.962 1.00 95.19 301 ARG A N 1
ATOM 2268 C CA . ARG A 1 301 ? 6.880 -13.444 5.720 1.00 95.19 301 ARG A CA 1
ATOM 2269 C C . ARG A 1 301 ? 6.864 -12.009 5.202 1.00 95.19 301 ARG A C 1
ATOM 2271 O O . ARG A 1 301 ? 5.824 -11.519 4.769 1.00 95.19 301 ARG A O 1
ATOM 2278 N N . VAL A 1 302 ? 8.022 -11.357 5.157 1.00 96.50 302 VAL A N 1
ATOM 2279 C CA . VAL A 1 302 ? 8.184 -10.076 4.451 1.00 96.50 302 VAL A CA 1
ATOM 2280 C C . VAL A 1 302 ? 8.264 -10.324 2.943 1.00 96.50 302 VAL A C 1
ATOM 2282 O O . VAL A 1 302 ? 9.079 -11.125 2.472 1.00 96.50 302 VAL A O 1
ATOM 2285 N N . ILE A 1 303 ? 7.406 -9.634 2.189 1.00 96.75 303 ILE A N 1
ATOM 2286 C CA . ILE A 1 303 ? 7.428 -9.624 0.722 1.00 96.75 303 ILE A CA 1
ATOM 2287 C C . ILE A 1 303 ? 8.501 -8.653 0.239 1.00 96.75 303 ILE A C 1
ATOM 2289 O O . ILE A 1 303 ? 9.359 -9.051 -0.537 1.00 96.75 303 ILE A O 1
ATOM 2293 N N . HIS A 1 304 ? 8.477 -7.413 0.735 1.00 95.38 304 HIS A N 1
ATOM 2294 C CA . HIS A 1 304 ? 9.501 -6.391 0.490 1.00 95.38 304 HIS A CA 1
ATOM 2295 C C . HIS A 1 304 ? 9.312 -5.211 1.456 1.00 95.38 304 HIS A C 1
ATOM 2297 O O . HIS A 1 304 ? 8.242 -5.080 2.048 1.00 95.38 304 HIS A O 1
ATOM 2303 N N . ASP A 1 305 ? 10.292 -4.318 1.585 1.00 92.44 305 ASP A N 1
ATOM 2304 C CA . ASP A 1 305 ? 10.237 -3.099 2.392 1.00 92.44 305 ASP A CA 1
ATOM 2305 C C . ASP A 1 305 ? 10.580 -1.791 1.650 1.00 92.44 305 ASP A C 1
ATOM 2307 O O . ASP A 1 305 ? 10.600 -0.741 2.300 1.00 92.44 305 ASP A O 1
ATOM 2311 N N . ASP A 1 306 ? 10.767 -1.831 0.323 1.00 91.50 306 ASP A N 1
ATOM 2312 C CA . ASP A 1 306 ? 10.997 -0.643 -0.511 1.00 91.50 306 ASP A CA 1
ATOM 2313 C C . ASP A 1 306 ? 9.962 -0.475 -1.640 1.00 91.50 306 ASP A C 1
ATOM 2315 O O . ASP A 1 306 ? 8.944 0.196 -1.445 1.00 91.50 306 ASP A O 1
ATOM 2319 N N . ARG A 1 307 ? 10.201 -1.042 -2.830 1.00 92.25 307 ARG A N 1
ATOM 2320 C CA . ARG A 1 307 ? 9.366 -0.823 -4.025 1.00 92.25 307 ARG A CA 1
ATOM 2321 C C . ARG A 1 307 ? 8.599 -2.086 -4.378 1.00 92.25 307 ARG A C 1
ATOM 2323 O O . ARG A 1 307 ? 9.191 -3.103 -4.732 1.00 92.25 307 ARG A O 1
ATOM 2330 N N . LEU A 1 308 ? 7.276 -2.002 -4.312 1.00 96.88 308 LEU A N 1
ATOM 2331 C CA . LEU A 1 308 ? 6.378 -3.097 -4.667 1.00 96.88 308 LEU A CA 1
ATOM 2332 C C . LEU A 1 308 ? 5.579 -2.754 -5.921 1.00 96.88 308 LEU A C 1
ATOM 2334 O O . LEU A 1 308 ? 5.276 -1.587 -6.182 1.00 96.88 308 LEU A O 1
ATOM 2338 N N . VAL A 1 309 ? 5.207 -3.791 -6.664 1.00 98.00 309 VAL A N 1
ATOM 2339 C CA . VAL A 1 309 ? 4.262 -3.708 -7.781 1.00 98.00 309 VAL A CA 1
ATOM 2340 C C . VAL A 1 309 ? 2.942 -4.314 -7.327 1.00 98.00 309 VAL A C 1
ATOM 2342 O O . VAL A 1 309 ? 2.923 -5.441 -6.834 1.00 98.00 309 VAL A O 1
ATOM 2345 N N . LEU A 1 310 ? 1.844 -3.581 -7.486 1.00 98.25 310 LEU A N 1
ATOM 2346 C CA . LEU A 1 310 ? 0.493 -4.084 -7.263 1.00 98.25 310 LEU A CA 1
ATOM 2347 C C . LEU A 1 310 ? -0.157 -4.363 -8.614 1.00 98.25 310 LEU A C 1
ATOM 2349 O O . LEU A 1 310 ? -0.240 -3.472 -9.466 1.00 98.25 310 LEU A O 1
ATOM 2353 N N . ARG A 1 311 ? -0.620 -5.597 -8.790 1.00 97.50 311 ARG A N 1
ATOM 2354 C CA . ARG A 1 311 ? -1.258 -6.079 -10.016 1.00 97.50 311 ARG A CA 1
ATOM 2355 C C . ARG A 1 311 ? -2.637 -6.628 -9.691 1.00 97.50 311 ARG A C 1
ATOM 2357 O O . ARG A 1 311 ? -2.820 -7.232 -8.637 1.00 97.50 311 ARG A O 1
ATOM 2364 N N . LEU A 1 312 ? -3.590 -6.414 -10.591 1.00 95.38 312 LEU A N 1
ATOM 2365 C CA . LEU A 1 312 ? -4.894 -7.061 -10.534 1.00 95.38 312 LEU A CA 1
ATOM 2366 C C . LEU A 1 312 ? -4.805 -8.380 -11.314 1.00 95.38 312 LEU A C 1
ATOM 2368 O O . LEU A 1 312 ? -4.670 -8.369 -12.536 1.00 95.38 312 LEU A O 1
ATOM 2372 N N . GLU A 1 313 ? -4.848 -9.502 -10.602 1.00 93.81 313 GLU A N 1
ATOM 2373 C CA . GLU A 1 313 ? -4.681 -10.861 -11.127 1.00 93.81 313 GLU A CA 1
ATOM 2374 C C . GLU A 1 313 ? -5.910 -11.688 -10.736 1.00 93.81 313 GLU A C 1
ATOM 2376 O O . GLU A 1 313 ? -6.281 -11.729 -9.565 1.00 93.81 313 GLU A O 1
ATOM 2381 N N . ASP A 1 314 ? -6.595 -12.290 -11.712 1.00 90.38 314 ASP A N 1
ATOM 2382 C CA . ASP A 1 314 ? -7.803 -13.105 -11.490 1.00 90.38 314 ASP A CA 1
ATOM 2383 C C . ASP A 1 314 ? -8.861 -12.434 -10.584 1.00 90.38 314 ASP A C 1
ATOM 2385 O O . ASP A 1 314 ? -9.507 -13.059 -9.743 1.00 90.38 314 ASP A O 1
ATOM 2389 N N . GLY A 1 315 ? -9.031 -11.115 -10.744 1.00 90.38 315 GLY A N 1
ATOM 2390 C CA . GLY A 1 315 ? -9.987 -10.307 -9.978 1.00 90.38 315 GLY A CA 1
ATOM 2391 C C . GLY A 1 315 ? -9.548 -9.951 -8.553 1.00 90.38 315 GLY A C 1
ATOM 2392 O O . GLY A 1 315 ? -10.330 -9.349 -7.821 1.00 90.38 315 GLY A O 1
ATOM 2393 N N . SER A 1 316 ? -8.316 -10.281 -8.159 1.00 93.88 316 SER A N 1
ATOM 2394 C CA . SER A 1 316 ? -7.744 -9.966 -6.847 1.00 93.88 316 SER A CA 1
ATOM 2395 C C . SER A 1 316 ? -6.449 -9.170 -6.978 1.00 93.88 316 SER A C 1
ATOM 2397 O O . SER A 1 316 ? -5.649 -9.386 -7.884 1.00 93.88 316 SER A O 1
ATOM 2399 N N . TRP A 1 317 ? -6.214 -8.236 -6.061 1.00 97.81 317 TRP A N 1
ATOM 2400 C CA . TRP A 1 317 ? -4.950 -7.507 -6.036 1.00 97.81 317 TRP A CA 1
ATOM 2401 C C . TRP A 1 317 ? -3.845 -8.367 -5.429 1.00 97.81 317 TRP A C 1
ATOM 2403 O O . TRP A 1 317 ? -4.026 -8.969 -4.372 1.00 97.81 317 TRP A O 1
ATOM 2413 N N . VAL A 1 318 ? -2.681 -8.384 -6.070 1.00 98.00 318 VAL A N 1
ATOM 2414 C CA . VAL A 1 318 ? -1.481 -9.095 -5.625 1.00 98.00 318 VAL A CA 1
ATOM 2415 C C . VAL A 1 318 ? -0.330 -8.100 -5.547 1.00 98.00 318 VAL A C 1
ATOM 2417 O O . VAL A 1 318 ? -0.107 -7.318 -6.472 1.00 98.00 318 VAL A O 1
ATOM 2420 N N . MET A 1 319 ? 0.396 -8.113 -4.429 1.00 98.19 319 MET A N 1
ATOM 2421 C CA . MET A 1 319 ? 1.634 -7.355 -4.268 1.00 98.19 319 MET A CA 1
ATOM 2422 C C . MET A 1 319 ? 2.839 -8.236 -4.581 1.00 98.19 319 MET A C 1
ATOM 2424 O O . MET A 1 319 ? 2.922 -9.366 -4.102 1.00 98.19 319 MET A O 1
ATOM 2428 N N . HIS A 1 320 ? 3.785 -7.692 -5.337 1.00 98.19 320 HIS A N 1
ATOM 2429 C CA . HIS A 1 320 ? 5.012 -8.358 -5.764 1.00 98.19 320 HIS A CA 1
ATOM 2430 C C . HIS A 1 320 ? 6.230 -7.527 -5.379 1.00 98.19 320 HIS A C 1
ATOM 2432 O O . HIS A 1 320 ? 6.193 -6.295 -5.464 1.00 98.19 320 HIS A O 1
ATOM 2438 N N . ASN A 1 321 ? 7.314 -8.184 -4.972 1.00 96.25 321 ASN A N 1
ATOM 2439 C CA . ASN A 1 321 ? 8.588 -7.503 -4.767 1.00 96.25 321 ASN A CA 1
ATOM 2440 C C . ASN A 1 321 ? 9.310 -7.204 -6.094 1.00 96.25 321 ASN A C 1
ATOM 2442 O O . ASN A 1 321 ? 8.926 -7.678 -7.164 1.00 96.25 321 ASN A O 1
ATOM 2446 N N . THR A 1 322 ? 10.361 -6.390 -6.010 1.00 94.38 322 THR A N 1
ATOM 2447 C CA . THR A 1 322 ? 11.237 -6.037 -7.131 1.00 94.38 322 THR A CA 1
ATOM 2448 C C . THR A 1 322 ? 12.699 -6.256 -6.721 1.00 94.38 322 THR A C 1
ATOM 2450 O O . THR A 1 322 ? 12.975 -6.290 -5.525 1.00 94.38 322 THR A O 1
ATOM 2453 N N . PRO A 1 323 ? 13.636 -6.451 -7.667 1.00 92.50 323 PRO A N 1
ATOM 2454 C CA . PRO A 1 323 ? 15.051 -6.688 -7.363 1.00 92.50 323 PRO A CA 1
ATOM 2455 C C . PRO A 1 323 ? 15.761 -5.404 -6.900 1.00 92.50 323 PRO A C 1
ATOM 2457 O O . PRO A 1 323 ? 16.462 -4.739 -7.669 1.00 92.50 323 PRO A O 1
ATOM 2460 N N . VAL A 1 324 ? 15.576 -5.023 -5.634 1.00 88.12 324 VAL A N 1
ATOM 2461 C CA . VAL A 1 324 ? 16.218 -3.835 -5.044 1.00 88.12 324 VAL A CA 1
ATOM 2462 C C . VAL A 1 324 ? 17.496 -4.218 -4.300 1.00 88.12 324 VAL A C 1
ATOM 2464 O O . VAL A 1 324 ? 18.503 -3.516 -4.412 1.00 88.12 324 VAL A O 1
ATOM 2467 N N . TYR A 1 325 ? 17.488 -5.340 -3.583 1.00 88.19 325 TYR A N 1
ATOM 2468 C CA . TYR A 1 325 ? 18.608 -5.851 -2.798 1.00 88.19 325 TYR A CA 1
ATOM 2469 C C . TYR A 1 325 ? 19.196 -7.126 -3.408 1.00 88.19 325 TYR A C 1
ATOM 2471 O O . TYR A 1 325 ? 18.535 -7.862 -4.133 1.00 88.19 325 TYR A O 1
ATOM 2479 N N . ARG A 1 326 ? 20.472 -7.412 -3.110 1.00 82.88 326 ARG A N 1
ATOM 2480 C CA . ARG A 1 326 ? 21.194 -8.556 -3.709 1.00 82.88 326 ARG A CA 1
ATOM 2481 C C . ARG A 1 326 ? 20.620 -9.920 -3.328 1.00 82.88 326 ARG A C 1
ATOM 2483 O O . ARG A 1 326 ? 20.833 -10.890 -4.038 1.00 82.88 326 ARG A O 1
ATOM 2490 N N . ASN A 1 327 ? 19.953 -9.993 -2.184 1.00 84.25 327 ASN A N 1
ATOM 2491 C CA . ASN A 1 327 ? 19.355 -11.202 -1.631 1.00 84.25 327 ASN A CA 1
ATOM 2492 C C . ASN A 1 327 ? 17.830 -11.240 -1.808 1.00 84.25 327 ASN A C 1
ATOM 2494 O O . ASN A 1 327 ? 17.177 -12.063 -1.165 1.00 84.25 327 ASN A O 1
ATOM 2498 N N . ASP A 1 328 ? 17.263 -10.343 -2.620 1.00 88.88 328 ASP A N 1
ATOM 2499 C CA . ASP A 1 328 ? 15.852 -10.433 -2.969 1.00 88.88 328 ASP A CA 1
ATOM 2500 C C . ASP A 1 328 ? 15.619 -11.662 -3.848 1.00 88.88 328 ASP A C 1
ATOM 2502 O O . ASP A 1 328 ? 16.346 -11.927 -4.800 1.00 88.88 328 ASP A O 1
ATOM 2506 N N . GLU A 1 329 ? 14.561 -12.396 -3.528 1.00 91.12 329 GLU A N 1
ATOM 2507 C CA . GLU A 1 329 ? 14.034 -13.500 -4.326 1.00 91.12 329 GLU A CA 1
ATOM 2508 C C . GLU A 1 329 ? 12.594 -13.161 -4.713 1.00 91.12 329 GLU A C 1
ATOM 2510 O O . GLU A 1 329 ? 11.929 -12.471 -3.932 1.00 91.12 329 GLU A O 1
ATOM 2515 N N . PRO A 1 330 ? 12.065 -13.650 -5.848 1.00 94.50 330 PRO A N 1
ATOM 2516 C CA . PRO A 1 330 ? 10.677 -13.418 -6.230 1.00 94.50 330 PRO A CA 1
ATOM 2517 C C . PRO A 1 330 ? 9.692 -13.812 -5.119 1.00 94.50 330 PRO A C 1
ATOM 2519 O O . PRO A 1 330 ? 9.630 -14.960 -4.670 1.00 94.50 330 PRO A O 1
ATOM 2522 N N . ARG A 1 331 ? 8.902 -12.842 -4.659 1.00 95.75 331 ARG A N 1
ATOM 2523 C CA . ARG A 1 331 ? 7.896 -13.001 -3.607 1.00 95.75 331 ARG A CA 1
ATOM 2524 C C . ARG A 1 331 ? 6.635 -12.244 -3.979 1.00 95.75 331 ARG A C 1
ATOM 2526 O O . ARG A 1 331 ? 6.690 -11.098 -4.422 1.00 95.75 331 ARG A O 1
ATOM 2533 N N . SER A 1 332 ? 5.499 -12.872 -3.706 1.00 96.88 332 SER A N 1
ATOM 2534 C CA . SER A 1 332 ? 4.184 -12.280 -3.899 1.00 96.88 332 SER A CA 1
ATOM 2535 C C . SER A 1 332 ? 3.221 -12.667 -2.780 1.00 96.88 332 SER A C 1
ATOM 2537 O O . SER A 1 332 ? 3.433 -13.650 -2.062 1.00 96.88 332 SER A O 1
ATOM 2539 N N . ALA A 1 333 ? 2.178 -11.860 -2.602 1.00 97.00 333 ALA A N 1
ATOM 2540 C CA . ALA A 1 333 ? 1.077 -12.145 -1.689 1.00 97.00 333 ALA A CA 1
ATOM 2541 C C . ALA A 1 333 ? -0.209 -11.426 -2.129 1.00 97.00 333 ALA A C 1
ATOM 2543 O O . ALA A 1 333 ? -0.122 -10.318 -2.665 1.00 97.00 333 ALA A O 1
ATOM 2544 N N . PRO A 1 334 ? -1.398 -12.000 -1.866 1.00 96.62 334 PRO A N 1
ATOM 2545 C CA . PRO A 1 334 ? -2.662 -11.303 -2.081 1.00 96.62 334 PRO A CA 1
ATOM 2546 C C . PRO A 1 334 ? -2.741 -10.070 -1.179 1.00 96.62 334 PRO A C 1
ATOM 2548 O O . PRO A 1 334 ? -2.412 -10.142 0.003 1.00 96.62 334 PRO A O 1
ATOM 2551 N N . LEU A 1 335 ? -3.181 -8.941 -1.719 1.00 97.38 335 LEU A N 1
ATOM 2552 C CA . LEU A 1 335 ? -3.298 -7.685 -0.994 1.00 97.38 335 LEU A CA 1
ATOM 2553 C C . LEU A 1 335 ? -4.690 -7.567 -0.362 1.00 97.38 335 LEU A C 1
ATOM 2555 O O . LEU A 1 335 ? -5.662 -7.211 -1.019 1.00 97.38 335 LEU A O 1
ATOM 2559 N N . ASP A 1 336 ? -4.766 -7.840 0.937 1.00 94.00 336 ASP A N 1
ATOM 2560 C CA . ASP A 1 336 ? -5.997 -7.751 1.734 1.00 94.00 336 ASP A CA 1
ATOM 2561 C C . ASP A 1 336 ? -6.203 -6.340 2.312 1.00 94.00 336 ASP A C 1
ATOM 2563 O O . ASP A 1 336 ? -7.333 -5.853 2.411 1.00 94.00 336 ASP A O 1
ATOM 2567 N N . HIS A 1 337 ? -5.110 -5.663 2.692 1.00 94.88 337 HIS A N 1
ATOM 2568 C CA . HIS A 1 337 ? -5.183 -4.368 3.375 1.00 94.88 337 HIS A CA 1
ATOM 2569 C C . HIS A 1 337 ? -4.010 -3.439 3.053 1.00 94.88 337 HIS A C 1
ATOM 2571 O O . HIS A 1 337 ? -2.847 -3.837 3.130 1.00 94.88 337 HIS A O 1
ATOM 2577 N N . LEU A 1 338 ? -4.310 -2.165 2.795 1.00 97.19 338 LEU A N 1
ATOM 2578 C CA . LEU A 1 338 ? -3.341 -1.077 2.670 1.00 97.19 338 LEU A CA 1
ATOM 2579 C C . LEU A 1 338 ? -3.421 -0.122 3.872 1.00 97.19 338 LEU A C 1
ATOM 2581 O O . LEU A 1 338 ? -4.418 0.563 4.115 1.00 97.19 338 LEU A O 1
ATOM 2585 N N . TRP A 1 339 ? -2.333 -0.053 4.629 1.00 96.56 339 TRP A N 1
ATOM 2586 C CA . TRP A 1 339 ? -2.182 0.760 5.828 1.00 96.56 339 TRP A CA 1
ATOM 2587 C C . TRP A 1 339 ? -1.329 1.995 5.544 1.00 96.56 339 TRP A C 1
ATOM 2589 O O . TRP A 1 339 ? -0.133 1.895 5.273 1.00 96.56 339 TRP A O 1
ATOM 2599 N N . VAL A 1 340 ? -1.916 3.181 5.679 1.00 95.94 340 VAL A N 1
ATOM 2600 C CA . VAL A 1 340 ? -1.200 4.458 5.601 1.00 95.94 340 VAL A CA 1
ATOM 2601 C C . VAL A 1 340 ? -0.691 4.824 6.993 1.00 95.94 340 VAL A C 1
ATOM 2603 O O . VAL A 1 340 ? -1.453 5.262 7.861 1.00 95.94 340 VAL A O 1
ATOM 2606 N N . ILE A 1 341 ? 0.601 4.614 7.224 1.00 95.69 341 ILE A N 1
ATOM 2607 C CA . ILE A 1 341 ? 1.195 4.618 8.559 1.00 95.69 341 ILE A CA 1
ATOM 2608 C C . ILE A 1 341 ? 1.699 5.996 8.990 1.00 95.69 341 ILE A C 1
ATOM 2610 O O . ILE A 1 341 ? 2.190 6.804 8.194 1.00 95.69 341 ILE A O 1
ATOM 2614 N N . ARG A 1 342 ? 1.641 6.236 10.298 1.00 92.62 342 ARG A N 1
ATOM 2615 C CA . ARG A 1 342 ? 2.266 7.374 10.974 1.00 92.62 342 ARG A CA 1
ATOM 2616 C C . ARG A 1 342 ? 2.688 6.993 12.391 1.00 92.62 342 ARG A C 1
ATOM 2618 O O . ARG A 1 342 ? 2.106 6.101 13.006 1.00 92.62 342 ARG A O 1
ATOM 2625 N N . HIS A 1 343 ? 3.665 7.715 12.929 1.00 88.31 343 HIS A N 1
ATOM 2626 C CA . HIS A 1 343 ? 4.039 7.586 14.338 1.00 88.31 343 HIS A CA 1
ATOM 2627 C C . HIS A 1 343 ? 2.879 8.002 15.234 1.00 88.31 343 HIS A C 1
ATOM 2629 O O . HIS A 1 343 ? 2.257 9.035 14.983 1.00 88.31 343 HIS A O 1
ATOM 2635 N N . GLY A 1 344 ? 2.621 7.227 16.287 1.00 84.69 344 GLY A N 1
ATOM 2636 C CA . GLY A 1 344 ? 1.620 7.581 17.281 1.00 84.69 344 GLY A CA 1
ATOM 2637 C C . GLY A 1 344 ? 1.970 7.137 18.692 1.00 84.69 344 GLY A C 1
ATOM 2638 O O . GLY A 1 344 ? 2.893 6.366 18.935 1.00 84.69 344 GLY A O 1
ATOM 2639 N N . ALA A 1 345 ? 1.205 7.640 19.660 1.00 79.69 345 ALA A N 1
ATOM 2640 C CA . ALA A 1 345 ? 1.363 7.268 21.068 1.00 79.69 345 ALA A CA 1
ATOM 2641 C C . ALA A 1 345 ? 0.635 5.959 21.440 1.00 79.69 345 ALA A C 1
ATOM 2643 O O . ALA A 1 345 ? 0.790 5.471 22.562 1.00 79.69 345 ALA A O 1
ATOM 2644 N N . ALA A 1 346 ? -0.165 5.405 20.529 1.00 81.44 346 ALA A N 1
ATOM 2645 C CA . ALA A 1 346 ? -0.918 4.166 20.692 1.00 81.44 346 ALA A CA 1
ATOM 2646 C C . ALA A 1 346 ? -1.263 3.571 19.318 1.00 81.44 346 ALA A C 1
ATOM 2648 O O . ALA A 1 346 ? -1.334 4.307 18.332 1.00 81.44 346 ALA A O 1
ATOM 2649 N N . ASN A 1 347 ? -1.546 2.265 19.281 1.00 86.00 347 ASN A N 1
ATOM 2650 C CA . ASN A 1 347 ? -2.020 1.584 18.076 1.00 86.00 347 ASN A CA 1
ATOM 2651 C C . ASN A 1 347 ? -3.477 1.970 17.805 1.00 86.00 347 ASN A C 1
ATOM 2653 O O . ASN A 1 347 ? -4.399 1.610 18.549 1.00 86.00 347 ASN A O 1
ATOM 2657 N N . VAL A 1 348 ? -3.687 2.744 16.748 1.00 85.62 348 VAL A N 1
ATOM 2658 C CA . VAL A 1 348 ? -4.983 3.292 16.363 1.00 85.62 348 VAL A CA 1
ATOM 2659 C C . VAL A 1 348 ? -5.143 3.193 14.853 1.00 85.62 348 VAL A C 1
ATOM 2661 O O . VAL A 1 348 ? -4.382 3.809 14.115 1.00 85.62 348 VAL A O 1
ATOM 2664 N N . SER A 1 349 ? -6.162 2.455 14.412 1.00 89.44 349 SER A N 1
ATOM 2665 C CA . SER A 1 349 ? -6.564 2.389 13.013 1.00 89.44 349 SER A CA 1
ATOM 2666 C C . SER A 1 349 ? -7.876 3.119 12.741 1.00 89.44 349 SER A C 1
ATOM 2668 O O . SER A 1 349 ? -8.806 3.083 13.557 1.00 89.44 349 SER A O 1
ATOM 2670 N N . GLU A 1 350 ? -7.952 3.772 11.585 1.00 86.88 350 GLU A N 1
ATOM 2671 C CA . GLU A 1 350 ? -9.129 4.503 11.109 1.00 86.88 350 GLU A CA 1
ATOM 2672 C C . GLU A 1 350 ? -9.361 4.182 9.624 1.00 86.88 350 GLU A C 1
ATOM 2674 O O . GLU A 1 350 ? -8.459 4.443 8.825 1.00 86.88 350 GLU A O 1
ATOM 2679 N N . PRO A 1 351 ? -10.528 3.629 9.241 1.00 88.31 351 PRO A N 1
ATOM 2680 C CA . PRO A 1 351 ? -10.818 3.333 7.842 1.00 88.31 351 PRO A CA 1
ATOM 2681 C C . PRO A 1 351 ? -10.939 4.613 7.015 1.00 88.31 351 PRO A C 1
ATOM 2683 O O . PRO A 1 351 ? -11.446 5.630 7.496 1.00 88.31 351 PRO A O 1
ATOM 2686 N N . VAL A 1 352 ? -10.485 4.542 5.767 1.00 90.19 352 VAL A N 1
ATOM 2687 C CA . VAL A 1 352 ? -10.498 5.626 4.781 1.00 90.19 352 VAL A CA 1
ATOM 2688 C C . VAL A 1 352 ? -11.145 5.104 3.499 1.00 90.19 352 VAL A C 1
ATOM 2690 O O . VAL A 1 352 ? -10.904 3.971 3.105 1.00 90.19 352 VAL A O 1
ATOM 2693 N N . ALA A 1 353 ? -11.980 5.914 2.849 1.00 89.81 353 ALA A N 1
ATOM 2694 C CA . ALA A 1 353 ? -12.707 5.505 1.647 1.00 89.81 353 ALA A CA 1
ATOM 2695 C C . ALA A 1 353 ? -12.830 6.647 0.627 1.00 89.81 353 ALA A C 1
ATOM 2697 O O . ALA A 1 353 ? -12.619 7.820 0.955 1.00 89.81 353 ALA A O 1
ATOM 2698 N N . GLY A 1 354 ? -13.208 6.294 -0.605 1.00 93.38 354 GLY A N 1
ATOM 2699 C CA . GLY A 1 354 ? -13.454 7.229 -1.705 1.00 93.38 354 GLY A CA 1
ATOM 2700 C C . GLY A 1 354 ? -12.225 8.064 -2.065 1.00 93.38 354 GLY A C 1
ATOM 2701 O O . GLY A 1 354 ? -11.089 7.614 -1.929 1.00 93.38 354 GLY A O 1
ATOM 2702 N N . ALA A 1 355 ? -12.447 9.319 -2.464 1.00 94.75 355 ALA A N 1
ATOM 2703 C CA . ALA A 1 355 ? -11.387 10.218 -2.928 1.00 94.75 355 ALA A CA 1
ATOM 2704 C C . ALA A 1 355 ? -10.237 10.410 -1.920 1.00 94.75 355 ALA A C 1
ATOM 2706 O O . ALA A 1 355 ? -9.097 10.642 -2.316 1.00 94.75 355 ALA A O 1
ATOM 2707 N N . GLU A 1 356 ? -10.513 10.302 -0.615 1.00 94.88 356 GLU A N 1
ATOM 2708 C CA . GLU A 1 356 ? -9.469 10.386 0.405 1.00 94.88 356 GLU A CA 1
ATOM 2709 C C . GLU A 1 356 ? -8.527 9.174 0.355 1.00 94.88 356 GLU A C 1
ATOM 2711 O O . GLU A 1 356 ? -7.315 9.349 0.457 1.00 94.88 356 GLU A O 1
ATOM 2716 N N . ALA A 1 357 ? -9.059 7.964 0.152 1.00 95.31 357 ALA A N 1
ATOM 2717 C CA . ALA A 1 357 ? -8.255 6.749 0.017 1.00 95.31 357 ALA A CA 1
ATOM 2718 C C . ALA A 1 357 ? -7.411 6.792 -1.262 1.00 95.31 357 ALA A C 1
ATOM 2720 O O . ALA A 1 357 ? -6.201 6.570 -1.201 1.00 95.31 357 ALA A O 1
ATOM 2721 N N . VAL A 1 358 ? -8.023 7.184 -2.384 1.00 97.12 358 VAL A N 1
ATOM 2722 C CA . VAL A 1 358 ? -7.342 7.345 -3.679 1.00 97.12 358 VAL A CA 1
ATOM 2723 C C . VAL A 1 358 ? -6.183 8.333 -3.570 1.00 97.12 358 VAL A C 1
ATOM 2725 O O . VAL A 1 358 ? -5.055 8.012 -3.939 1.00 97.12 358 VAL A O 1
ATOM 2728 N N . ALA A 1 359 ? -6.414 9.511 -2.983 1.00 95.56 359 ALA A N 1
ATOM 2729 C CA . ALA A 1 359 ? -5.362 10.507 -2.791 1.00 95.56 359 ALA A CA 1
ATOM 2730 C C . ALA A 1 359 ? -4.203 9.975 -1.929 1.00 95.56 359 ALA A C 1
ATOM 2732 O O . ALA A 1 359 ? -3.037 10.267 -2.203 1.00 95.56 359 ALA A O 1
ATOM 2733 N N . MET A 1 360 ? -4.503 9.178 -0.898 1.00 94.56 360 MET A N 1
ATOM 2734 C CA . MET A 1 360 ? -3.475 8.569 -0.056 1.00 94.56 360 MET A CA 1
ATOM 2735 C C . MET A 1 360 ? -2.659 7.510 -0.800 1.00 94.56 360 MET A C 1
ATOM 2737 O O . MET A 1 360 ? -1.435 7.514 -0.669 1.00 94.56 360 MET A O 1
ATOM 2741 N N . ILE A 1 361 ? -3.296 6.653 -1.600 1.00 96.06 361 ILE A N 1
ATOM 2742 C CA . ILE A 1 361 ? -2.604 5.671 -2.449 1.00 96.06 361 ILE A CA 1
ATOM 2743 C C . ILE A 1 361 ? -1.676 6.397 -3.424 1.00 96.06 361 ILE A C 1
ATOM 2745 O O . ILE A 1 361 ? -0.466 6.168 -3.405 1.00 96.06 361 ILE A O 1
ATOM 2749 N N . LEU A 1 362 ? -2.217 7.345 -4.196 1.00 95.25 362 LEU A N 1
ATOM 2750 C CA . LEU A 1 362 ? -1.465 8.108 -5.194 1.00 95.25 362 LEU A CA 1
ATOM 2751 C C . LEU A 1 362 ? -0.263 8.834 -4.584 1.00 95.25 362 LEU A C 1
ATOM 2753 O O . LEU A 1 362 ? 0.812 8.823 -5.171 1.00 95.25 362 LEU A O 1
ATOM 2757 N N . SER A 1 363 ? -0.405 9.392 -3.375 1.00 93.00 363 SER A N 1
ATOM 2758 C CA . SER A 1 363 ? 0.686 10.105 -2.691 1.00 93.00 363 SER A CA 1
ATOM 2759 C C . SER A 1 363 ? 1.901 9.240 -2.332 1.00 93.00 363 SER A C 1
ATOM 2761 O O . SER A 1 363 ? 2.952 9.787 -2.001 1.00 93.00 363 SER A O 1
ATOM 2763 N N . ASN A 1 364 ? 1.762 7.912 -2.370 1.00 93.62 364 ASN A N 1
ATOM 2764 C CA . ASN A 1 364 ? 2.850 6.973 -2.105 1.00 93.62 364 ASN A CA 1
ATOM 2765 C C . ASN A 1 364 ? 3.256 6.153 -3.343 1.00 93.62 364 ASN A C 1
ATOM 2767 O O . ASN A 1 364 ? 4.178 5.337 -3.261 1.00 93.62 364 ASN A O 1
ATOM 2771 N N . CYS A 1 365 ? 2.583 6.361 -4.477 1.00 94.62 365 CYS A N 1
ATOM 2772 C CA . CYS A 1 365 ? 2.965 5.765 -5.750 1.00 94.62 365 CYS A CA 1
ATOM 2773 C C . CYS A 1 365 ? 4.191 6.478 -6.325 1.00 94.62 365 CYS A C 1
ATOM 2775 O O . CYS A 1 365 ? 4.390 7.677 -6.121 1.00 94.62 365 CYS A O 1
ATOM 2777 N N . ILE A 1 366 ? 4.998 5.745 -7.084 1.00 86.69 366 ILE A N 1
ATOM 2778 C CA . ILE A 1 366 ? 6.072 6.336 -7.880 1.00 86.69 366 ILE A CA 1
ATOM 2779 C C . ILE A 1 366 ? 5.424 7.041 -9.077 1.00 86.69 366 ILE A C 1
ATOM 2781 O O . ILE A 1 366 ? 4.670 6.425 -9.827 1.00 86.69 366 ILE A O 1
ATOM 2785 N N . GLN A 1 367 ? 5.686 8.339 -9.243 1.00 81.31 367 GLN A N 1
ATOM 2786 C CA . GLN A 1 367 ? 5.016 9.178 -10.240 1.00 81.31 367 GLN A CA 1
ATOM 2787 C C . GLN A 1 367 ? 6.010 9.998 -11.063 1.00 81.31 367 GLN A C 1
ATOM 2789 O O . GLN A 1 367 ? 6.912 10.631 -10.514 1.00 81.31 367 GLN A O 1
ATOM 2794 N N . GLN A 1 368 ? 5.775 10.054 -12.375 1.00 78.94 368 GLN A N 1
ATOM 2795 C CA . GLN A 1 368 ? 6.331 11.056 -13.278 1.00 78.94 368 GLN A CA 1
ATOM 2796 C C . GLN A 1 368 ? 5.159 11.754 -13.978 1.00 78.94 368 GLN A C 1
ATOM 2798 O O . GLN A 1 368 ? 4.510 11.192 -14.854 1.00 78.94 368 GLN A O 1
ATOM 2803 N N . ASN A 1 369 ? 4.848 12.981 -13.565 1.00 79.19 369 ASN A N 1
ATOM 2804 C CA . ASN A 1 369 ? 3.591 13.651 -13.927 1.00 79.19 369 ASN A CA 1
ATOM 2805 C C . ASN A 1 369 ? 3.606 14.331 -15.310 1.00 79.19 369 ASN A C 1
ATOM 2807 O O . ASN A 1 369 ? 2.864 15.288 -15.526 1.00 79.19 369 ASN A O 1
ATOM 2811 N N . TRP A 1 370 ? 4.454 13.874 -16.234 1.00 87.56 370 TRP A N 1
ATOM 2812 C CA . TRP A 1 370 ? 4.536 14.426 -17.589 1.00 87.56 370 TRP A CA 1
ATOM 2813 C C . TRP A 1 370 ? 3.614 13.691 -18.576 1.00 87.56 370 TRP A C 1
ATOM 2815 O O . TRP A 1 370 ? 3.068 14.316 -19.483 1.00 87.56 370 TRP A O 1
ATOM 2825 N N . ASP A 1 371 ? 3.388 12.387 -18.378 1.00 89.69 371 ASP A N 1
ATOM 2826 C CA . ASP A 1 371 ? 2.537 11.567 -19.242 1.00 89.69 371 ASP A CA 1
ATOM 2827 C C . ASP A 1 371 ? 1.094 11.545 -18.714 1.00 89.69 371 ASP A C 1
ATOM 2829 O O . ASP A 1 371 ? 0.779 10.945 -17.680 1.00 89.69 371 ASP A O 1
ATOM 2833 N N . ARG A 1 372 ? 0.192 12.213 -19.442 1.00 90.31 372 ARG A N 1
ATOM 2834 C CA . ARG A 1 372 ? -1.229 12.302 -19.078 1.00 90.31 372 ARG A CA 1
ATOM 2835 C C . ARG A 1 372 ? -1.924 10.941 -19.105 1.00 90.31 372 ARG A C 1
ATOM 2837 O O . ARG A 1 372 ? -2.817 10.712 -18.286 1.00 90.31 372 ARG A O 1
ATOM 2844 N N . GLU A 1 373 ? -1.574 10.073 -20.048 1.00 91.00 373 GLU A N 1
ATOM 2845 C CA . GLU A 1 373 ? -2.228 8.778 -20.207 1.00 91.00 373 GLU A CA 1
ATOM 2846 C C . GLU A 1 373 ? -1.834 7.846 -19.061 1.00 91.00 373 GLU A C 1
ATOM 2848 O O . GLU A 1 373 ? -2.708 7.288 -18.396 1.00 91.00 373 GLU A O 1
ATOM 2853 N N . VAL A 1 374 ? -0.538 7.773 -18.749 1.00 91.94 374 VAL A N 1
ATOM 2854 C CA . VAL A 1 374 ? -0.031 7.012 -17.598 1.00 91.94 374 VAL A CA 1
ATOM 2855 C C . VAL A 1 374 ? -0.604 7.547 -16.283 1.00 91.94 374 VAL A C 1
ATOM 2857 O O . VAL A 1 374 ? -1.069 6.763 -15.455 1.00 91.94 374 VAL A O 1
ATOM 2860 N N . ALA A 1 375 ? -0.656 8.870 -16.097 1.00 92.75 375 ALA A N 1
ATOM 2861 C CA . ALA A 1 375 ? -1.261 9.466 -14.904 1.00 92.75 375 ALA A CA 1
ATOM 2862 C C . ALA A 1 375 ? -2.756 9.118 -14.769 1.00 92.75 375 ALA A C 1
ATOM 2864 O O . ALA A 1 375 ? -3.231 8.846 -13.665 1.00 92.75 375 ALA A O 1
ATOM 2865 N N . SER A 1 376 ? -3.492 9.085 -15.886 1.00 93.94 376 SER A N 1
ATOM 2866 C CA . SER A 1 376 ? -4.913 8.713 -15.899 1.00 93.94 376 SER A CA 1
ATOM 2867 C C . SER A 1 376 ? -5.117 7.234 -15.567 1.00 93.94 376 SER A C 1
ATOM 2869 O O . SER A 1 376 ? -5.997 6.909 -14.772 1.00 93.94 376 SER A O 1
ATOM 2871 N N . ARG A 1 377 ? -4.277 6.343 -16.114 1.00 94.69 377 ARG A N 1
ATOM 2872 C CA . ARG A 1 377 ? -4.299 4.905 -15.795 1.00 94.69 377 ARG A CA 1
ATOM 2873 C C . ARG A 1 377 ? -3.984 4.653 -14.322 1.00 94.69 377 ARG A C 1
ATOM 2875 O O . ARG A 1 377 ? -4.706 3.906 -13.675 1.00 94.69 377 ARG A O 1
ATOM 2882 N N . LEU A 1 378 ? -2.971 5.327 -13.771 1.00 95.75 378 LEU A N 1
ATOM 2883 C CA . LEU A 1 378 ? -2.624 5.221 -12.352 1.00 95.75 378 LEU A CA 1
ATOM 2884 C C . LEU A 1 378 ? -3.766 5.705 -11.443 1.00 95.75 378 LEU A C 1
ATOM 2886 O O . LEU A 1 378 ? -4.050 5.074 -10.428 1.00 95.75 378 LEU A O 1
ATOM 2890 N N . ALA A 1 379 ? -4.430 6.809 -11.799 1.00 95.06 379 ALA A N 1
ATOM 2891 C CA . ALA A 1 379 ? -5.579 7.312 -11.050 1.00 95.06 379 ALA A CA 1
ATOM 2892 C C . ALA A 1 379 ? -6.761 6.329 -11.070 1.00 95.06 379 ALA A C 1
ATOM 2894 O O . AL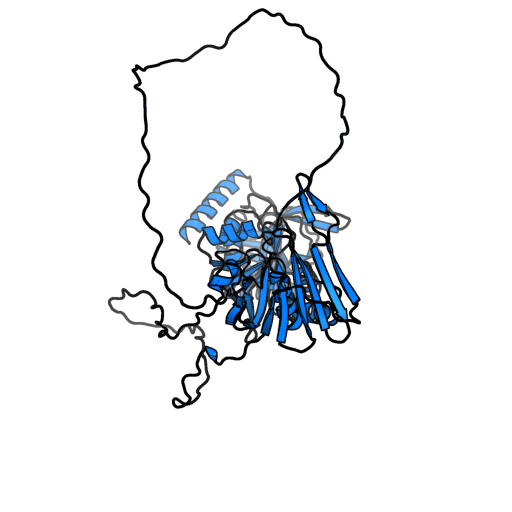A A 1 379 ? -7.361 6.102 -10.022 1.00 95.06 379 ALA A O 1
ATOM 2895 N N . ALA A 1 380 ? -7.054 5.721 -12.225 1.00 96.12 380 ALA A N 1
ATOM 2896 C CA . ALA A 1 380 ? -8.085 4.691 -12.348 1.00 96.12 380 ALA A CA 1
ATOM 2897 C C . ALA A 1 380 ? -7.737 3.438 -11.527 1.00 96.12 380 ALA A C 1
ATOM 2899 O O . ALA A 1 380 ? -8.539 3.001 -10.710 1.00 96.12 380 ALA A O 1
ATOM 2900 N N . ALA A 1 381 ? -6.505 2.932 -11.643 1.00 96.88 381 ALA A N 1
ATOM 2901 C CA . ALA A 1 381 ? -6.041 1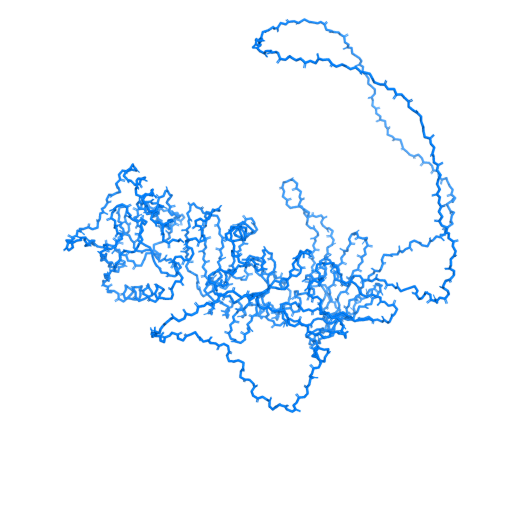.779 -10.874 1.00 96.88 381 ALA A CA 1
ATOM 2902 C C . ALA A 1 381 ? -6.082 2.033 -9.356 1.00 96.88 381 ALA A C 1
ATOM 2904 O O . ALA A 1 381 ? -6.424 1.142 -8.582 1.00 96.88 381 ALA A O 1
ATOM 2905 N N . ALA A 1 382 ? -5.758 3.251 -8.910 1.00 97.25 382 ALA A N 1
ATOM 2906 C CA . ALA A 1 382 ? -5.854 3.629 -7.502 1.00 97.25 382 ALA A CA 1
ATOM 2907 C C . ALA A 1 382 ? -7.308 3.707 -7.000 1.00 97.25 382 ALA A C 1
ATOM 2909 O O . ALA A 1 382 ? -7.550 3.403 -5.830 1.00 97.25 382 ALA A O 1
ATOM 2910 N N . ASP A 1 383 ? -8.259 4.104 -7.852 1.00 97.12 383 ASP A N 1
ATOM 2911 C CA . ASP A 1 383 ? -9.696 4.079 -7.545 1.00 97.12 383 ASP A CA 1
ATOM 2912 C C . ASP A 1 383 ? -10.212 2.639 -7.426 1.00 97.12 383 ASP A C 1
ATOM 2914 O O . ASP A 1 383 ? -10.794 2.282 -6.400 1.00 97.12 383 ASP A O 1
ATOM 2918 N N . ASP A 1 384 ? -9.876 1.779 -8.391 1.00 96.69 384 ASP A N 1
ATOM 2919 C CA . ASP A 1 384 ? -10.211 0.350 -8.364 1.00 96.69 384 ASP A CA 1
ATOM 2920 C C . ASP A 1 384 ? -9.613 -0.352 -7.135 1.00 96.69 384 ASP A C 1
ATOM 2922 O O . ASP A 1 384 ? -10.290 -1.130 -6.452 1.00 96.69 384 ASP A O 1
ATOM 2926 N N . LEU A 1 385 ? -8.356 -0.041 -6.797 1.00 97.44 385 LEU A N 1
ATOM 2927 C CA . LEU A 1 385 ? -7.701 -0.536 -5.588 1.00 97.44 385 LEU A CA 1
ATOM 2928 C C . LEU A 1 385 ? -8.438 -0.062 -4.330 1.00 97.44 385 LEU A C 1
ATOM 2930 O O . LEU A 1 385 ? -8.735 -0.874 -3.463 1.00 97.44 385 LEU A O 1
ATOM 2934 N N . ALA A 1 386 ? -8.774 1.226 -4.222 1.00 96.19 386 ALA A N 1
ATOM 2935 C CA . ALA A 1 386 ? -9.490 1.766 -3.063 1.00 96.19 386 ALA A CA 1
ATOM 2936 C C . ALA A 1 386 ? -10.924 1.225 -2.921 1.00 96.19 386 ALA A C 1
ATOM 2938 O O . ALA A 1 386 ? -11.473 1.229 -1.815 1.00 96.19 386 ALA A O 1
ATOM 2939 N N . ALA A 1 387 ? -11.541 0.795 -4.023 1.00 93.94 387 ALA A N 1
ATOM 2940 C CA . ALA A 1 387 ? -12.877 0.212 -4.038 1.00 93.94 387 ALA A CA 1
ATOM 2941 C C . ALA A 1 387 ? -12.895 -1.266 -3.611 1.00 93.94 387 ALA A C 1
ATOM 2943 O O . ALA A 1 387 ? -13.905 -1.733 -3.081 1.00 93.94 387 ALA A O 1
ATOM 2944 N N . THR A 1 388 ? -11.799 -1.997 -3.830 1.00 93.81 388 THR A N 1
ATOM 2945 C CA . THR A 1 388 ? -11.727 -3.459 -3.633 1.00 93.81 388 THR A CA 1
ATOM 2946 C C . THR A 1 388 ? -10.837 -3.881 -2.464 1.00 93.81 388 THR A C 1
ATOM 2948 O O . THR A 1 388 ? -11.130 -4.874 -1.800 1.00 93.81 388 THR A O 1
ATOM 2951 N N . VAL A 1 389 ? -9.792 -3.112 -2.158 1.00 94.75 389 VAL A N 1
ATOM 2952 C CA . VAL A 1 389 ? -8.866 -3.339 -1.041 1.00 94.75 389 VAL A CA 1
ATOM 2953 C C . VAL A 1 389 ? -9.172 -2.366 0.089 1.00 94.75 389 VAL A C 1
ATOM 2955 O O . VAL A 1 389 ? -9.415 -1.176 -0.117 1.00 94.75 389 VAL A O 1
ATOM 2958 N N . ARG A 1 390 ? -9.126 -2.856 1.331 1.00 92.44 390 ARG A N 1
ATOM 2959 C CA . ARG A 1 390 ? -9.340 -2.005 2.505 1.00 92.44 390 ARG A CA 1
ATOM 2960 C C . ARG A 1 390 ? -8.187 -1.018 2.670 1.00 92.44 390 ARG A C 1
ATOM 2962 O O . ARG A 1 390 ? -7.023 -1.411 2.682 1.00 92.44 390 ARG A O 1
ATOM 2969 N N . VAL A 1 391 ? -8.514 0.259 2.869 1.00 95.44 391 VAL A N 1
ATOM 2970 C CA . VAL A 1 391 ? -7.532 1.330 3.086 1.00 95.44 391 VAL A CA 1
ATOM 2971 C C . VAL A 1 391 ? -7.760 1.978 4.442 1.00 95.44 391 VAL A C 1
ATOM 2973 O O . VAL A 1 391 ? -8.856 2.451 4.737 1.00 95.44 391 VAL A O 1
ATOM 2976 N N . SER A 1 392 ? -6.716 2.040 5.270 1.00 93.88 392 SER A N 1
ATOM 2977 C CA . SER A 1 392 ? -6.833 2.576 6.630 1.00 93.88 392 SER A CA 1
ATOM 2978 C C . SER A 1 392 ? -5.610 3.368 7.052 1.00 93.88 392 SER A C 1
ATOM 2980 O O . SER A 1 392 ? -4.475 3.015 6.753 1.00 93.88 392 SER A O 1
ATOM 2982 N N . ARG A 1 393 ? -5.825 4.436 7.819 1.00 93.31 393 ARG A N 1
ATOM 2983 C CA . ARG A 1 393 ? -4.747 5.105 8.552 1.00 93.31 393 ARG A CA 1
ATOM 2984 C C . ARG A 1 393 ? -4.351 4.259 9.741 1.00 93.31 393 ARG A C 1
ATOM 2986 O O . ARG A 1 393 ? -5.228 3.741 10.429 1.00 93.31 393 ARG A O 1
ATOM 2993 N N . LEU A 1 394 ? -3.056 4.198 10.023 1.00 93.38 394 LEU A N 1
ATOM 2994 C CA . LEU A 1 394 ? -2.513 3.483 11.169 1.00 93.38 394 LEU A CA 1
ATOM 2995 C C . LEU A 1 394 ? -1.518 4.364 11.928 1.00 93.38 394 LEU A C 1
ATOM 2997 O O . LEU A 1 394 ? -0.392 4.579 11.487 1.00 93.38 394 LEU A O 1
ATOM 3001 N N . SER A 1 395 ? -1.931 4.862 13.091 1.00 91.38 395 SER A N 1
ATOM 3002 C CA . SER A 1 395 ? -0.993 5.329 14.113 1.00 91.38 395 SER A CA 1
ATOM 3003 C C . SER A 1 395 ? -0.480 4.110 14.869 1.00 91.38 395 SER A C 1
ATOM 3005 O O . SER A 1 395 ? -1.296 3.312 15.333 1.00 91.38 395 SER A O 1
ATOM 3007 N N . PHE A 1 396 ? 0.834 3.951 15.012 1.00 91.25 396 PHE A N 1
ATOM 3008 C CA . PHE A 1 396 ? 1.398 2.780 15.685 1.00 91.25 396 PHE A CA 1
ATOM 3009 C C . PHE A 1 396 ? 2.524 3.119 16.661 1.00 91.25 396 PHE A C 1
ATOM 3011 O O . PHE A 1 396 ? 3.186 4.155 16.558 1.00 91.25 396 PHE A O 1
ATOM 3018 N N . LEU A 1 397 ? 2.713 2.208 17.615 1.00 89.00 397 LEU A N 1
ATOM 3019 C CA . LEU A 1 397 ? 3.899 2.087 18.448 1.00 89.00 397 LEU A CA 1
ATOM 3020 C C . LEU A 1 397 ? 4.881 1.117 17.778 1.00 89.00 397 LEU A C 1
ATOM 3022 O O . LEU A 1 397 ? 4.448 0.054 17.337 1.00 89.00 397 LEU A O 1
ATOM 3026 N N . PRO A 1 398 ? 6.185 1.439 17.715 1.00 89.50 398 PRO A N 1
ATOM 3027 C CA . PRO A 1 398 ? 7.190 0.597 17.069 1.00 89.50 398 PRO A CA 1
ATOM 3028 C C . PRO A 1 398 ? 7.616 -0.574 17.975 1.00 89.50 398 PRO A C 1
ATOM 3030 O O . PRO A 1 398 ? 8.792 -0.728 18.295 1.00 89.50 398 PRO A O 1
ATOM 3033 N N . ASP A 1 399 ? 6.650 -1.368 18.431 1.00 88.38 399 ASP A N 1
ATOM 3034 C CA . ASP A 1 399 ? 6.848 -2.568 19.241 1.00 88.38 399 ASP A CA 1
ATOM 3035 C C . ASP A 1 399 ? 5.895 -3.690 18.798 1.00 88.38 399 ASP A C 1
ATOM 3037 O O . ASP A 1 399 ? 4.966 -3.467 18.019 1.00 88.38 399 ASP A O 1
ATOM 3041 N N . ASP A 1 400 ? 6.112 -4.901 19.308 1.00 84.44 400 ASP A N 1
ATOM 3042 C CA . ASP A 1 400 ? 5.403 -6.111 18.872 1.00 84.44 400 ASP A CA 1
ATOM 3043 C C . ASP A 1 400 ? 3.878 -6.045 19.103 1.00 84.44 400 ASP A C 1
ATOM 3045 O O . ASP A 1 400 ? 3.117 -6.798 18.494 1.00 84.44 400 ASP A O 1
ATOM 3049 N N . THR A 1 401 ? 3.386 -5.103 19.922 1.00 85.12 401 THR A N 1
ATOM 3050 C CA . THR A 1 401 ? 1.945 -4.957 20.180 1.00 85.12 401 THR A CA 1
ATOM 3051 C C . THR A 1 401 ? 1.156 -4.517 18.948 1.00 85.12 401 THR A C 1
ATOM 3053 O O . THR A 1 401 ? -0.073 -4.643 18.941 1.00 85.12 401 THR A O 1
ATOM 3056 N N . ILE A 1 402 ? 1.822 -3.986 17.914 1.00 90.25 402 ILE A N 1
ATOM 3057 C CA . ILE A 1 402 ? 1.166 -3.630 16.651 1.00 90.25 402 ILE A CA 1
ATOM 3058 C C . ILE A 1 402 ? 0.677 -4.864 15.895 1.00 90.25 402 ILE A C 1
ATOM 3060 O O . ILE A 1 402 ? -0.432 -4.848 15.364 1.00 90.25 402 ILE A O 1
ATOM 3064 N N . ARG A 1 403 ? 1.447 -5.956 15.911 1.00 89.44 403 ARG A N 1
ATOM 3065 C CA . ARG A 1 403 ? 1.073 -7.209 15.254 1.00 89.44 403 ARG A CA 1
ATOM 3066 C C . ARG A 1 403 ? -0.197 -7.783 15.877 1.00 89.44 403 ARG A C 1
ATOM 3068 O O . ARG A 1 403 ? -1.179 -8.022 15.178 1.00 89.44 403 ARG A O 1
ATOM 3075 N N . ASP A 1 404 ? -0.214 -7.899 17.206 1.00 84.12 404 ASP A N 1
ATOM 3076 C CA . ASP A 1 404 ? -1.384 -8.360 17.966 1.00 84.12 404 ASP A CA 1
ATOM 3077 C C . ASP A 1 404 ? -2.616 -7.489 17.701 1.00 84.12 404 ASP A C 1
ATOM 3079 O O . AS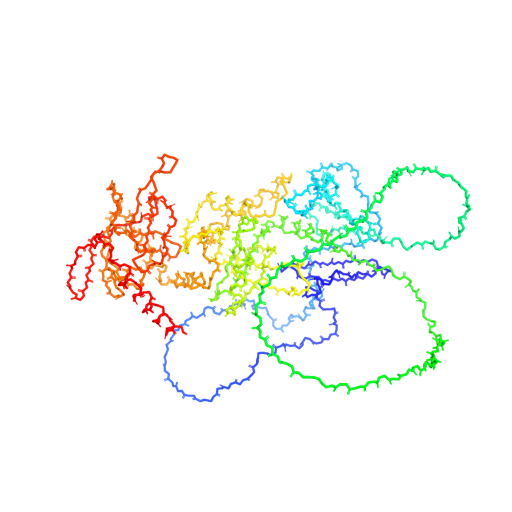P A 1 404 ? -3.741 -7.977 17.590 1.00 84.12 404 ASP A O 1
ATOM 3083 N N . TYR A 1 405 ? -2.409 -6.173 17.627 1.00 85.25 405 TYR A N 1
ATOM 3084 C CA . TYR A 1 405 ? -3.475 -5.211 17.397 1.00 85.25 405 TYR A CA 1
ATOM 3085 C C . TYR A 1 405 ? -4.187 -5.428 16.060 1.00 85.25 405 TYR A C 1
ATOM 3087 O O . TYR A 1 405 ? -5.418 -5.350 16.025 1.00 85.25 405 TYR A O 1
ATOM 3095 N N . LEU A 1 406 ? -3.425 -5.683 14.995 1.00 87.44 406 LEU A N 1
ATOM 3096 C CA . LEU A 1 406 ? -3.959 -5.928 13.657 1.00 87.44 406 LEU A CA 1
ATOM 3097 C C . LEU A 1 406 ? -4.634 -7.308 13.599 1.00 87.44 406 LEU A C 1
ATOM 3099 O O . LEU A 1 406 ? -5.833 -7.389 13.338 1.00 87.44 406 LEU A O 1
ATOM 3103 N N . MET A 1 407 ? -3.947 -8.363 14.049 1.00 82.62 407 MET A N 1
ATOM 3104 C CA . MET A 1 407 ? -4.476 -9.737 14.050 1.00 82.62 407 MET A CA 1
ATOM 3105 C C . MET A 1 407 ? -5.799 -9.903 14.818 1.00 82.62 407 MET A C 1
ATOM 3107 O O . MET A 1 407 ? -6.675 -10.672 14.421 1.00 82.62 407 MET A O 1
ATOM 3111 N N . LEU A 1 408 ? -5.999 -9.176 15.925 1.00 75.88 408 LEU A N 1
ATOM 3112 C CA . LEU A 1 408 ? -7.204 -9.312 16.756 1.00 75.88 408 LEU A CA 1
ATOM 3113 C C . LEU A 1 408 ? -8.516 -8.934 16.049 1.00 75.88 408 LEU A C 1
ATOM 3115 O O . LEU A 1 408 ? -9.589 -9.326 16.534 1.00 75.88 408 LEU A O 1
ATOM 3119 N N . ARG A 1 409 ? -8.446 -8.163 14.959 1.00 67.06 409 ARG A N 1
ATOM 3120 C CA . ARG A 1 409 ? -9.604 -7.571 14.268 1.00 67.06 409 ARG A CA 1
ATOM 3121 C C . ARG A 1 409 ? -9.933 -8.214 12.926 1.00 67.06 409 ARG A C 1
ATOM 3123 O O . ARG A 1 409 ? -10.793 -7.715 12.205 1.00 67.06 409 ARG A O 1
ATOM 3130 N N . GLU A 1 410 ? -9.281 -9.325 12.617 1.00 62.62 410 GLU A N 1
ATOM 3131 C CA . GLU A 1 410 ? -9.271 -9.873 11.262 1.00 62.62 410 GLU A CA 1
ATOM 3132 C C . GLU A 1 410 ? -9.913 -11.253 11.127 1.00 62.62 410 GLU A C 1
ATOM 3134 O O . GLU A 1 410 ? -9.785 -11.900 10.093 1.00 62.62 410 GLU A O 1
ATOM 3139 N N . THR A 1 411 ? -10.678 -11.707 12.124 1.00 68.25 411 THR A N 1
ATOM 3140 C CA . THR A 1 411 ? -11.589 -12.833 11.877 1.00 68.25 411 THR A CA 1
ATOM 3141 C C . THR A 1 411 ? -12.840 -12.315 11.166 1.00 68.25 411 THR A C 1
ATOM 3143 O O . THR A 1 411 ? -13.466 -11.363 11.641 1.00 68.25 411 THR A O 1
ATOM 3146 N N . GLU A 1 412 ? -13.216 -12.937 10.045 1.00 69.88 412 GLU A N 1
ATOM 3147 C CA . GLU A 1 412 ? -14.391 -12.548 9.241 1.00 69.88 412 GLU A CA 1
ATOM 3148 C C . GLU A 1 412 ? -15.656 -12.431 10.099 1.00 69.88 412 GLU A C 1
ATOM 3150 O O . GLU A 1 412 ? -16.396 -11.455 10.002 1.00 69.88 412 GLU A O 1
ATOM 3155 N N . GLU A 1 413 ? -15.844 -13.358 11.040 1.00 75.81 413 GLU A N 1
ATOM 3156 C CA . GLU A 1 413 ? -16.946 -13.329 12.004 1.00 75.81 413 GLU A CA 1
ATOM 3157 C C . GLU A 1 413 ? -16.991 -12.033 12.828 1.00 75.81 413 GLU A C 1
ATOM 3159 O O . GLU A 1 413 ? -18.057 -11.446 13.023 1.00 75.81 413 GLU A O 1
ATOM 3164 N N . LYS A 1 414 ? -15.835 -11.548 13.311 1.00 75.38 414 LYS A N 1
ATOM 3165 C CA . LYS A 1 414 ? -15.765 -10.306 14.098 1.00 75.38 414 LYS A CA 1
ATOM 3166 C C . LYS A 1 414 ? -16.051 -9.095 13.227 1.00 75.38 414 LYS A C 1
ATOM 3168 O O . LYS A 1 414 ? -16.707 -8.166 13.698 1.00 75.38 414 LYS A O 1
ATOM 3173 N N . GLN A 1 415 ? -15.578 -9.108 11.985 1.00 77.88 415 GLN A N 1
ATOM 3174 C CA . GLN A 1 415 ? -15.817 -8.029 11.034 1.00 77.88 415 GLN A CA 1
ATOM 3175 C C . GLN A 1 415 ? -17.300 -7.944 10.671 1.00 77.88 415 GLN A C 1
ATOM 3177 O O . GLN A 1 415 ? -17.887 -6.868 10.773 1.00 77.88 415 GLN A O 1
ATOM 3182 N N . LEU A 1 416 ? -17.935 -9.076 10.353 1.00 82.50 416 LEU A N 1
ATOM 3183 C CA . LEU A 1 416 ? -19.363 -9.150 10.050 1.00 82.50 416 LEU A CA 1
ATOM 3184 C C . LEU A 1 416 ? -20.220 -8.733 11.252 1.00 82.50 416 LEU A C 1
ATOM 3186 O O . LEU A 1 416 ? -21.149 -7.928 11.116 1.00 82.50 416 LEU A O 1
ATOM 3190 N N . ALA A 1 417 ? -19.881 -9.216 12.450 1.00 85.00 417 ALA A N 1
ATOM 3191 C CA . ALA A 1 417 ? -20.556 -8.816 13.680 1.00 85.00 417 ALA A CA 1
ATOM 3192 C C . ALA A 1 417 ? -20.415 -7.307 13.928 1.00 85.00 417 ALA A C 1
ATOM 3194 O O . ALA A 1 417 ? -21.396 -6.626 14.234 1.00 85.00 417 ALA A O 1
ATOM 3195 N N . ALA A 1 418 ? -19.215 -6.751 13.755 1.00 86.50 418 ALA A N 1
ATOM 3196 C CA . ALA A 1 418 ? -18.986 -5.328 13.945 1.00 86.50 418 ALA A CA 1
ATOM 3197 C C . ALA A 1 418 ? -19.703 -4.472 12.892 1.00 86.50 418 ALA A C 1
ATOM 3199 O O . ALA A 1 418 ? -20.296 -3.455 13.253 1.00 86.50 418 ALA A O 1
ATOM 3200 N N . ALA A 1 419 ? -19.706 -4.888 11.623 1.00 87.06 419 ALA A N 1
ATOM 3201 C CA . ALA A 1 419 ? -20.446 -4.230 10.550 1.00 87.06 419 ALA A CA 1
ATOM 3202 C C . ALA A 1 419 ? -21.952 -4.204 10.850 1.00 87.06 419 ALA A C 1
ATOM 3204 O O . ALA A 1 419 ? -22.583 -3.153 10.738 1.00 87.06 419 ALA A O 1
ATOM 3205 N N . THR A 1 420 ? -22.502 -5.319 11.341 1.00 90.50 420 THR A N 1
ATOM 3206 C CA . THR A 1 420 ? -23.906 -5.422 11.766 1.00 90.50 420 THR A CA 1
ATOM 3207 C C . THR A 1 420 ? -24.224 -4.437 12.893 1.00 90.50 420 THR A C 1
ATOM 3209 O O . THR A 1 420 ? -25.196 -3.687 12.811 1.00 90.50 420 THR A O 1
ATOM 3212 N N . VAL A 1 421 ? -23.377 -4.374 13.928 1.00 91.81 421 VAL A N 1
ATOM 3213 C CA . VAL A 1 421 ? -23.537 -3.424 15.045 1.00 91.81 421 VAL A CA 1
ATOM 3214 C C . VAL A 1 421 ? -23.482 -1.976 14.549 1.00 91.81 421 VAL A C 1
ATOM 3216 O O . VAL A 1 421 ? -24.318 -1.161 14.935 1.00 91.81 421 VAL A O 1
ATOM 3219 N N . ILE A 1 422 ? -22.516 -1.649 13.686 1.00 90.56 422 ILE A N 1
ATOM 3220 C CA . ILE A 1 422 ? -22.359 -0.309 13.108 1.00 90.56 422 ILE A CA 1
ATOM 3221 C C . ILE A 1 422 ? -23.590 0.076 12.277 1.00 90.56 422 ILE A C 1
ATOM 3223 O O . ILE A 1 422 ? -24.081 1.195 12.426 1.00 90.56 422 ILE A O 1
ATOM 3227 N N . GLY A 1 423 ? -24.102 -0.835 11.444 1.00 91.25 423 GLY A N 1
ATOM 3228 C CA . GLY A 1 423 ? -25.305 -0.622 10.636 1.00 91.25 423 GLY A CA 1
ATOM 3229 C C . GLY A 1 423 ? -26.538 -0.360 11.500 1.00 91.25 423 GLY A C 1
ATOM 3230 O O . GLY A 1 423 ? -27.197 0.664 11.339 1.00 91.25 423 GLY A O 1
ATOM 3231 N N . MET A 1 424 ? -26.782 -1.209 12.504 1.00 93.50 424 MET A N 1
ATOM 3232 C CA . MET A 1 424 ? -27.895 -1.036 13.446 1.00 93.50 424 MET A CA 1
ATOM 3233 C C . MET A 1 424 ? -27.829 0.300 14.202 1.00 93.50 424 MET A C 1
ATOM 3235 O O . MET A 1 424 ? -28.849 0.972 14.353 1.00 93.50 424 MET A 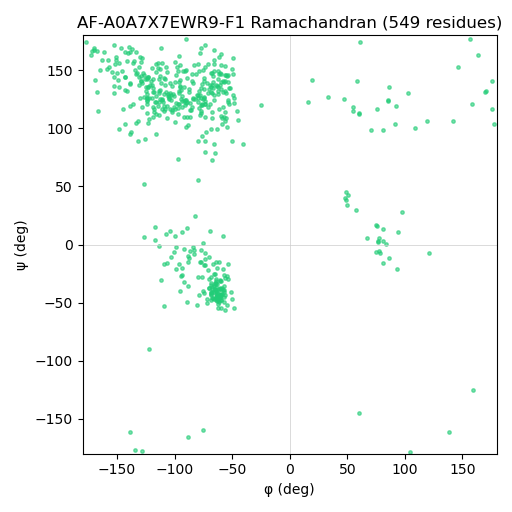O 1
ATOM 3239 N N . LEU A 1 425 ? -26.640 0.713 14.656 1.00 92.69 425 LEU A N 1
ATOM 3240 C CA . LEU A 1 425 ? -26.449 2.018 15.300 1.00 92.69 425 LEU A CA 1
ATOM 3241 C C . LEU A 1 425 ? -26.704 3.177 14.324 1.00 92.69 425 LEU A C 1
ATOM 3243 O O . LEU A 1 425 ? -27.297 4.181 14.719 1.00 92.69 425 LEU A O 1
ATOM 3247 N N . GLY A 1 426 ? -26.295 3.033 13.059 1.00 89.75 426 GLY A N 1
ATOM 3248 C CA . GLY A 1 426 ? -26.559 3.998 11.987 1.00 89.75 426 GLY A CA 1
ATOM 3249 C C . GLY A 1 426 ? -28.049 4.164 11.673 1.00 89.75 426 GLY A C 1
ATOM 3250 O O . GLY A 1 426 ? -28.498 5.278 11.419 1.00 89.75 426 GLY A O 1
ATOM 3251 N N . GLU A 1 427 ? -28.831 3.090 11.791 1.00 91.69 427 GLU A N 1
ATOM 3252 C CA . GLU A 1 427 ? -30.299 3.100 11.687 1.00 91.69 427 GLU A CA 1
ATOM 3253 C C . GLU A 1 427 ? -31.006 3.669 12.932 1.00 91.69 427 GLU A C 1
ATOM 3255 O O . GLU A 1 427 ? -32.235 3.689 13.004 1.00 91.69 427 GLU A O 1
ATOM 3260 N N . GLY A 1 428 ? -30.260 4.108 13.949 1.00 90.81 428 GLY A N 1
ATOM 3261 C CA . GLY A 1 428 ? -30.839 4.633 15.184 1.00 90.81 428 GLY A CA 1
ATOM 3262 C C . GLY A 1 428 ? -31.274 3.554 16.184 1.00 90.81 428 GLY A C 1
ATOM 3263 O O . GLY A 1 428 ? -31.965 3.867 17.157 1.00 90.81 428 GLY A O 1
ATOM 3264 N N . ARG A 1 429 ? -30.861 2.293 16.006 1.00 93.31 429 ARG A N 1
ATOM 3265 C CA . ARG A 1 429 ? -31.168 1.207 16.949 1.00 93.31 429 ARG A CA 1
ATOM 3266 C C . ARG A 1 429 ? -30.157 1.159 18.087 1.00 93.31 429 ARG A C 1
ATOM 3268 O O . ARG A 1 429 ? -28.972 1.422 17.913 1.00 93.31 429 ARG A O 1
ATOM 3275 N N . THR A 1 430 ? -30.624 0.772 19.270 1.00 94.12 430 THR A N 1
ATOM 3276 C CA . THR A 1 430 ? -29.749 0.452 20.406 1.00 94.12 430 THR A CA 1
ATOM 3277 C C . THR A 1 430 ? -29.350 -1.017 20.331 1.00 94.12 430 THR A C 1
ATOM 3279 O O . THR A 1 430 ? -30.205 -1.873 20.119 1.00 94.12 430 THR A O 1
ATOM 3282 N N . VAL A 1 431 ? -28.064 -1.308 20.518 1.00 95.00 431 VAL A N 1
ATOM 3283 C CA . VAL A 1 431 ? -27.495 -2.651 20.352 1.00 95.00 431 VAL A CA 1
ATOM 3284 C C . VAL A 1 431 ? -26.857 -3.116 21.656 1.00 95.00 431 VAL A C 1
ATOM 3286 O O . VAL A 1 431 ? -26.208 -2.334 22.349 1.00 95.00 431 VAL A O 1
ATOM 3289 N N . ALA A 1 432 ? -27.024 -4.394 21.994 1.00 93.56 432 ALA A N 1
ATOM 3290 C CA . ALA A 1 432 ? -26.320 -5.036 23.097 1.00 93.56 432 ALA A CA 1
ATOM 3291 C C . ALA A 1 432 ? -25.223 -5.952 22.544 1.00 93.56 432 ALA A C 1
ATOM 3293 O O . ALA A 1 432 ? -25.492 -6.788 21.687 1.00 93.56 432 ALA A O 1
ATOM 3294 N N . VAL A 1 433 ? -23.993 -5.796 23.032 1.00 93.00 433 VAL A N 1
ATOM 3295 C CA . VAL A 1 433 ? -22.837 -6.595 22.600 1.00 93.00 433 VAL A CA 1
ATOM 3296 C C . VAL A 1 433 ? -22.100 -7.172 23.798 1.00 93.00 433 VAL A C 1
ATOM 3298 O O . VAL A 1 433 ? -21.981 -6.516 24.832 1.00 93.00 433 VAL A O 1
ATOM 3301 N N . THR A 1 434 ? -21.563 -8.379 23.664 1.00 91.44 434 THR A N 1
ATOM 3302 C CA . THR A 1 434 ? -20.701 -8.967 24.694 1.00 91.44 434 THR A CA 1
ATOM 3303 C C . THR A 1 434 ? -19.282 -8.430 24.541 1.00 91.44 434 THR A C 1
ATOM 3305 O O . THR A 1 434 ? -18.677 -8.523 23.474 1.00 91.44 434 THR A O 1
ATOM 3308 N N . ALA A 1 435 ? -18.728 -7.855 25.605 1.00 88.06 435 ALA A N 1
ATOM 3309 C CA . ALA A 1 435 ? -17.353 -7.383 25.608 1.00 88.06 435 ALA A CA 1
ATOM 3310 C C . ALA A 1 435 ? -16.388 -8.577 25.556 1.00 88.06 435 ALA A C 1
ATOM 3312 O O . ALA A 1 435 ? -16.398 -9.419 26.448 1.00 88.06 435 ALA A O 1
ATOM 3313 N N . GLY A 1 436 ? -15.536 -8.643 24.531 1.00 80.75 436 GLY A N 1
ATOM 3314 C CA . GLY A 1 436 ? -14.476 -9.661 24.430 1.00 80.75 436 GLY A CA 1
ATOM 3315 C C . GLY A 1 436 ? -13.092 -9.174 24.875 1.00 80.75 436 GLY A C 1
ATOM 3316 O O . GLY A 1 436 ? -12.221 -9.972 25.200 1.00 80.75 436 GLY A O 1
ATOM 3317 N N . GLY A 1 437 ? -12.870 -7.856 24.891 1.00 77.81 437 GLY A N 1
ATOM 3318 C CA . GLY A 1 437 ? -11.556 -7.257 25.133 1.00 77.81 437 GLY A CA 1
ATOM 3319 C C . GLY A 1 437 ? -11.301 -6.839 26.583 1.00 77.81 437 GLY A C 1
ATOM 3320 O O . GLY A 1 437 ? -12.218 -6.616 27.371 1.00 77.81 437 GLY A O 1
ATOM 3321 N N . PHE A 1 438 ? -10.022 -6.642 26.909 1.00 81.56 438 PHE A N 1
ATOM 3322 C CA . PHE A 1 438 ? -9.570 -6.186 28.230 1.00 81.56 438 PHE A CA 1
ATOM 3323 C C . PHE A 1 438 ? -9.276 -4.677 28.305 1.00 81.56 438 PHE A C 1
ATOM 3325 O O . PHE A 1 438 ? -8.925 -4.178 29.372 1.00 81.56 438 PHE A O 1
ATOM 3332 N N . SER A 1 439 ? -9.409 -3.924 27.205 1.00 82.69 439 SER A N 1
ATOM 3333 C CA . SER A 1 439 ? -8.997 -2.508 27.138 1.00 82.69 439 SER A CA 1
ATOM 3334 C C . SER A 1 439 ? -9.726 -1.608 28.140 1.00 82.69 439 SER A C 1
ATOM 3336 O O . SER A 1 439 ? -9.154 -0.637 28.633 1.00 82.69 439 SER A O 1
ATOM 3338 N N . MET A 1 440 ? -10.971 -1.945 28.473 1.00 88.50 440 MET A N 1
ATOM 3339 C CA . MET A 1 440 ? -11.822 -1.201 29.403 1.00 88.50 440 MET A CA 1
ATOM 3340 C C . MET A 1 440 ? -11.866 -1.796 30.808 1.00 88.50 440 MET A C 1
ATOM 3342 O O . MET A 1 440 ? -12.635 -1.323 31.648 1.00 88.50 440 MET A O 1
ATOM 3346 N N . TRP A 1 441 ? -11.041 -2.801 31.097 1.00 84.88 441 TRP A N 1
ATOM 3347 C CA . TRP A 1 441 ? -10.956 -3.351 32.441 1.00 84.88 441 TRP A CA 1
ATOM 3348 C C . TRP A 1 441 ? -10.432 -2.271 33.412 1.00 84.88 441 TRP A C 1
ATOM 3350 O O . TRP A 1 441 ? -9.500 -1.543 33.064 1.00 84.88 441 TRP A O 1
ATOM 3360 N N . PRO A 1 442 ? -10.992 -2.127 34.630 1.00 83.88 442 PRO A N 1
ATOM 3361 C CA . PRO A 1 442 ? -12.037 -2.956 35.250 1.00 83.88 442 PRO A CA 1
ATOM 3362 C C . PRO A 1 442 ? -13.477 -2.469 35.015 1.00 83.88 442 PRO A C 1
ATOM 3364 O O . PRO A 1 442 ? -14.416 -3.119 35.489 1.00 83.88 442 PRO A O 1
ATOM 3367 N N . ALA A 1 443 ? -13.667 -1.325 34.350 1.00 87.94 443 ALA A N 1
ATOM 3368 C CA . ALA A 1 443 ? -14.988 -0.738 34.133 1.00 87.94 443 ALA A CA 1
ATOM 3369 C C . ALA A 1 443 ? -15.894 -1.668 33.319 1.00 87.94 443 ALA A C 1
ATOM 3371 O O . ALA A 1 443 ? -17.035 -1.894 33.718 1.00 87.94 443 ALA A O 1
ATOM 3372 N N . ILE A 1 444 ? -15.358 -2.260 32.251 1.00 89.12 444 ILE A N 1
ATOM 3373 C CA . ILE A 1 444 ? -16.000 -3.303 31.446 1.00 89.12 444 ILE A CA 1
ATOM 3374 C C . ILE A 1 444 ? -15.060 -4.509 31.422 1.00 89.12 444 ILE A C 1
ATOM 3376 O O . ILE A 1 444 ? -13.863 -4.362 31.169 1.00 89.12 444 ILE A O 1
ATOM 3380 N N . ARG A 1 445 ? -15.588 -5.690 31.733 1.00 88.44 445 ARG A N 1
ATOM 3381 C CA . ARG A 1 445 ? -14.857 -6.959 31.785 1.00 88.44 445 ARG A CA 1
ATOM 3382 C C . ARG A 1 445 ? -15.251 -7.836 30.598 1.00 88.44 445 ARG A C 1
ATOM 3384 O O . ARG A 1 445 ? -16.387 -7.729 30.136 1.00 88.44 445 ARG A O 1
ATOM 3391 N N . PRO A 1 446 ? -14.361 -8.729 30.142 1.00 85.19 446 PRO A N 1
ATOM 3392 C CA . PRO A 1 446 ? -14.754 -9.776 29.213 1.00 85.19 446 PRO A CA 1
ATOM 3393 C C . PRO A 1 446 ? -15.971 -10.550 29.734 1.00 85.19 446 PRO A C 1
ATOM 3395 O O . PRO A 1 446 ? -16.028 -10.883 30.919 1.00 85.19 446 PRO A O 1
ATOM 3398 N N . GLY A 1 447 ? -16.947 -10.788 28.861 1.00 86.06 447 GLY A N 1
ATOM 3399 C CA . GLY A 1 447 ? -18.230 -11.411 29.192 1.00 86.06 447 GLY A CA 1
ATOM 3400 C C . GLY A 1 447 ? -19.313 -10.447 29.694 1.00 86.06 447 GLY A C 1
ATOM 3401 O O . GLY A 1 447 ? -20.475 -10.841 29.753 1.00 86.06 447 GLY A O 1
ATOM 3402 N N . ASP A 1 448 ? -18.988 -9.190 30.018 1.00 92.44 448 ASP A N 1
ATOM 3403 C CA . ASP A 1 448 ? -20.019 -8.188 30.310 1.00 92.44 448 ASP A CA 1
ATOM 3404 C C . ASP A 1 448 ? -20.833 -7.888 29.040 1.00 92.44 448 ASP A C 1
ATOM 3406 O O . ASP A 1 448 ? -20.272 -7.719 27.956 1.00 92.44 448 ASP A O 1
ATOM 3410 N N . MET A 1 449 ? -22.150 -7.735 29.179 1.00 94.25 449 MET A N 1
ATOM 3411 C CA . MET A 1 449 ? -23.006 -7.267 28.090 1.00 94.25 449 MET A CA 1
ATOM 3412 C C . MET A 1 449 ? -23.103 -5.741 28.141 1.00 94.25 449 MET A C 1
ATOM 3414 O O . MET A 1 449 ? -23.471 -5.160 29.159 1.00 94.25 449 MET A O 1
ATOM 3418 N N . VAL A 1 450 ? -22.767 -5.072 27.047 1.00 95.00 450 VAL A N 1
ATOM 3419 C CA . VAL A 1 450 ? -22.718 -3.614 26.945 1.00 95.00 450 VAL A CA 1
ATOM 3420 C C . VAL A 1 450 ? -23.829 -3.134 26.030 1.00 95.00 450 VAL A C 1
ATOM 3422 O O . VAL A 1 450 ? -23.911 -3.553 24.880 1.00 95.00 450 VAL A O 1
ATOM 3425 N N . VAL A 1 451 ? -24.656 -2.220 26.531 1.00 94.44 451 VAL A N 1
ATOM 3426 C CA . VAL A 1 451 ? -25.726 -1.587 25.756 1.00 94.44 451 VAL A CA 1
ATOM 3427 C C . VAL A 1 451 ? -25.202 -0.286 25.160 1.00 94.44 451 VAL A C 1
ATOM 3429 O O . VAL A 1 451 ? -24.812 0.631 25.890 1.00 94.44 451 VAL A O 1
ATOM 3432 N N . ILE A 1 452 ? -25.196 -0.211 23.834 1.00 94.69 452 ILE A N 1
ATOM 3433 C CA . ILE A 1 452 ? -24.684 0.899 23.037 1.00 94.69 452 ILE A CA 1
ATOM 3434 C C . ILE A 1 452 ? -25.860 1.549 22.317 1.00 94.69 452 ILE A C 1
ATOM 3436 O O . ILE A 1 452 ? -26.582 0.905 21.562 1.00 94.69 452 ILE A O 1
ATOM 3440 N N . SER A 1 453 ? -26.039 2.840 22.556 1.00 92.75 453 SER A N 1
ATOM 3441 C CA . SER A 1 453 ? -27.016 3.669 21.850 1.00 92.75 453 SER A CA 1
ATOM 3442 C C . SER A 1 453 ? -26.377 4.401 20.670 1.00 92.75 453 SER A C 1
ATOM 3444 O O . SER A 1 453 ? -25.175 4.687 20.726 1.00 92.75 453 SER A O 1
ATOM 3446 N N . PRO A 1 454 ? -27.158 4.760 19.638 1.00 90.06 454 PRO A N 1
ATOM 3447 C CA . PRO A 1 454 ? -26.700 5.631 18.564 1.00 90.06 454 PRO A CA 1
ATOM 3448 C C . PRO A 1 454 ? -26.128 6.939 19.108 1.00 90.06 454 PRO A C 1
ATOM 3450 O O . PRO A 1 454 ? -26.615 7.494 20.099 1.00 90.06 454 PRO A O 1
ATOM 3453 N N . HIS A 1 455 ? -25.109 7.473 18.439 1.00 80.38 455 HIS A N 1
ATOM 3454 C CA . HIS A 1 455 ? -24.610 8.804 18.762 1.00 80.38 455 HIS A CA 1
ATOM 3455 C C . HIS A 1 455 ? -25.592 9.878 18.258 1.00 80.38 455 HIS A C 1
ATOM 3457 O O . HIS A 1 455 ? -25.487 10.352 17.133 1.00 80.38 455 HIS A O 1
ATOM 3463 N N . GLY A 1 456 ? -26.564 10.262 19.092 1.00 66.00 456 GLY A N 1
ATOM 3464 C CA . GLY A 1 456 ? -27.405 11.442 18.853 1.00 66.00 456 GLY A CA 1
ATOM 3465 C C . GLY A 1 456 ? -26.647 12.756 19.097 1.00 66.00 456 GLY A C 1
ATOM 3466 O O . GLY A 1 456 ? -25.559 12.752 19.671 1.00 66.00 456 GLY A O 1
ATOM 3467 N N . ALA A 1 457 ? -27.248 13.899 18.742 1.00 52.28 457 ALA A N 1
ATOM 3468 C CA . ALA A 1 457 ? -26.679 15.259 18.847 1.00 52.28 457 ALA A CA 1
ATOM 3469 C C . ALA A 1 457 ? -26.234 15.719 20.265 1.00 52.28 457 ALA A C 1
ATOM 3471 O O . ALA A 1 457 ? -25.859 16.877 20.465 1.00 52.28 457 ALA A O 1
ATOM 3472 N N . GLY A 1 458 ? -26.247 14.834 21.266 1.00 59.00 458 GLY A N 1
ATOM 3473 C CA . GLY A 1 458 ? -25.707 15.081 22.599 1.00 59.00 458 GLY A CA 1
ATOM 3474 C C . GLY A 1 458 ? -24.211 15.418 22.573 1.00 59.00 458 GLY A C 1
ATOM 3475 O O . GLY A 1 458 ? -23.438 14.944 21.737 1.00 59.00 458 GLY A O 1
ATOM 3476 N N . GLN A 1 459 ? -23.756 16.273 23.491 1.00 68.38 459 GLN A N 1
ATOM 3477 C CA . GLN A 1 459 ? -22.338 16.627 23.566 1.00 68.38 459 GLN A CA 1
ATOM 3478 C C . GLN A 1 459 ? -21.507 15.480 24.155 1.00 68.38 459 GLN A C 1
ATOM 3480 O O . GLN A 1 459 ? -21.710 15.077 25.297 1.00 68.38 459 GLN A O 1
ATOM 3485 N N . ALA A 1 460 ? -20.530 15.009 23.375 1.00 80.19 460 ALA A N 1
ATOM 3486 C CA . ALA A 1 460 ? -19.412 14.220 23.866 1.00 80.19 460 ALA A CA 1
ATOM 3487 C C . ALA A 1 460 ? -18.727 14.990 25.005 1.00 80.19 460 ALA A C 1
ATOM 3489 O O . ALA A 1 460 ? -18.332 16.146 24.823 1.00 80.19 460 ALA A O 1
ATOM 3490 N N . ALA A 1 461 ? -18.619 14.356 26.167 1.00 86.81 461 ALA A N 1
ATOM 3491 C CA . ALA A 1 461 ? -18.106 14.933 27.399 1.00 86.81 461 ALA A CA 1
ATOM 3492 C C . ALA A 1 461 ? -17.127 13.969 28.077 1.00 86.81 461 ALA A C 1
ATOM 3494 O O . ALA A 1 461 ? -17.245 12.746 27.968 1.00 86.81 461 ALA A O 1
ATOM 3495 N N . ALA A 1 462 ? -16.161 14.530 28.806 1.00 89.75 462 ALA A N 1
ATOM 3496 C CA . ALA A 1 462 ? -15.205 13.736 29.565 1.00 89.75 462 ALA A CA 1
ATOM 3497 C C . ALA A 1 462 ? -15.920 12.819 30.577 1.00 89.75 462 ALA A C 1
ATOM 3499 O O . ALA A 1 462 ? -16.911 13.195 31.202 1.00 89.75 462 ALA A O 1
ATOM 3500 N N . GLY A 1 463 ? -15.411 11.598 30.721 1.00 88.69 463 GLY A N 1
ATOM 3501 C CA . GLY A 1 463 ? -15.960 10.541 31.566 1.00 88.69 463 GLY A CA 1
ATOM 3502 C C . GLY A 1 463 ? -16.917 9.585 30.852 1.00 88.69 463 GLY A C 1
ATOM 3503 O O . GLY A 1 463 ? -17.074 8.458 31.320 1.00 88.69 463 GLY A O 1
ATOM 3504 N N . GLN A 1 464 ? -17.514 9.973 29.719 1.00 91.56 464 GLN A N 1
ATOM 3505 C CA . GLN A 1 464 ? -18.385 9.087 28.936 1.00 91.56 464 GLN A CA 1
ATOM 3506 C C . GLN A 1 464 ? -17.593 7.946 28.286 1.00 91.56 464 GLN A C 1
ATOM 3508 O O . GLN A 1 464 ? -16.436 8.128 27.912 1.00 91.56 464 GLN A O 1
ATOM 3513 N N . ILE A 1 465 ? -18.224 6.778 28.135 1.00 94.00 465 ILE A N 1
ATOM 3514 C CA . ILE A 1 465 ? -17.674 5.648 27.378 1.00 94.00 465 ILE A CA 1
ATOM 3515 C C . ILE A 1 465 ? -18.361 5.614 26.016 1.00 94.00 465 ILE A C 1
ATOM 3517 O O . ILE A 1 465 ? -19.590 5.667 25.928 1.00 94.00 465 ILE A O 1
ATOM 3521 N N . VAL A 1 466 ? -17.558 5.543 24.964 1.00 93.69 466 VAL A N 1
ATOM 3522 C CA . VAL A 1 466 ? -18.002 5.624 23.575 1.00 93.69 466 VAL A CA 1
ATOM 3523 C C . VAL A 1 466 ? -17.489 4.439 22.781 1.00 93.69 466 VAL A C 1
ATOM 3525 O O . VAL A 1 466 ? -16.389 3.949 23.036 1.00 93.69 466 VAL A O 1
ATOM 3528 N N . ALA A 1 467 ? -18.295 3.989 21.826 1.00 93.31 467 ALA A N 1
ATOM 3529 C CA . ALA A 1 467 ? -17.873 3.069 20.788 1.00 93.31 467 ALA A CA 1
ATOM 3530 C C . ALA A 1 467 ? -17.235 3.883 19.657 1.00 93.31 467 ALA A C 1
ATOM 3532 O O . ALA A 1 467 ? -17.882 4.751 19.069 1.00 93.31 467 ALA A O 1
ATOM 3533 N N . LEU A 1 468 ? -15.959 3.622 19.391 1.00 91.06 468 LEU A N 1
ATOM 3534 C CA . LEU A 1 468 ? -15.159 4.268 18.357 1.00 91.06 468 LEU A CA 1
ATOM 3535 C C . LEU A 1 468 ? -14.970 3.305 17.198 1.00 91.06 468 LEU A C 1
ATOM 3537 O O . LEU A 1 468 ? -14.521 2.177 17.416 1.00 91.06 468 LEU A O 1
ATOM 3541 N N . ARG A 1 469 ? -15.252 3.766 15.980 1.00 88.12 469 ARG A N 1
ATOM 3542 C CA . ARG A 1 469 ? -14.939 3.028 14.758 1.00 88.12 469 ARG A CA 1
ATOM 3543 C C . ARG A 1 469 ? -13.435 2.781 14.682 1.00 88.12 469 ARG A C 1
ATOM 3545 O O . ARG A 1 469 ? -12.638 3.692 14.911 1.00 88.12 469 ARG A O 1
ATOM 3552 N N . ARG A 1 470 ? -13.064 1.547 14.365 1.00 86.62 470 ARG A N 1
ATOM 3553 C CA . ARG A 1 470 ? -11.696 1.115 14.075 1.00 86.62 470 ARG A CA 1
ATOM 3554 C C . ARG A 1 470 ? -11.715 0.270 12.815 1.00 86.62 470 ARG A C 1
ATOM 3556 O O . ARG A 1 470 ? -12.778 -0.165 12.377 1.00 86.62 470 ARG A O 1
ATOM 3563 N N . ASP A 1 471 ? -10.547 0.039 12.242 1.00 80.38 471 ASP A N 1
ATOM 3564 C CA . ASP A 1 471 ? -10.467 -0.923 11.153 1.00 80.38 471 ASP A CA 1
ATOM 3565 C C . ASP A 1 471 ? -10.914 -2.320 11.620 1.00 80.38 471 ASP A C 1
ATOM 3567 O O . ASP A 1 471 ? -10.613 -2.703 12.753 1.00 80.38 471 ASP A O 1
ATOM 3571 N N . GLY A 1 472 ? -11.703 -3.024 10.806 1.00 76.75 472 GLY A N 1
ATOM 3572 C CA . GLY A 1 472 ? -12.266 -4.333 11.153 1.00 76.75 472 GLY A CA 1
ATOM 3573 C C . GLY A 1 472 ? -13.295 -4.326 12.296 1.00 76.75 472 GLY A C 1
ATOM 3574 O O . GLY A 1 472 ? -13.736 -5.390 12.724 1.00 76.75 472 GLY A O 1
ATOM 3575 N N . GLY A 1 473 ? -13.703 -3.156 12.818 1.00 86.19 473 GLY A N 1
ATOM 3576 C CA . GLY A 1 473 ? -14.808 -3.071 13.774 1.00 86.19 473 GLY A CA 1
ATOM 3577 C C . GLY A 1 473 ? -14.849 -1.819 14.649 1.00 86.19 473 GLY A C 1
ATOM 3578 O O . GLY A 1 473 ? -14.914 -0.689 14.168 1.00 86.19 473 GLY A O 1
ATOM 3579 N N . PHE A 1 474 ? -14.897 -2.001 15.971 1.00 88.88 474 PHE A N 1
ATOM 3580 C CA . PHE A 1 474 ? -14.957 -0.888 16.918 1.00 88.88 474 PHE A CA 1
ATOM 3581 C C . PHE A 1 474 ? -14.320 -1.231 18.265 1.00 88.88 474 PHE A C 1
ATOM 3583 O O . PHE A 1 474 ? -14.140 -2.394 18.622 1.00 88.88 474 PHE A O 1
ATOM 3590 N N . VAL A 1 475 ? -13.985 -0.198 19.036 1.00 90.25 475 VAL A N 1
ATOM 3591 C CA . VAL A 1 475 ? -13.538 -0.337 20.427 1.00 90.25 475 VAL A CA 1
ATOM 3592 C C . VAL A 1 475 ? -14.354 0.550 21.344 1.00 90.25 475 VAL A C 1
ATOM 3594 O O . VAL A 1 475 ? -14.770 1.641 20.966 1.00 90.25 475 VAL A O 1
ATOM 3597 N N . LEU A 1 476 ? -14.558 0.098 22.575 1.00 92.62 476 LEU A N 1
ATOM 3598 C CA . LEU A 1 476 ? -15.126 0.930 23.626 1.00 92.62 476 LEU A CA 1
ATOM 3599 C C . LEU A 1 476 ? -13.988 1.630 24.345 1.00 92.62 476 LEU A C 1
ATOM 3601 O O . LEU A 1 476 ? -13.150 0.930 24.895 1.00 92.62 476 LEU A O 1
ATOM 3605 N N . HIS A 1 477 ? -13.966 2.959 24.385 1.00 93.50 477 HIS A N 1
ATOM 3606 C CA . HIS A 1 477 ? -13.004 3.727 25.180 1.00 93.50 477 HIS A CA 1
ATOM 3607 C C . HIS A 1 477 ? -13.684 4.867 25.934 1.00 93.50 477 HIS A C 1
ATOM 3609 O O . HIS A 1 477 ? -14.765 5.337 25.575 1.00 93.50 477 HIS A O 1
ATOM 3615 N N . ARG A 1 478 ? -13.038 5.332 27.005 1.00 93.12 478 ARG A N 1
ATOM 3616 C CA . ARG A 1 478 ? -13.509 6.473 27.786 1.00 93.12 478 ARG A CA 1
ATOM 3617 C C . ARG A 1 478 ? -12.986 7.773 27.197 1.00 93.12 478 ARG A C 1
ATOM 3619 O O . ARG A 1 478 ? -11.782 7.906 27.003 1.00 93.12 478 ARG A O 1
ATOM 3626 N N . ILE A 1 479 ? -13.854 8.761 27.004 1.00 93.44 479 ILE A N 1
ATOM 3627 C CA . ILE A 1 479 ? -13.442 10.136 26.710 1.00 93.44 479 ILE A CA 1
ATOM 3628 C C . ILE A 1 479 ? -12.751 10.687 27.954 1.00 93.44 479 ILE A C 1
ATOM 3630 O O . ILE A 1 479 ? -13.382 10.876 28.992 1.00 93.44 479 ILE A O 1
ATOM 3634 N N . ILE A 1 480 ? -11.455 10.958 27.864 1.00 92.31 480 ILE A N 1
ATOM 3635 C CA . ILE A 1 480 ? -10.692 11.562 28.962 1.00 92.31 480 ILE A CA 1
ATOM 3636 C C . ILE A 1 480 ? -10.623 13.082 28.834 1.00 92.31 480 ILE A C 1
ATOM 3638 O O . ILE A 1 480 ? -10.498 13.779 29.837 1.00 92.31 480 ILE A O 1
ATOM 3642 N N . LYS A 1 481 ? -10.726 13.603 27.607 1.00 91.50 481 LYS A N 1
ATOM 3643 C CA . LYS A 1 481 ? -10.648 15.036 27.329 1.00 91.50 481 LYS A CA 1
ATOM 3644 C C . LYS A 1 481 ? -11.434 15.374 26.069 1.00 91.50 481 LYS A C 1
ATOM 3646 O O . LYS A 1 481 ? -11.437 14.615 25.106 1.00 91.50 481 LYS A O 1
ATOM 3651 N N . VAL A 1 482 ? -12.062 16.543 26.072 1.00 90.44 482 VAL A N 1
ATOM 3652 C CA . VAL A 1 482 ? -12.617 17.180 24.875 1.00 90.44 482 VAL A CA 1
ATOM 3653 C C . VAL A 1 482 ? -11.892 18.503 24.714 1.00 90.44 482 VAL A C 1
ATOM 3655 O O . VAL A 1 482 ? -11.733 19.244 25.682 1.00 90.44 482 VAL A O 1
ATOM 3658 N N . MET A 1 483 ? -11.401 18.784 23.516 1.00 90.38 483 MET A N 1
ATOM 3659 C CA . MET A 1 483 ? -10.600 19.972 23.244 1.00 90.38 483 MET A CA 1
ATOM 3660 C C . MET A 1 483 ? -10.949 20.583 21.893 1.00 90.38 483 MET A C 1
ATOM 3662 O O . MET A 1 483 ? -11.621 19.960 21.074 1.00 90.38 483 MET A O 1
ATOM 3666 N N . LYS A 1 484 ? -10.518 21.824 21.666 1.00 88.19 484 LYS A N 1
ATOM 3667 C CA . LYS A 1 484 ? -10.687 22.522 20.390 1.00 88.19 484 LYS A CA 1
ATOM 3668 C C . LYS A 1 484 ? -9.313 22.656 19.739 1.00 88.19 484 LYS A C 1
ATOM 3670 O O . LYS A 1 484 ? -8.407 23.204 20.355 1.00 88.19 484 LYS A O 1
ATOM 3675 N N . VAL A 1 485 ? -9.164 22.135 18.527 1.00 83.38 485 VAL A N 1
ATOM 3676 C CA . VAL A 1 485 ? -7.935 22.221 17.725 1.00 83.38 485 VAL A CA 1
ATOM 3677 C C . VAL A 1 485 ? -8.318 22.853 16.394 1.00 83.38 485 VAL A C 1
ATOM 3679 O O . VAL A 1 485 ? -9.216 22.348 15.720 1.00 83.38 485 VAL A O 1
ATOM 3682 N N . SER A 1 486 ? -7.705 23.989 16.054 1.00 82.69 486 SER A N 1
ATOM 3683 C CA . SER A 1 486 ? -7.992 24.746 14.821 1.00 82.69 486 SER A CA 1
ATOM 3684 C C . SER A 1 486 ? -9.493 24.974 14.588 1.00 82.69 486 SER A C 1
ATOM 3686 O O . SER A 1 486 ? -10.035 24.707 13.520 1.00 82.69 486 SER A O 1
ATOM 3688 N N . GLY A 1 487 ? -10.210 25.377 15.641 1.00 80.69 487 GLY A N 1
ATOM 3689 C CA . GLY A 1 487 ? -11.651 25.635 15.580 1.00 80.69 487 GLY A CA 1
ATOM 3690 C C . GLY A 1 487 ? -12.556 24.394 15.664 1.00 80.69 487 GLY A C 1
ATOM 3691 O O . GLY A 1 487 ? -13.731 24.537 16.003 1.00 80.69 487 GLY A O 1
ATOM 3692 N N . ARG A 1 488 ? -12.031 23.180 15.456 1.00 83.50 488 ARG A N 1
ATOM 3693 C CA . ARG A 1 488 ? -12.802 21.924 15.464 1.00 83.50 488 ARG A CA 1
ATOM 3694 C C . ARG A 1 488 ? -12.729 21.229 16.827 1.00 83.50 488 ARG A C 1
ATOM 3696 O O . ARG A 1 488 ? -11.675 21.198 17.462 1.00 83.50 488 ARG A O 1
ATOM 3703 N N . LYS A 1 489 ? -13.849 20.667 17.301 1.00 85.31 489 LYS A N 1
ATOM 3704 C CA . LYS A 1 489 ? -13.875 19.867 18.541 1.00 85.31 489 LYS A CA 1
ATOM 3705 C C . LYS A 1 489 ? -13.254 18.491 18.277 1.00 85.31 489 LYS A C 1
ATOM 3707 O O . LYS A 1 489 ? -13.721 17.771 17.403 1.00 85.31 489 LYS A O 1
ATOM 3712 N N . ARG A 1 490 ? -12.247 18.127 19.065 1.00 90.56 490 ARG A N 1
ATOM 3713 C CA . ARG A 1 490 ? -11.582 16.818 19.083 1.00 90.56 490 ARG A CA 1
ATOM 3714 C C . ARG A 1 490 ? -11.812 16.145 20.434 1.00 90.56 490 ARG A C 1
ATOM 3716 O O . ARG A 1 490 ? -11.914 16.824 21.461 1.00 90.56 490 ARG A O 1
ATOM 3723 N N . ILE A 1 491 ? -11.886 14.824 20.434 1.00 91.56 491 ILE A N 1
ATOM 3724 C CA . ILE A 1 491 ? -11.963 13.998 21.638 1.00 91.56 491 ILE A CA 1
ATOM 3725 C C . ILE A 1 491 ? -10.648 13.251 21.813 1.00 91.56 491 ILE A C 1
ATOM 3727 O O . ILE A 1 491 ? -10.036 12.823 20.842 1.00 91.56 491 ILE A O 1
ATOM 3731 N N . VAL A 1 492 ? -10.223 13.091 23.057 1.00 91.81 492 VAL A N 1
ATOM 3732 C CA . VAL A 1 492 ? -9.133 12.191 23.424 1.00 91.81 492 VAL A CA 1
ATOM 3733 C C . VAL A 1 492 ? -9.752 11.072 24.236 1.00 91.81 492 VAL A C 1
ATOM 3735 O O . VAL A 1 492 ? -10.436 11.329 25.236 1.00 91.81 492 VAL A O 1
ATOM 3738 N N . THR A 1 493 ? -9.525 9.842 23.801 1.00 92.81 493 THR A N 1
ATOM 3739 C CA . THR A 1 493 ? -10.084 8.636 24.405 1.00 92.81 493 THR A CA 1
ATOM 3740 C C . THR A 1 493 ? -8.983 7.755 24.973 1.00 92.81 493 THR A C 1
ATOM 3742 O O . THR A 1 493 ? -7.823 7.868 24.600 1.00 92.81 493 THR A O 1
ATOM 3745 N N . CYS A 1 494 ? -9.307 6.919 25.950 1.00 90.88 494 CYS A N 1
ATOM 3746 C CA . CYS A 1 494 ? -8.354 5.980 26.524 1.00 90.88 494 CYS A CA 1
ATOM 3747 C C . CYS A 1 494 ? -9.105 4.769 27.072 1.00 90.88 494 CYS A C 1
ATOM 3749 O O . CYS A 1 494 ? -10.133 4.919 27.743 1.00 90.88 494 CYS A O 1
ATOM 3751 N N . GLY A 1 495 ? -8.582 3.574 26.806 1.00 88.81 495 GLY A N 1
ATOM 3752 C CA . GLY A 1 495 ? -8.982 2.381 27.539 1.00 88.81 495 GLY A CA 1
ATOM 3753 C C . GLY A 1 495 ? -8.635 2.522 29.023 1.00 88.81 495 GLY A C 1
ATOM 3754 O O . GLY A 1 495 ? -7.596 3.074 29.400 1.00 88.81 495 GLY A O 1
ATOM 3755 N N . ASP A 1 496 ? -9.485 2.019 29.909 1.00 87.25 496 ASP A N 1
ATOM 3756 C CA . ASP A 1 496 ? -9.204 2.083 31.345 1.00 87.25 496 ASP A CA 1
ATOM 3757 C C . ASP A 1 496 ? -7.957 1.258 31.731 1.00 87.25 496 ASP A C 1
ATOM 3759 O O . ASP A 1 496 ? -7.192 1.696 32.596 1.00 87.25 496 ASP A O 1
ATOM 3763 N N . ALA A 1 497 ? -7.678 0.162 31.018 1.00 81.25 497 ALA A N 1
ATOM 3764 C CA . ALA A 1 497 ? -6.459 -0.638 31.161 1.00 81.25 497 ALA A CA 1
ATOM 3765 C C . ALA A 1 497 ? -5.295 -0.156 30.273 1.00 81.25 497 ALA A C 1
ATOM 3767 O O . ALA A 1 497 ? -4.170 -0.632 30.425 1.00 81.25 497 ALA A O 1
ATOM 3768 N N . ALA A 1 498 ? -5.540 0.774 29.343 1.00 79.00 498 ALA A N 1
ATOM 3769 C CA . ALA A 1 498 ? -4.507 1.276 28.444 1.00 79.00 498 ALA A CA 1
ATOM 3770 C C . ALA A 1 498 ? -3.509 2.180 29.190 1.00 79.00 498 ALA A C 1
ATOM 3772 O O . ALA A 1 498 ? -3.879 3.007 30.035 1.00 79.00 498 ALA A O 1
ATOM 3773 N N . VAL A 1 499 ? -2.223 2.015 28.862 1.00 74.12 499 VAL A N 1
ATOM 3774 C CA . VAL A 1 499 ? -1.118 2.797 29.443 1.00 74.12 499 VAL A CA 1
ATOM 3775 C C . VAL A 1 499 ? -1.087 4.210 28.863 1.00 74.12 499 VAL A C 1
ATOM 3777 O O . VAL A 1 499 ? -0.862 5.176 29.594 1.00 74.12 499 VAL A O 1
ATOM 3780 N N . ARG A 1 500 ? -1.343 4.331 27.558 1.00 79.81 500 ARG A N 1
ATOM 3781 C CA . ARG A 1 500 ? -1.361 5.592 26.815 1.00 79.81 500 ARG A CA 1
ATOM 3782 C C . ARG A 1 500 ? -2.770 5.891 26.305 1.00 79.81 500 ARG A C 1
ATOM 3784 O O . ARG A 1 500 ? -3.587 4.987 26.133 1.00 79.81 500 ARG A O 1
ATOM 3791 N N . ALA A 1 501 ? -3.064 7.177 26.154 1.00 86.94 501 ALA A N 1
ATOM 3792 C CA . ALA A 1 501 ? -4.302 7.633 25.539 1.00 86.94 501 ALA A CA 1
ATOM 3793 C C . ALA A 1 501 ? -4.202 7.544 24.013 1.00 86.94 501 ALA A C 1
ATOM 3795 O O . ALA A 1 501 ? -3.104 7.617 23.462 1.00 86.94 501 ALA A O 1
ATOM 3796 N N . ASP A 1 502 ? -5.353 7.424 23.362 1.00 87.56 502 ASP A N 1
ATOM 3797 C CA . ASP A 1 502 ? -5.469 7.539 21.915 1.00 87.56 502 ASP A CA 1
ATOM 3798 C C . ASP A 1 502 ? -5.137 8.972 21.476 1.00 87.56 502 ASP A C 1
ATOM 3800 O O . ASP A 1 502 ? -5.244 9.931 22.250 1.00 87.56 502 ASP A O 1
ATOM 3804 N N . GLU A 1 503 ? -4.783 9.132 20.207 1.00 84.62 503 GLU A N 1
ATOM 3805 C CA . GLU A 1 503 ? -4.603 10.453 19.616 1.00 84.62 503 GLU A CA 1
ATOM 3806 C C . GLU A 1 503 ? -5.928 11.233 19.539 1.00 84.62 503 GLU A C 1
ATOM 3808 O O . GLU A 1 503 ? -7.006 10.632 19.502 1.00 84.62 503 GLU A O 1
ATOM 3813 N N . PRO A 1 504 ? -5.880 12.580 19.503 1.00 87.56 504 PRO A N 1
ATOM 3814 C CA . PRO A 1 504 ? -7.077 13.393 19.347 1.00 87.56 504 PRO A CA 1
ATOM 3815 C C . PRO A 1 504 ? -7.830 13.072 18.047 1.00 87.56 504 PRO A C 1
ATOM 3817 O O . PRO A 1 504 ? -7.413 13.460 16.957 1.00 87.56 504 PRO A O 1
ATOM 3820 N N . ALA A 1 505 ? -8.989 12.435 18.175 1.00 85.44 505 ALA A N 1
ATOM 3821 C CA . ALA A 1 505 ? -9.853 12.062 17.062 1.00 85.44 505 ALA A CA 1
ATOM 3822 C C . ALA A 1 505 ? -11.006 13.058 16.904 1.00 85.44 505 ALA A C 1
ATOM 3824 O O . ALA A 1 505 ? -11.372 13.788 17.835 1.00 85.44 505 ALA A O 1
ATOM 3825 N N . GLY A 1 506 ? -11.579 13.143 15.705 1.00 85.44 506 GLY A N 1
ATOM 3826 C CA . GLY A 1 506 ? -12.824 13.885 15.523 1.00 85.44 506 GLY A CA 1
ATOM 3827 C C . GLY A 1 506 ? -14.033 13.087 16.015 1.00 85.44 506 GLY A C 1
ATOM 3828 O O . GLY A 1 506 ? -13.952 11.892 16.304 1.00 85.44 506 GLY A O 1
ATOM 3829 N N . ARG A 1 507 ? -15.165 13.773 16.182 1.00 83.56 507 ARG A N 1
ATOM 3830 C CA . ARG A 1 507 ? -16.385 13.175 16.750 1.00 83.56 507 ARG A CA 1
ATOM 3831 C C . ARG A 1 507 ? -17.060 12.185 15.806 1.00 83.56 507 ARG A C 1
ATOM 3833 O O . ARG A 1 507 ? -17.772 11.314 16.283 1.00 83.56 507 ARG A O 1
ATOM 3840 N N . GLU A 1 508 ? -16.794 12.301 14.512 1.00 83.25 508 GLU A N 1
ATOM 3841 C CA . GLU A 1 508 ? -17.207 11.380 13.453 1.00 83.25 508 GLU A CA 1
ATOM 3842 C C . GLU A 1 508 ? -16.720 9.941 13.676 1.00 83.25 508 GLU A C 1
ATOM 3844 O O . GLU A 1 508 ? -17.312 9.000 13.158 1.00 83.25 508 GLU A O 1
ATOM 3849 N N . THR A 1 509 ? -15.679 9.751 14.494 1.00 87.69 509 THR A N 1
ATOM 3850 C CA . THR A 1 509 ? -15.198 8.416 14.874 1.00 87.69 509 THR A CA 1
ATOM 3851 C C . THR A 1 509 ? -16.118 7.707 15.870 1.00 87.69 509 THR A C 1
ATOM 3853 O O . THR A 1 509 ? -16.034 6.487 16.009 1.00 87.69 509 THR A O 1
ATOM 3856 N N . ILE A 1 510 ? -17.006 8.430 16.565 1.00 91.25 510 ILE A N 1
ATOM 3857 C CA . ILE A 1 510 ? -17.960 7.841 17.507 1.00 91.25 510 ILE A CA 1
ATOM 3858 C C . ILE A 1 510 ? -19.128 7.236 16.724 1.00 91.25 510 ILE A C 1
ATOM 3860 O O . ILE A 1 510 ? -19.901 7.955 16.099 1.00 91.25 510 ILE A O 1
ATOM 3864 N N . ILE A 1 511 ? -19.306 5.921 16.838 1.00 91.69 511 ILE A N 1
ATOM 3865 C CA . ILE A 1 511 ? -20.465 5.208 16.276 1.00 91.69 511 ILE A CA 1
ATOM 3866 C C . ILE A 1 511 ? -21.601 5.053 17.291 1.00 91.69 511 ILE A C 1
ATOM 3868 O O . ILE A 1 511 ? -22.747 4.839 16.913 1.00 91.69 511 ILE A O 1
ATOM 3872 N N . GLY A 1 512 ? -21.304 5.176 18.588 1.00 93.00 512 GLY A N 1
ATOM 3873 C CA . GLY A 1 512 ? -22.309 5.027 19.632 1.00 93.00 512 GLY A CA 1
ATOM 3874 C C . GLY A 1 512 ? -21.827 5.395 21.032 1.00 93.00 512 GLY A C 1
ATOM 3875 O O . GLY A 1 512 ? -20.632 5.537 21.298 1.00 93.00 512 GLY A O 1
ATOM 3876 N N . MET A 1 513 ? -22.783 5.543 21.943 1.00 93.12 513 MET A N 1
ATOM 3877 C CA . MET A 1 513 ? -22.573 5.879 23.351 1.00 93.12 513 MET A CA 1
ATOM 3878 C C . MET A 1 513 ? -22.979 4.699 24.230 1.00 93.12 513 MET A C 1
ATOM 3880 O O . MET A 1 513 ? -24.093 4.187 24.105 1.00 93.12 513 MET A O 1
ATOM 3884 N N . VAL A 1 514 ? -22.114 4.294 25.160 1.00 93.62 514 VAL A N 1
ATOM 3885 C CA . VAL A 1 514 ? -22.449 3.232 26.117 1.00 93.62 514 VAL A CA 1
ATOM 3886 C C . VAL A 1 514 ? -23.434 3.771 27.155 1.00 93.62 514 VAL A C 1
ATOM 3888 O O . VAL A 1 514 ? -23.124 4.722 27.875 1.00 93.62 514 VAL A O 1
ATOM 3891 N N . LEU A 1 515 ? -24.607 3.144 27.248 1.00 91.69 515 LEU A N 1
ATOM 3892 C CA . LEU A 1 515 ? -25.654 3.489 28.213 1.00 91.69 515 LEU A CA 1
ATOM 3893 C C . LEU A 1 515 ? -25.484 2.732 29.530 1.00 91.69 515 LEU A C 1
ATOM 3895 O O . LEU A 1 515 ? -25.504 3.320 30.615 1.00 91.69 515 LEU A O 1
ATOM 3899 N N . SER A 1 516 ? -25.300 1.418 29.431 1.00 92.69 516 SER A N 1
ATOM 3900 C CA . SER A 1 516 ? -25.246 0.522 30.582 1.00 92.69 516 SER A CA 1
ATOM 3901 C C . SER A 1 516 ? -24.371 -0.692 30.318 1.00 92.69 516 SER A C 1
ATOM 3903 O O . SER A 1 516 ? -24.155 -1.085 29.172 1.00 92.69 516 SER A O 1
ATOM 3905 N N . VAL A 1 517 ? -23.920 -1.306 31.404 1.00 93.94 517 VAL A N 1
ATOM 3906 C CA . VAL A 1 517 ? -23.162 -2.555 31.407 1.00 93.94 517 VAL A CA 1
ATOM 3907 C C . VAL A 1 517 ? -23.905 -3.543 32.295 1.00 93.94 517 VAL A C 1
ATOM 3909 O O . VAL A 1 517 ? -24.196 -3.234 33.449 1.00 93.94 517 VAL A O 1
ATOM 3912 N N . THR A 1 518 ? -24.212 -4.721 31.774 1.00 92.75 518 THR A N 1
ATOM 3913 C CA . THR A 1 518 ? -24.820 -5.819 32.519 1.00 92.75 518 THR A CA 1
ATOM 3914 C C . THR A 1 518 ? -23.736 -6.819 32.893 1.00 92.75 518 THR A C 1
ATOM 3916 O O . THR A 1 518 ? -23.093 -7.405 32.022 1.00 92.75 518 THR A O 1
ATOM 3919 N N . ARG A 1 519 ? -23.541 -7.016 34.200 1.00 91.25 519 ARG A N 1
ATOM 3920 C CA . ARG A 1 519 ? -22.564 -7.950 34.771 1.00 91.25 519 ARG A CA 1
ATOM 3921 C C . ARG A 1 519 ? -23.278 -8.923 35.693 1.00 91.25 519 ARG A C 1
ATOM 3923 O O . ARG A 1 519 ? -23.984 -8.489 36.601 1.00 91.25 519 ARG A O 1
ATOM 3930 N N . SER A 1 520 ? -23.091 -10.223 35.466 1.00 87.38 520 SER A N 1
ATOM 3931 C CA . SER A 1 520 ? -23.722 -11.281 36.272 1.00 87.38 520 SER A CA 1
ATOM 3932 C C . SER A 1 520 ? -25.244 -11.086 36.414 1.00 87.38 520 SER A C 1
ATOM 3934 O O . SER A 1 520 ? -25.790 -11.175 37.507 1.00 87.38 520 SER A O 1
ATOM 3936 N N . GLY A 1 521 ? -25.917 -10.721 35.315 1.00 84.94 521 GLY A N 1
ATOM 3937 C CA . GLY A 1 521 ? -27.365 -10.470 35.276 1.00 84.94 521 GLY A CA 1
ATOM 3938 C C . GLY A 1 521 ? -27.826 -9.114 35.832 1.00 84.94 521 GLY A C 1
ATOM 3939 O O . GLY A 1 521 ? -28.989 -8.762 35.667 1.00 84.94 521 GLY A O 1
ATOM 3940 N N . ARG A 1 522 ? -26.942 -8.311 36.443 1.00 88.81 522 ARG A N 1
ATOM 3941 C CA . ARG A 1 522 ? -27.288 -6.989 36.987 1.00 88.81 522 ARG A CA 1
ATOM 3942 C C . ARG A 1 522 ? -26.894 -5.867 36.030 1.00 88.81 522 ARG A C 1
ATOM 3944 O O . ARG A 1 522 ? -25.713 -5.700 35.731 1.00 88.81 522 ARG A O 1
ATOM 3951 N N . GLN A 1 523 ? -27.868 -5.059 35.613 1.00 90.50 523 GLN A N 1
ATOM 3952 C CA . GLN A 1 523 ? -27.635 -3.861 34.805 1.00 90.50 523 GLN A CA 1
ATOM 3953 C C . GLN A 1 523 ? -27.115 -2.708 35.677 1.00 90.50 523 GLN A C 1
ATOM 3955 O O . GLN A 1 523 ? -27.689 -2.374 36.715 1.00 90.50 523 GLN A O 1
ATOM 3960 N N . LEU A 1 524 ? -26.008 -2.102 35.257 1.00 89.81 524 LEU A N 1
ATOM 3961 C CA . LEU A 1 524 ? -25.346 -0.981 35.916 1.00 89.81 524 LEU A CA 1
ATOM 3962 C C . LEU A 1 524 ? -25.239 0.197 34.935 1.00 89.81 524 LEU A C 1
ATOM 3964 O O . LEU A 1 524 ? -24.998 -0.025 33.744 1.00 89.81 524 LEU A O 1
ATOM 3968 N N . PRO A 1 525 ? -25.376 1.455 35.394 1.00 87.81 525 PRO A N 1
ATOM 3969 C CA . PRO A 1 525 ? -25.133 2.608 34.534 1.00 87.81 525 PRO A CA 1
ATOM 3970 C C . PRO A 1 525 ? -23.674 2.624 34.066 1.00 87.81 525 PRO A C 1
ATOM 3972 O O . PRO A 1 525 ? -22.776 2.196 34.798 1.00 87.81 525 PRO A O 1
ATOM 3975 N N . ALA A 1 526 ? -23.427 3.155 32.865 1.00 83.25 526 ALA A N 1
ATOM 3976 C CA . ALA A 1 526 ? -22.070 3.296 32.348 1.00 83.25 526 ALA A CA 1
ATOM 3977 C C . ALA A 1 526 ? -21.179 4.049 33.363 1.00 83.25 526 ALA A C 1
ATOM 3979 O O . ALA A 1 526 ? -21.502 5.186 33.738 1.00 83.25 526 ALA A O 1
ATOM 3980 N N . PRO A 1 527 ? -20.059 3.457 33.826 1.00 79.44 527 PRO A N 1
ATOM 3981 C CA . PRO A 1 527 ? -19.188 4.105 34.798 1.00 79.44 527 PRO A CA 1
ATOM 3982 C C . PRO A 1 527 ? -18.700 5.441 34.241 1.00 79.44 527 PRO A C 1
ATOM 3984 O O . PRO A 1 527 ? -18.217 5.476 33.113 1.00 79.44 527 PRO A O 1
ATOM 3987 N N . ARG A 1 528 ? -18.791 6.534 35.011 1.00 76.38 528 ARG A N 1
ATOM 3988 C CA . ARG A 1 528 ? -18.346 7.878 34.573 1.00 76.38 528 ARG A CA 1
ATOM 3989 C C . ARG A 1 528 ? -16.939 8.257 35.033 1.00 76.38 528 ARG A C 1
ATOM 3991 O O . ARG A 1 528 ? -16.355 9.200 34.507 1.00 76.38 528 ARG A O 1
ATOM 3998 N N . ARG A 1 529 ? -16.393 7.551 36.025 1.00 74.12 529 ARG A N 1
ATOM 3999 C CA . ARG A 1 529 ? -15.070 7.824 36.603 1.00 74.12 529 ARG A CA 1
ATOM 4000 C C . ARG A 1 529 ? -14.101 6.704 36.254 1.00 74.12 529 ARG A C 1
ATOM 4002 O O . ARG A 1 529 ? -14.461 5.532 36.320 1.00 74.12 529 ARG A O 1
ATOM 4009 N N . ARG A 1 530 ? -12.867 7.082 35.920 1.00 70.88 530 ARG A N 1
ATOM 4010 C CA . ARG A 1 530 ? -11.750 6.149 35.764 1.00 70.88 530 ARG A CA 1
ATOM 4011 C C . ARG A 1 530 ? -11.226 5.777 37.151 1.00 70.88 530 ARG A C 1
ATOM 4013 O O . ARG A 1 530 ? -11.027 6.663 37.981 1.00 70.88 530 ARG A O 1
ATOM 4020 N N . LEU A 1 531 ? -11.029 4.486 37.406 1.00 68.44 531 LEU A N 1
ATOM 4021 C CA . LEU A 1 531 ? -10.472 4.013 38.675 1.00 68.44 531 LEU A CA 1
ATOM 4022 C C . LEU A 1 531 ? -8.971 4.371 38.798 1.00 68.44 531 LEU A C 1
ATOM 4024 O O . LEU A 1 531 ? -8.311 4.591 37.776 1.00 68.44 531 LEU A O 1
ATOM 4028 N N . PRO A 1 532 ? -8.428 4.473 40.029 1.00 64.31 532 PRO A N 1
ATOM 4029 C CA . PRO A 1 532 ? -7.028 4.823 40.272 1.00 64.31 532 PRO A CA 1
ATOM 4030 C C . PRO A 1 532 ? -6.027 3.913 39.542 1.00 64.31 532 PRO A C 1
ATOM 4032 O O . PRO A 1 532 ? -6.220 2.702 39.442 1.00 64.31 532 PRO A O 1
ATOM 4035 N N . ARG A 1 533 ? -4.904 4.493 39.092 1.00 57.91 533 ARG A N 1
ATOM 4036 C CA . ARG A 1 533 ? -3.883 3.837 38.245 1.00 57.91 533 ARG A CA 1
ATOM 4037 C C . ARG A 1 533 ? -3.337 2.506 38.789 1.00 57.91 533 ARG A C 1
ATOM 4039 O O . ARG A 1 533 ? -2.957 1.657 37.990 1.00 57.91 533 ARG A O 1
ATOM 4046 N N . TRP A 1 534 ? -3.288 2.311 40.108 1.00 59.66 534 TRP A N 1
ATOM 4047 C CA . TRP A 1 534 ? -2.766 1.080 40.719 1.00 59.66 534 TRP A CA 1
ATOM 4048 C C . TRP A 1 534 ? -3.690 -0.129 40.500 1.00 59.66 534 TRP A C 1
ATOM 4050 O O . TRP A 1 534 ? -3.200 -1.213 40.192 1.00 59.66 534 TRP A O 1
ATOM 4060 N N . ILE A 1 535 ? -5.015 0.073 40.534 1.00 62.78 535 ILE A N 1
ATOM 4061 C CA . ILE A 1 535 ? -6.004 -0.962 40.188 1.00 62.78 535 ILE A CA 1
ATOM 4062 C C . ILE A 1 535 ? -5.823 -1.349 38.716 1.00 62.78 535 ILE A C 1
ATOM 4064 O O . ILE A 1 535 ? -5.790 -2.528 38.375 1.00 62.78 535 ILE A O 1
ATOM 4068 N N . ASN A 1 536 ? -5.597 -0.358 37.848 1.00 57.44 536 ASN A N 1
ATOM 4069 C CA . ASN A 1 536 ? -5.422 -0.577 36.412 1.00 57.44 536 ASN A CA 1
ATOM 4070 C C . ASN A 1 536 ? -4.090 -1.275 36.063 1.00 57.44 536 ASN A C 1
ATOM 4072 O O . ASN A 1 536 ? -4.057 -2.031 35.096 1.00 57.44 536 ASN A O 1
ATOM 4076 N N . ARG A 1 537 ? -3.009 -1.092 36.847 1.00 58.91 537 ARG A N 1
ATOM 4077 C CA . ARG A 1 537 ? -1.734 -1.825 36.656 1.00 58.91 537 ARG A CA 1
ATOM 4078 C C . ARG A 1 537 ? -1.888 -3.328 36.887 1.00 58.91 537 ARG A C 1
ATOM 4080 O O . ARG A 1 537 ? -1.335 -4.101 36.110 1.00 58.91 537 ARG A O 1
ATOM 4087 N N . MET A 1 538 ? -2.671 -3.740 37.889 1.00 61.72 538 MET A N 1
ATOM 4088 C CA . MET A 1 538 ? -2.992 -5.161 38.080 1.00 61.72 538 MET A CA 1
ATOM 4089 C C . MET A 1 538 ? -3.805 -5.708 36.902 1.00 61.72 538 MET A C 1
ATOM 4091 O O . MET A 1 538 ? -3.523 -6.795 36.413 1.00 61.72 538 MET A O 1
ATOM 4095 N N . GLY A 1 539 ? -4.747 -4.918 36.381 1.00 59.12 539 GLY A N 1
ATOM 4096 C CA . GLY A 1 539 ? -5.509 -5.256 35.177 1.00 59.12 539 GLY A CA 1
ATOM 4097 C C . GLY A 1 539 ? -4.648 -5.447 33.930 1.00 59.12 539 GLY A C 1
ATOM 4098 O O . GLY A 1 539 ? -4.834 -6.418 33.206 1.00 59.12 539 GLY A O 1
ATOM 4099 N N . ALA A 1 540 ? -3.678 -4.559 33.694 1.00 56.81 540 ALA A N 1
ATOM 4100 C CA . ALA A 1 540 ? -2.740 -4.672 32.577 1.00 56.81 540 ALA A CA 1
ATOM 4101 C C . ALA A 1 540 ? -1.831 -5.910 32.702 1.00 56.81 540 ALA A C 1
ATOM 4103 O O . ALA A 1 540 ? -1.599 -6.593 31.705 1.00 56.81 540 ALA A O 1
ATOM 4104 N N . MET A 1 541 ? -1.376 -6.241 33.920 1.00 61.53 541 MET A N 1
ATOM 4105 C CA . MET A 1 541 ? -0.641 -7.483 34.199 1.00 61.53 541 MET A CA 1
ATOM 4106 C C . MET A 1 541 ? -1.494 -8.725 33.929 1.00 61.53 541 MET A C 1
ATOM 4108 O O . MET A 1 541 ? -1.044 -9.621 33.222 1.00 61.53 541 MET A O 1
ATOM 4112 N N . VAL A 1 542 ? -2.736 -8.760 34.422 1.00 61.97 542 VAL A N 1
ATOM 4113 C CA . VAL A 1 542 ? -3.665 -9.879 34.193 1.00 61.97 542 VAL A CA 1
ATOM 4114 C C . VAL A 1 542 ? -4.004 -10.011 32.706 1.00 61.97 542 VAL A C 1
ATOM 4116 O O . VAL A 1 542 ? -3.919 -11.103 32.159 1.00 61.97 542 VAL A O 1
ATOM 4119 N N . ALA A 1 543 ? -4.300 -8.910 32.011 1.00 57.84 543 ALA A N 1
ATOM 4120 C CA . ALA A 1 543 ? -4.570 -8.915 30.574 1.00 57.84 543 ALA A CA 1
ATOM 4121 C C . ALA A 1 543 ? -3.345 -9.333 29.741 1.00 57.84 543 ALA A C 1
ATOM 4123 O O . ALA A 1 543 ? -3.500 -9.936 28.683 1.00 57.84 543 ALA A O 1
ATOM 4124 N N . GLY A 1 544 ? -2.129 -8.998 30.180 1.00 57.59 544 GLY A N 1
ATOM 4125 C CA . GLY A 1 544 ? -0.883 -9.450 29.552 1.00 57.59 544 GLY A CA 1
ATOM 4126 C C . GLY A 1 544 ? -0.528 -10.906 29.873 1.00 57.59 544 GLY A C 1
ATOM 4127 O O . GLY A 1 544 ? 0.136 -11.562 29.078 1.00 57.59 544 GLY A O 1
ATOM 4128 N N . TRP A 1 545 ? -0.959 -11.428 31.022 1.00 58.38 545 TRP A N 1
ATOM 4129 C CA . TRP A 1 545 ? -0.770 -12.829 31.404 1.00 58.38 545 TRP A CA 1
ATOM 4130 C C . TRP A 1 545 ? -1.776 -13.755 30.710 1.00 58.38 545 TRP A C 1
ATOM 4132 O O . TRP A 1 545 ? -1.382 -14.783 30.175 1.00 58.38 545 TRP A O 1
ATOM 4142 N N . VAL A 1 546 ? -3.053 -13.361 30.637 1.00 57.03 546 VAL A N 1
ATOM 4143 C CA . VAL A 1 546 ? -4.098 -14.132 29.941 1.00 57.03 546 VAL A CA 1
ATOM 4144 C C . VAL A 1 546 ? -3.842 -14.186 28.432 1.00 57.03 546 VAL A C 1
ATOM 4146 O O . VAL A 1 546 ? -3.960 -15.257 27.850 1.00 57.03 546 VAL A O 1
ATOM 4149 N N . ARG A 1 547 ? -3.413 -13.076 27.807 1.00 55.84 547 ARG A N 1
ATOM 4150 C CA . ARG A 1 547 ? -3.044 -13.061 26.376 1.00 55.84 547 ARG A CA 1
ATOM 4151 C C . ARG A 1 547 ? -1.890 -14.010 26.047 1.00 55.84 547 ARG A C 1
ATOM 4153 O O . ARG A 1 547 ? -1.955 -14.695 25.040 1.00 55.84 547 ARG A O 1
ATOM 4160 N N . ARG A 1 548 ? -0.893 -14.116 26.932 1.00 52.19 548 ARG A N 1
ATOM 4161 C CA . ARG A 1 548 ? 0.252 -15.037 26.790 1.00 52.19 548 ARG A CA 1
ATOM 4162 C C . ARG A 1 548 ? -0.072 -16.515 27.031 1.00 52.19 548 ARG A C 1
ATOM 4164 O O . ARG A 1 548 ? 0.807 -17.344 26.867 1.00 52.19 548 ARG A O 1
ATOM 4171 N N . ARG A 1 549 ? -1.284 -16.838 27.488 1.00 39.97 549 ARG A N 1
ATOM 4172 C CA . ARG A 1 549 ? -1.753 -18.217 27.700 1.00 39.97 549 ARG A CA 1
ATOM 4173 C C . ARG A 1 549 ? -2.705 -18.712 26.606 1.00 39.97 549 ARG A C 1
ATOM 4175 O O . ARG A 1 549 ? -3.076 -19.878 26.643 1.00 39.97 549 ARG A O 1
ATOM 4182 N N . GLN A 1 550 ? -3.175 -17.817 25.735 1.00 41.56 550 GLN A N 1
ATOM 4183 C CA . GLN A 1 550 ? -4.122 -18.115 24.650 1.00 41.56 550 GLN A CA 1
ATOM 4184 C C . GLN A 1 550 ? -3.468 -18.109 23.258 1.00 41.56 550 GLN A C 1
ATOM 4186 O O . GLN A 1 550 ? -4.089 -18.600 22.321 1.00 41.56 550 GLN A O 1
ATOM 4191 N N . ALA A 1 551 ? -2.265 -17.542 23.140 1.00 36.69 551 ALA A N 1
ATOM 4192 C CA . ALA A 1 551 ? -1.319 -17.784 22.052 1.00 36.69 551 ALA A CA 1
ATOM 4193 C C . ALA A 1 551 ? -0.387 -18.923 22.471 1.00 36.69 551 ALA A C 1
ATOM 4195 O O . ALA A 1 551 ? 0.038 -19.677 21.573 1.00 36.69 551 ALA A O 1
#

Nearest PDB structures (foldseek):
  3tqf-assembly2_B  TM=5.596E-01  e=1.294E-04  Coxiella burnetii
  1kkl-assembly1_B-2  TM=5.469E-01  e=2.352E-04  Lacticaseibacillus casei
  3tqf-assembly1_A  TM=5.308E-01  e=1.998E-04  Coxiella burnetii
  1knx-assembly1_A  TM=4.912E-01  e=2.303E-03  Mycoplasmoides pneumoniae
  1knx-assembly1_B  TM=5.903E-01  e=4.928E-03  Mycoplasmoides pneumoniae

Radius of gyration: 33.4 Å; Cα contacts (8 Å, |Δi|>4): 949; chains: 1; bounding box: 96×77×80 Å